Protein AF-A0A1Y4L404-F1 (afdb_monomer_lite)

pLDDT: mean 85.38, std 11.48, range [42.72, 97.31]

Sequence (517 aa):
MTIKELERRTGLPRTSIRFYEQEGLLTPERRENNYRDYSEDNVRTLEKIKLLRRLSLDLEAIRRLQAGELSLSRALAGQALALEGDRDDLERYAQVCEELSRTETSYDDLDPEPWLAALEEKSLPLSRRVDPAEQDSIAAAPYPWRRYFARALDLSLAGILWSALQYLVLHWYWPEFGLMGFADTLVSAWGAWLFLLVLEPILLCTWGYTPGKRLLRLKVRREDGSKLDLERAVIRTAWIFLRGFALGVPLLNILCLGTCYDRCIKDQVMPWDQGLRYTVRPAGKKRVAAYVAISLLFPLPSMAIVSESWRLPNPDGPLTPEQVVENYNFLERRVESLWGERPQLSLEPDGRWREAPPVYQDLQEGWMWLELEDSEWGPVEFSTDEDGYVTGFSVTWSPRGSSYGEKLDLWWPTTEFLPNLFLALSPGAEDWSFPWQKTFSDKRVDAVGLALALDQVDFSQTGSRLSSQREDLGGLTGTVEVLDSQGYQSTIETGRLLQEDPGNGVLVLRFTAALSD

Radius of gyration: 38.93 Å; chains: 1; bounding box: 80×60×106 Å

Structure (mmCIF, N/CA/C/O backbone):
data_AF-A0A1Y4L404-F1
#
_entry.id   AF-A0A1Y4L404-F1
#
loop_
_atom_site.group_PDB
_atom_site.id
_atom_site.type_symbol
_atom_site.label_atom_id
_atom_site.label_alt_id
_atom_site.label_comp_id
_atom_site.label_asym_id
_atom_site.label_entity_id
_atom_site.label_seq_id
_atom_site.pdbx_PDB_ins_code
_atom_site.Cartn_x
_atom_site.Cartn_y
_atom_site.Cartn_z
_atom_site.occupancy
_atom_site.B_iso_or_equiv
_atom_site.auth_seq_id
_atom_site.auth_comp_id
_atom_site.auth_asym_id
_atom_site.auth_atom_id
_atom_site.pdbx_PDB_model_num
ATOM 1 N N . MET A 1 1 ? -34.195 20.429 38.343 1.00 89.06 1 MET A N 1
ATOM 2 C CA . MET A 1 1 ? -32.727 20.330 38.506 1.00 89.06 1 MET A CA 1
ATOM 3 C C . MET A 1 1 ? -32.082 19.770 37.246 1.00 89.06 1 MET A C 1
ATOM 5 O O . MET A 1 1 ? -32.737 19.054 36.505 1.00 89.06 1 MET A O 1
ATOM 9 N N . THR A 1 2 ? -30.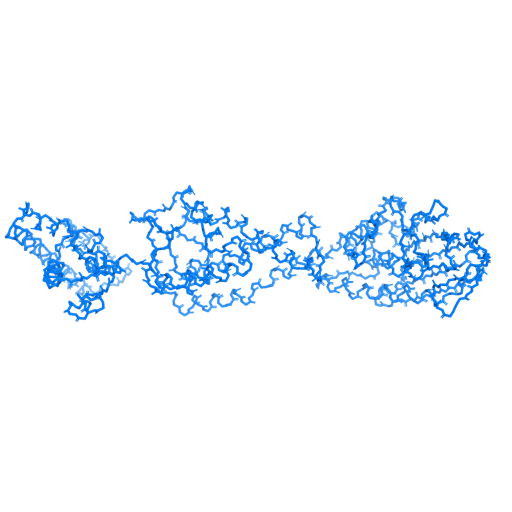802 20.070 36.994 1.00 88.81 2 THR A N 1
ATOM 10 C CA . THR A 1 2 ? -30.035 19.419 35.911 1.00 88.81 2 THR A CA 1
ATOM 11 C C . THR A 1 2 ? -29.502 18.062 36.371 1.00 88.81 2 THR A C 1
ATOM 13 O O . THR A 1 2 ? -29.380 17.815 37.569 1.00 88.81 2 THR A O 1
ATOM 16 N N . ILE A 1 3 ? -29.094 17.198 35.438 1.00 86.00 3 ILE A N 1
ATOM 17 C CA . ILE A 1 3 ? -28.498 15.898 35.789 1.00 86.00 3 ILE A CA 1
ATOM 18 C C . ILE A 1 3 ? -27.186 16.031 36.589 1.00 86.00 3 ILE A C 1
ATOM 20 O O . ILE A 1 3 ? -26.868 15.173 37.403 1.00 86.00 3 ILE A O 1
ATOM 24 N N . LYS A 1 4 ? -26.431 17.121 36.388 1.00 86.38 4 LYS A N 1
ATOM 25 C CA . LYS A 1 4 ? -25.214 17.423 37.160 1.00 86.38 4 LYS A CA 1
ATOM 26 C C . LYS A 1 4 ? -25.545 17.738 38.615 1.00 86.38 4 LYS A C 1
ATOM 28 O O . LYS A 1 4 ? -24.839 17.297 39.514 1.00 86.38 4 LYS A O 1
ATOM 33 N N . GLU A 1 5 ? -26.618 18.489 38.830 1.00 88.19 5 GLU A N 1
ATOM 34 C CA . GLU A 1 5 ? -27.099 18.774 40.178 1.00 88.19 5 GLU A CA 1
ATOM 35 C C . GLU A 1 5 ? -27.649 17.510 40.844 1.00 88.19 5 GLU A C 1
ATOM 37 O O . GLU A 1 5 ? -27.386 17.259 42.016 1.00 88.19 5 GLU A O 1
ATOM 42 N N . LEU A 1 6 ? -28.330 16.666 40.069 1.00 90.75 6 LEU A N 1
ATOM 43 C CA . LEU A 1 6 ? -28.871 15.400 40.545 1.00 90.75 6 LEU A CA 1
ATOM 44 C C . LEU A 1 6 ? -27.778 14.405 40.958 1.00 90.75 6 LEU A C 1
ATOM 46 O O . LEU A 1 6 ? -27.878 13.795 42.020 1.00 90.75 6 LEU A O 1
ATOM 50 N N . GLU A 1 7 ? -26.711 14.291 40.166 1.00 88.12 7 GLU A N 1
ATOM 51 C CA . GLU A 1 7 ? -25.498 13.535 40.508 1.00 88.12 7 GLU A CA 1
ATOM 52 C C . GLU A 1 7 ? -24.880 14.044 41.813 1.00 88.12 7 GLU A C 1
ATOM 54 O O . GLU A 1 7 ? -24.595 13.254 42.710 1.00 88.12 7 GLU A O 1
ATOM 59 N N . ARG A 1 8 ? -24.731 15.368 41.959 1.00 88.94 8 ARG A N 1
ATOM 60 C CA . ARG A 1 8 ? -24.156 15.969 43.169 1.00 88.94 8 ARG A CA 1
ATOM 61 C C . ARG A 1 8 ? -24.984 15.666 44.418 1.00 88.94 8 ARG A C 1
ATOM 63 O O . ARG A 1 8 ? -24.406 15.414 45.469 1.00 88.94 8 ARG A O 1
ATOM 70 N N . ARG A 1 9 ? -26.317 15.693 44.317 1.00 90.88 9 ARG A N 1
ATOM 71 C CA . ARG A 1 9 ? -27.208 15.458 45.465 1.00 90.88 9 ARG A CA 1
ATOM 72 C C . ARG A 1 9 ? -27.361 13.985 45.820 1.00 90.88 9 ARG A C 1
ATOM 74 O O . ARG A 1 9 ? -27.311 13.638 46.991 1.00 90.88 9 ARG A O 1
ATOM 81 N N . THR A 1 10 ? -27.518 13.116 44.825 1.00 87.75 10 THR A N 1
ATOM 82 C CA . THR A 1 10 ? -27.750 11.677 45.055 1.00 87.75 10 THR A CA 1
ATOM 83 C C . THR A 1 10 ? -26.450 10.888 45.230 1.00 87.75 10 THR A C 1
ATOM 85 O O . THR A 1 10 ? -26.452 9.774 45.769 1.00 87.75 10 THR A O 1
ATOM 88 N N . GLY A 1 11 ? -25.321 11.440 44.775 1.00 84.81 11 GLY A N 1
ATOM 89 C CA . GLY A 1 11 ? -24.037 10.747 44.687 1.00 84.81 11 GLY A CA 1
ATOM 90 C C . GLY A 1 11 ? -24.034 9.599 43.674 1.00 84.81 11 GLY A C 1
ATOM 91 O O . GLY A 1 11 ? -23.124 8.775 43.707 1.00 84.81 11 GLY A O 1
ATOM 92 N N . LEU A 1 12 ? -25.061 9.499 42.821 1.00 83.12 12 LEU A N 1
ATOM 93 C CA . LEU A 1 12 ? -25.110 8.531 41.731 1.00 83.12 12 LEU A CA 1
ATOM 94 C C . LEU A 1 12 ? -24.436 9.126 40.490 1.00 83.12 12 LEU A C 1
ATOM 96 O O . LEU A 1 12 ? -24.742 10.268 40.133 1.00 83.12 12 LEU A O 1
ATOM 100 N N . PRO A 1 13 ? -23.576 8.364 39.793 1.00 76.38 13 PRO A N 1
ATOM 101 C CA . PRO A 1 13 ? -23.035 8.789 38.512 1.00 76.38 13 PRO A CA 1
ATOM 102 C C . PRO A 1 13 ? -24.158 9.148 37.537 1.00 76.38 13 PRO A C 1
ATOM 104 O O . PRO A 1 13 ? -25.197 8.481 37.485 1.00 76.38 13 PRO A O 1
ATOM 107 N N . ARG A 1 14 ? -23.943 10.166 36.695 1.00 81.12 14 ARG A N 1
ATOM 108 C CA . ARG A 1 14 ? -24.923 10.535 35.647 1.00 81.12 14 ARG A CA 1
ATOM 109 C C . ARG A 1 14 ? -25.313 9.363 34.749 1.00 81.12 14 ARG A C 1
ATOM 111 O O . ARG A 1 14 ? -26.432 9.345 34.245 1.00 81.12 14 ARG A O 1
ATOM 118 N N . THR A 1 15 ? -24.398 8.423 34.529 1.00 59.84 15 THR A N 1
ATOM 119 C CA . THR A 1 15 ? -24.626 7.205 33.743 1.00 59.84 15 THR A CA 1
ATOM 120 C C . THR A 1 15 ? -25.708 6.330 34.368 1.00 59.84 15 THR A C 1
ATOM 122 O O . THR A 1 15 ? -26.643 5.957 33.667 1.00 59.84 15 THR A O 1
ATOM 125 N N . SER A 1 16 ? -25.654 6.101 35.683 1.00 75.62 16 SER A N 1
ATOM 126 C CA . SER A 1 16 ? -26.671 5.346 36.425 1.00 75.62 16 SER A CA 1
ATOM 127 C C . SER A 1 16 ? -28.018 6.060 36.443 1.00 75.62 16 SER A C 1
ATOM 129 O O . SER A 1 16 ? -29.052 5.441 36.233 1.00 75.62 16 SER A O 1
ATOM 131 N N . ILE A 1 17 ? -28.019 7.387 36.604 1.00 84.00 17 ILE A N 1
ATOM 132 C CA . ILE A 1 17 ? -29.253 8.188 36.559 1.00 84.00 17 ILE A CA 1
ATOM 133 C C . ILE A 1 17 ? -29.953 8.051 35.195 1.00 84.00 17 ILE A C 1
ATOM 135 O O . ILE A 1 17 ? -31.161 7.836 35.145 1.00 84.00 17 ILE A O 1
ATOM 139 N N . ARG A 1 18 ? -29.200 8.150 34.089 1.00 76.88 18 ARG A N 1
ATOM 140 C CA . ARG A 1 18 ? -29.736 7.967 32.726 1.00 76.88 18 ARG A CA 1
ATOM 141 C C . ARG A 1 18 ? -30.216 6.545 32.480 1.00 76.88 18 ARG A C 1
ATOM 143 O O . ARG A 1 18 ? -31.211 6.355 31.794 1.00 76.88 18 ARG A O 1
ATOM 150 N N . PHE A 1 19 ? -29.499 5.564 33.015 1.00 70.69 19 PHE A N 1
ATOM 151 C CA . PHE A 1 19 ? -29.890 4.169 32.920 1.00 70.69 19 PHE A CA 1
ATOM 152 C C . PHE A 1 19 ? -31.236 3.927 33.620 1.00 70.69 19 PHE A C 1
ATOM 154 O O . PHE A 1 19 ? -32.139 3.373 33.007 1.00 70.69 19 PHE A O 1
ATOM 161 N N . TYR A 1 20 ? -31.434 4.450 34.834 1.00 83.94 20 TYR A N 1
ATOM 162 C CA . TYR A 1 20 ? -32.726 4.356 35.523 1.00 83.94 20 TYR A CA 1
ATOM 163 C C . TYR A 1 20 ? -33.855 5.104 34.795 1.00 83.94 20 TYR A C 1
ATOM 165 O O . TYR A 1 20 ? -34.989 4.635 34.792 1.00 83.94 20 TYR A O 1
ATOM 173 N N . GLU A 1 21 ? -33.565 6.234 34.143 1.00 83.19 21 GLU A N 1
ATOM 174 C CA . GLU A 1 21 ? -34.528 6.906 33.255 1.00 83.19 21 GLU A CA 1
ATOM 175 C C . GLU A 1 21 ? -34.923 6.007 32.068 1.00 83.19 21 GLU A C 1
ATOM 177 O O . GLU A 1 21 ? -36.105 5.875 31.765 1.00 83.19 21 GLU A O 1
ATOM 182 N N . GLN A 1 22 ? -33.953 5.359 31.412 1.00 73.25 22 GLN A N 1
ATOM 183 C CA . GLN A 1 22 ? -34.208 4.468 30.274 1.00 73.25 22 GLN A CA 1
ATOM 184 C C . GLN A 1 22 ? -34.988 3.208 30.672 1.00 73.25 22 GLN A C 1
ATOM 186 O O . GLN A 1 22 ? -35.860 2.777 29.924 1.00 73.25 22 GLN A O 1
ATOM 191 N N . GLU A 1 23 ? -34.717 2.657 31.855 1.00 75.06 23 GLU A N 1
ATOM 192 C CA . GLU A 1 23 ? -35.449 1.513 32.414 1.00 75.06 23 GLU A CA 1
ATOM 193 C C . GLU A 1 23 ? -36.859 1.874 32.919 1.00 75.06 23 GLU A C 1
ATOM 195 O O . GLU A 1 23 ? -37.571 1.009 33.435 1.00 75.06 23 GLU A O 1
ATOM 200 N N . GLY A 1 24 ? -37.272 3.141 32.785 1.00 82.69 24 GLY A N 1
ATOM 201 C CA . GLY A 1 24 ? -38.591 3.631 33.190 1.00 82.69 24 GLY A CA 1
ATOM 202 C C . GLY A 1 24 ? -38.747 3.854 34.696 1.00 82.69 24 GLY A C 1
ATOM 203 O O . GLY A 1 24 ? -39.847 4.135 35.159 1.00 82.69 24 GLY A O 1
ATOM 204 N N . LEU A 1 25 ? -37.660 3.762 35.467 1.00 84.38 25 LEU A N 1
ATOM 205 C CA . LEU A 1 25 ? -37.653 3.950 36.923 1.00 84.38 25 LEU A CA 1
ATOM 206 C C . LEU A 1 25 ? -37.664 5.432 37.335 1.00 84.38 25 LEU A C 1
ATOM 208 O O . LEU A 1 25 ? -37.934 5.751 38.497 1.00 84.38 25 LEU A O 1
ATOM 212 N N . LEU A 1 26 ? -37.346 6.329 36.395 1.00 89.06 26 LEU A N 1
ATOM 213 C CA . LEU A 1 26 ? -37.460 7.782 36.517 1.00 89.06 26 LEU A CA 1
ATOM 214 C C . LEU A 1 26 ? -38.154 8.378 35.296 1.00 89.06 26 LEU A C 1
ATOM 216 O O . LEU A 1 26 ? -37.880 7.992 34.163 1.00 89.06 26 LEU A O 1
ATOM 220 N N . THR A 1 27 ? -38.976 9.402 35.518 1.00 86.25 27 THR A N 1
ATOM 221 C CA . THR A 1 27 ? -39.667 10.123 34.440 1.00 86.25 27 THR A CA 1
ATOM 222 C C . THR A 1 27 ? -39.574 11.632 34.685 1.00 86.25 27 THR A C 1
ATOM 224 O O . THR A 1 27 ? -40.479 12.221 35.275 1.00 86.25 27 THR A O 1
ATOM 227 N N . PRO A 1 28 ? -38.456 12.282 34.304 1.00 87.31 28 PRO A N 1
ATOM 228 C CA . PRO A 1 28 ? -38.309 13.723 34.467 1.00 87.31 28 PRO A CA 1
ATOM 229 C C . PRO A 1 28 ? -39.172 14.486 33.458 1.00 87.31 28 PRO A C 1
ATOM 231 O O . PRO A 1 28 ? -39.320 14.077 32.303 1.00 87.31 28 PRO A O 1
ATOM 234 N N . GLU A 1 29 ? -39.678 15.644 33.873 1.00 85.12 29 GLU A N 1
ATOM 235 C CA . GLU A 1 29 ? -40.360 16.570 32.972 1.00 85.12 29 GLU A CA 1
ATOM 236 C C . GLU A 1 29 ? -39.364 17.193 31.985 1.00 85.12 29 GLU A C 1
ATOM 238 O O . GLU A 1 29 ? -38.147 17.221 32.207 1.00 85.12 29 GLU A O 1
ATOM 243 N N . ARG A 1 30 ? -39.871 17.706 30.864 1.00 84.56 30 ARG A N 1
ATOM 244 C CA . ARG A 1 30 ? -39.061 18.440 29.888 1.00 84.56 30 ARG A CA 1
ATOM 245 C C . ARG A 1 30 ? -39.480 19.899 29.865 1.00 84.56 30 ARG A C 1
ATOM 247 O O . ARG A 1 30 ? -40.663 20.202 29.780 1.00 84.56 30 ARG A O 1
ATOM 254 N N . ARG A 1 31 ? -38.496 20.797 29.902 1.00 79.56 31 ARG A N 1
ATOM 255 C CA . ARG A 1 31 ? -38.711 22.237 29.704 1.00 79.56 31 ARG A CA 1
ATOM 256 C C . ARG A 1 31 ? -39.025 22.542 28.241 1.00 79.56 31 ARG A C 1
ATOM 258 O O . ARG A 1 31 ? -38.721 21.741 27.360 1.00 79.56 31 ARG A O 1
ATOM 265 N N . GLU A 1 32 ? -39.520 23.750 27.980 1.00 78.00 32 GLU A N 1
ATOM 266 C CA . GLU A 1 32 ? -39.812 24.269 26.631 1.00 78.00 32 GLU A CA 1
ATOM 267 C C . GLU A 1 32 ? -38.613 24.192 25.666 1.00 78.00 32 GLU A C 1
ATOM 269 O O . GLU A 1 32 ? -38.779 24.016 24.464 1.00 78.00 32 GLU A O 1
ATOM 274 N N . ASN A 1 33 ? -37.384 24.238 26.187 1.00 75.62 33 ASN A N 1
ATOM 275 C CA . ASN A 1 33 ? -36.146 24.074 25.419 1.00 75.62 33 ASN A CA 1
ATOM 276 C C . ASN A 1 33 ? -35.691 22.603 25.261 1.00 75.62 33 ASN A C 1
ATOM 278 O O . ASN A 1 33 ? -34.540 22.347 24.910 1.00 75.62 33 ASN A O 1
ATOM 282 N N . ASN A 1 34 ? -36.571 21.636 25.544 1.00 76.12 34 ASN A N 1
ATOM 283 C CA . ASN A 1 34 ? -36.352 20.185 25.478 1.00 76.12 34 ASN A CA 1
ATOM 284 C C . ASN A 1 34 ? -35.259 19.641 26.430 1.00 76.12 34 ASN A C 1
ATOM 286 O O . ASN A 1 34 ? -34.833 18.489 26.302 1.00 76.12 34 ASN A O 1
ATOM 290 N N . TYR A 1 35 ? -34.806 20.434 27.410 1.00 74.50 35 TYR A N 1
ATOM 291 C CA . TYR A 1 35 ? -33.923 19.951 28.476 1.00 74.50 35 TYR A CA 1
ATOM 292 C C . TYR A 1 35 ? -34.720 19.241 29.575 1.00 74.50 35 TYR A C 1
ATOM 294 O O . TYR A 1 35 ? -35.811 19.668 29.950 1.00 74.50 35 TYR A O 1
ATOM 302 N N . ARG A 1 36 ? -34.133 18.173 30.125 1.00 83.75 36 ARG A N 1
ATOM 303 C CA . ARG A 1 36 ? -34.678 17.428 31.269 1.00 83.75 36 ARG A CA 1
ATOM 304 C C . ARG A 1 36 ? -34.657 18.281 32.530 1.00 83.75 36 ARG A C 1
ATOM 306 O O . ARG A 1 36 ? -33.600 18.812 32.888 1.00 83.75 36 ARG A O 1
ATOM 313 N N . ASP A 1 37 ? -35.788 18.336 33.216 1.00 88.56 37 ASP A N 1
ATOM 314 C CA . ASP A 1 37 ? -35.936 18.958 34.520 1.00 88.56 37 ASP A CA 1
ATOM 315 C C . ASP A 1 37 ? -36.298 17.910 35.570 1.00 88.56 37 ASP A C 1
ATOM 317 O O . ASP A 1 37 ? -37.393 17.355 35.594 1.00 88.56 37 ASP A O 1
ATOM 321 N N . TYR A 1 38 ? -35.343 17.617 36.446 1.00 90.62 38 TYR A N 1
ATOM 322 C CA . TYR A 1 38 ? -35.550 16.658 37.524 1.00 90.62 38 TYR A CA 1
ATOM 323 C C . TYR A 1 38 ? -36.169 17.353 38.740 1.00 90.62 38 TYR A C 1
ATOM 325 O O . TYR A 1 38 ? -35.577 18.295 39.278 1.00 90.62 38 TYR A O 1
ATOM 333 N N . SER A 1 39 ? -37.340 16.890 39.172 1.00 92.38 39 SER A N 1
ATOM 334 C CA . SER A 1 39 ? -38.015 17.339 40.399 1.00 92.38 39 SER A CA 1
ATOM 335 C C . SER A 1 39 ? -37.365 16.764 41.667 1.00 92.38 39 SER A C 1
ATOM 337 O O . SER A 1 39 ? -36.504 15.885 41.599 1.00 92.38 39 SER A O 1
ATOM 339 N N . GLU A 1 40 ? -37.796 17.220 42.843 1.00 92.38 40 GLU A N 1
ATOM 340 C CA . GLU A 1 40 ? -37.370 16.604 44.110 1.00 92.38 40 GLU A CA 1
ATOM 341 C C . GLU A 1 40 ? -37.883 15.174 44.296 1.00 92.38 40 GLU A C 1
ATOM 343 O O . GLU A 1 40 ? -37.223 14.353 44.933 1.00 92.38 40 GLU A O 1
ATOM 348 N N . ASP A 1 41 ? -39.004 14.819 43.672 1.00 90.69 41 ASP A N 1
ATOM 349 C CA . ASP A 1 41 ? -39.489 13.439 43.694 1.00 90.69 41 ASP A CA 1
ATOM 350 C C . ASP A 1 41 ? -38.565 12.500 42.915 1.00 90.69 41 ASP A C 1
ATOM 352 O O . ASP A 1 41 ? -38.381 11.344 43.306 1.00 90.69 41 ASP A O 1
ATOM 356 N N . ASN A 1 42 ? -37.897 13.005 41.872 1.00 92.56 42 ASN A N 1
ATOM 357 C CA . ASN A 1 42 ? -36.859 12.255 41.168 1.00 92.56 42 ASN A CA 1
ATOM 358 C C . ASN A 1 42 ? -35.645 11.990 42.075 1.00 92.56 42 ASN A C 1
ATOM 360 O O . ASN A 1 42 ? -35.100 10.888 42.048 1.00 92.56 42 ASN A O 1
ATOM 364 N N . VAL A 1 43 ? -35.251 12.952 42.922 1.00 93.00 43 VAL A N 1
ATOM 365 C CA . VAL A 1 43 ? -34.183 12.754 43.923 1.00 93.00 43 VAL A CA 1
ATOM 366 C C . VAL A 1 43 ? -34.576 11.653 44.902 1.00 93.00 43 VAL A C 1
ATOM 368 O O . VAL A 1 43 ? -33.836 10.685 45.061 1.00 93.00 43 VAL A O 1
ATOM 371 N N . ARG A 1 44 ? -35.772 11.745 45.497 1.00 92.69 44 ARG A N 1
ATOM 372 C CA . ARG A 1 44 ? -36.275 10.740 46.449 1.00 92.69 44 ARG A CA 1
ATOM 373 C C . ARG A 1 44 ? -36.386 9.354 45.821 1.00 92.69 44 ARG A C 1
ATOM 375 O O . ARG A 1 44 ? -36.111 8.350 46.472 1.00 92.69 44 ARG A O 1
ATOM 382 N N . THR A 1 45 ? -36.790 9.288 44.556 1.00 93.12 45 THR A N 1
ATOM 383 C CA . THR A 1 45 ? -36.874 8.032 43.804 1.00 93.12 45 THR A CA 1
ATOM 384 C C . THR A 1 45 ? -35.489 7.427 43.597 1.00 93.12 45 THR A C 1
ATOM 386 O O . THR A 1 45 ? -35.292 6.251 43.891 1.00 93.12 45 THR A O 1
ATOM 389 N N . LEU A 1 46 ? -34.500 8.231 43.204 1.00 93.50 46 LEU A N 1
ATOM 390 C CA . LEU A 1 46 ? -33.111 7.786 43.075 1.00 93.50 46 LEU A CA 1
ATOM 391 C C . LEU A 1 46 ? -32.496 7.338 44.401 1.00 93.50 46 LEU A C 1
ATOM 393 O O . LEU A 1 46 ? -31.753 6.362 44.419 1.00 93.50 46 LEU A O 1
ATOM 397 N N . GLU A 1 47 ? -32.805 8.006 45.510 1.00 92.75 47 GLU A N 1
ATOM 398 C CA . GLU A 1 47 ? -32.352 7.590 46.842 1.00 92.75 47 GLU A CA 1
ATOM 399 C C . GLU A 1 47 ? -32.948 6.237 47.254 1.00 92.75 47 GLU A C 1
ATOM 401 O O . GLU A 1 47 ? -32.226 5.388 47.781 1.00 92.75 47 GLU A O 1
ATOM 406 N N . LYS A 1 48 ? -34.230 5.992 46.946 1.00 93.25 48 LYS A N 1
ATOM 407 C CA . LYS A 1 48 ? -34.871 4.681 47.148 1.00 93.25 48 LYS A CA 1
ATOM 408 C C . LYS A 1 48 ? -34.228 3.604 46.280 1.00 93.25 48 LYS A C 1
ATOM 410 O O . LYS A 1 48 ? -33.875 2.551 46.800 1.00 93.25 48 LYS A O 1
ATOM 415 N N . ILE A 1 49 ? -34.029 3.873 44.987 1.00 91.25 49 ILE A N 1
ATOM 416 C CA . ILE A 1 49 ? -33.356 2.943 44.068 1.00 91.25 49 ILE A CA 1
ATOM 417 C C . ILE A 1 49 ? -31.953 2.632 44.597 1.00 91.25 49 ILE A C 1
ATOM 419 O O . ILE A 1 49 ? -31.609 1.470 44.769 1.00 91.25 49 ILE A O 1
ATOM 423 N N . LYS A 1 50 ? -31.171 3.653 44.961 1.00 89.12 50 LYS A N 1
ATOM 424 C CA . LYS A 1 50 ? -29.830 3.500 45.540 1.00 89.12 50 LYS A CA 1
ATOM 425 C C . LYS A 1 50 ? -29.829 2.612 46.786 1.00 89.12 50 LYS A C 1
ATOM 427 O O . LYS A 1 50 ? -28.954 1.760 46.911 1.00 89.12 50 LYS A O 1
ATOM 432 N N . LEU A 1 51 ? -30.779 2.804 47.702 1.00 89.50 51 LEU A N 1
ATOM 433 C CA . LEU A 1 51 ? -30.915 1.971 48.897 1.00 89.50 51 LEU A CA 1
ATOM 434 C C . LEU A 1 51 ? -31.224 0.514 48.533 1.00 89.50 51 LEU A C 1
ATOM 436 O O . LEU A 1 51 ? -30.530 -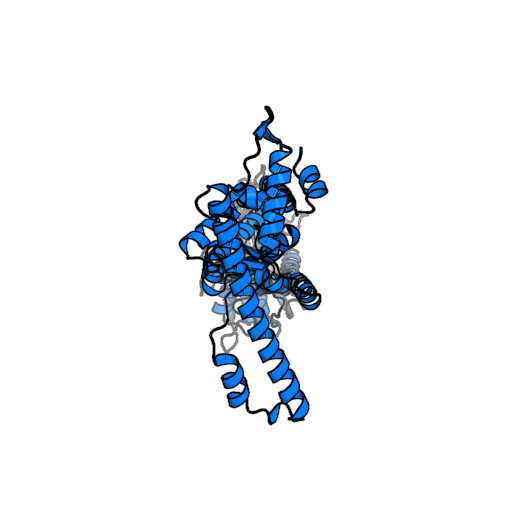0.386 48.991 1.00 89.50 51 LEU A O 1
ATOM 440 N N . LEU A 1 52 ? -32.234 0.281 47.696 1.00 90.56 52 LEU A N 1
ATOM 441 C CA . LEU A 1 52 ? -32.672 -1.069 47.335 1.00 90.56 52 LEU A CA 1
ATOM 442 C C . LEU A 1 52 ? -31.603 -1.824 46.535 1.00 90.56 52 LEU A C 1
ATOM 444 O O . LEU A 1 52 ? -31.366 -3.000 46.792 1.00 90.56 52 LEU A O 1
ATOM 448 N N . ARG A 1 53 ? -30.883 -1.134 45.643 1.00 86.31 53 ARG A N 1
ATOM 449 C CA . ARG A 1 53 ? -29.732 -1.698 44.924 1.00 86.31 53 ARG A CA 1
ATOM 450 C C . ARG A 1 53 ? -28.581 -2.052 45.863 1.00 86.31 53 ARG A C 1
ATOM 452 O O . ARG A 1 53 ? -27.970 -3.097 45.685 1.00 86.31 53 ARG A O 1
ATOM 459 N N . ARG A 1 54 ? -28.322 -1.244 46.901 1.00 83.31 54 ARG A N 1
ATOM 460 C CA . ARG A 1 54 ? -27.341 -1.578 47.956 1.00 83.31 54 ARG A CA 1
ATOM 461 C C . ARG A 1 54 ? -27.744 -2.778 48.808 1.00 83.31 54 ARG A C 1
ATOM 463 O O . ARG A 1 54 ? -26.875 -3.418 49.383 1.00 83.31 54 ARG A O 1
ATOM 470 N N . LEU A 1 55 ? -29.039 -3.065 48.892 1.00 84.88 55 LEU A N 1
ATOM 471 C CA . LEU A 1 55 ? -29.570 -4.276 49.514 1.00 84.88 55 LEU A CA 1
ATOM 472 C C . LEU A 1 55 ? -29.627 -5.455 48.528 1.00 84.88 55 LEU A C 1
ATOM 474 O O . LEU A 1 55 ? -30.232 -6.471 48.843 1.00 84.88 55 LEU A O 1
ATOM 478 N N . SER A 1 56 ? -29.008 -5.328 47.351 1.00 78.94 56 SER A N 1
ATOM 479 C CA . SER A 1 56 ? -28.945 -6.353 46.305 1.00 78.94 56 SER A CA 1
ATOM 480 C C . SER A 1 56 ? -30.293 -6.741 45.687 1.00 78.94 56 SER A C 1
ATOM 482 O O . SER A 1 56 ? -30.390 -7.790 45.056 1.00 78.94 56 SER A O 1
ATOM 484 N N . LEU A 1 57 ? -31.322 -5.889 45.783 1.00 82.88 57 LEU A N 1
ATOM 485 C CA . LEU A 1 57 ? -32.540 -6.082 44.992 1.00 82.88 57 LEU A CA 1
ATOM 486 C C . LEU A 1 57 ? -32.255 -5.770 43.520 1.00 82.88 57 LEU A C 1
ATOM 488 O O . LEU A 1 57 ? -31.605 -4.769 43.204 1.00 82.88 57 LEU A O 1
ATOM 492 N N . ASP A 1 58 ? -32.763 -6.602 42.613 1.00 81.00 58 ASP A N 1
ATOM 493 C CA . ASP A 1 58 ? -32.703 -6.351 41.175 1.00 81.00 58 ASP A CA 1
ATOM 494 C C . ASP A 1 58 ? -33.672 -5.235 40.733 1.00 81.00 58 ASP A C 1
ATOM 496 O O . ASP A 1 58 ? -34.560 -4.797 41.470 1.00 81.00 58 ASP A O 1
ATOM 500 N N . LEU A 1 59 ? -33.470 -4.717 39.519 1.00 82.06 59 LEU A N 1
ATOM 501 C CA . LEU A 1 59 ? -34.302 -3.635 38.979 1.00 82.06 59 LEU A CA 1
ATOM 502 C C . LEU A 1 59 ? -35.746 -4.080 38.752 1.00 82.06 59 LEU A C 1
ATOM 504 O O . LEU A 1 59 ? -36.653 -3.255 38.822 1.00 82.06 59 LEU A O 1
ATOM 508 N N . GLU A 1 60 ? -35.965 -5.372 38.515 1.00 82.06 60 GLU A N 1
ATOM 509 C CA . GLU A 1 60 ? -37.295 -5.932 38.307 1.00 82.06 60 GLU A CA 1
ATOM 510 C C . GLU A 1 60 ? -38.116 -5.919 39.599 1.00 82.06 60 GLU A C 1
ATOM 512 O O . GLU A 1 60 ? -39.255 -5.454 39.612 1.00 82.06 60 GLU A O 1
ATOM 517 N N . ALA A 1 61 ? -37.524 -6.321 40.725 1.00 82.12 61 ALA A N 1
ATOM 518 C CA . ALA A 1 61 ? -38.132 -6.174 42.038 1.00 82.12 61 ALA A CA 1
ATOM 519 C C . ALA A 1 61 ? -38.421 -4.701 42.352 1.00 82.12 61 ALA A C 1
ATOM 521 O O . ALA A 1 61 ? -39.490 -4.389 42.874 1.00 82.12 61 ALA A O 1
ATOM 522 N N . ILE A 1 62 ? -37.515 -3.785 41.994 1.00 90.44 62 ILE A N 1
ATOM 523 C CA . ILE A 1 62 ? -37.720 -2.341 42.182 1.00 90.44 62 ILE A CA 1
ATOM 524 C C . ILE A 1 62 ? -38.882 -1.820 41.321 1.00 90.44 62 ILE A C 1
ATOM 526 O O . ILE A 1 62 ? -39.709 -1.066 41.837 1.00 90.44 62 ILE A O 1
ATOM 530 N N . ARG A 1 63 ? -39.011 -2.253 40.059 1.00 89.06 63 ARG A N 1
ATOM 531 C CA . ARG A 1 63 ? -40.167 -1.927 39.201 1.00 89.06 63 ARG A CA 1
ATOM 532 C C . ARG A 1 63 ? -41.472 -2.414 39.815 1.00 89.06 63 ARG A C 1
ATOM 534 O O . ARG A 1 63 ? -42.409 -1.635 39.966 1.00 89.06 63 ARG A O 1
ATOM 541 N N . ARG A 1 64 ? -41.516 -3.673 40.249 1.00 87.50 64 ARG A N 1
ATOM 542 C CA . ARG A 1 64 ? -42.700 -4.269 40.888 1.00 87.50 64 ARG A CA 1
ATOM 543 C C . ARG A 1 64 ? -43.062 -3.585 42.206 1.00 87.50 64 ARG A C 1
ATOM 545 O O . ARG A 1 64 ? -44.241 -3.460 42.528 1.00 87.50 64 ARG A O 1
ATOM 552 N N . LEU A 1 65 ? -42.066 -3.100 42.953 1.00 91.69 65 LEU A N 1
ATOM 553 C CA . LEU A 1 65 ? -42.271 -2.264 44.140 1.00 91.69 65 LEU A CA 1
ATOM 554 C C . LEU A 1 65 ? -42.870 -0.896 43.774 1.00 91.69 65 LEU A C 1
ATOM 556 O O . LEU A 1 65 ? -43.788 -0.444 44.454 1.00 91.69 65 LEU A O 1
ATOM 560 N N . GLN A 1 66 ? -42.392 -0.243 42.707 1.00 91.06 66 GLN A N 1
ATOM 561 C CA . GLN A 1 66 ? -42.951 1.028 42.221 1.00 91.06 66 GLN A CA 1
ATOM 562 C C . GLN A 1 66 ? -44.379 0.871 41.675 1.00 91.06 66 GLN A C 1
ATOM 564 O O . GLN A 1 66 ? -45.211 1.747 41.901 1.00 91.06 66 GLN A O 1
ATOM 569 N N . ALA A 1 67 ? -44.671 -0.250 41.011 1.00 89.56 67 ALA A N 1
ATOM 570 C CA . ALA A 1 67 ? -45.991 -0.586 40.479 1.00 89.56 67 ALA A CA 1
ATOM 571 C C . ALA A 1 67 ? -46.986 -1.073 41.555 1.00 89.56 67 ALA A C 1
ATOM 573 O O . ALA A 1 67 ? -48.172 -1.223 41.274 1.00 89.56 67 ALA A O 1
ATOM 574 N N . GLY A 1 68 ? -46.527 -1.326 42.788 1.00 90.06 68 GLY A N 1
ATOM 575 C CA . GLY A 1 68 ? -47.358 -1.843 43.882 1.00 90.06 68 GLY A CA 1
ATOM 576 C C . GLY A 1 68 ? -47.679 -3.343 43.794 1.00 90.06 68 GLY A C 1
ATOM 577 O O . GLY A 1 68 ? -48.457 -3.855 44.594 1.00 90.06 68 GLY A O 1
ATOM 578 N N . GLU A 1 69 ? -47.064 -4.063 42.857 1.00 90.81 69 GLU A N 1
ATOM 579 C CA . GLU A 1 69 ? -47.243 -5.504 42.625 1.00 90.81 69 GLU A CA 1
ATOM 580 C C . GLU A 1 69 ? -46.463 -6.378 43.620 1.00 90.81 69 GLU A C 1
ATOM 582 O O . GLU A 1 69 ? -46.736 -7.571 43.786 1.00 90.81 69 GLU A O 1
ATOM 587 N N . LEU A 1 70 ? -45.456 -5.798 44.272 1.00 89.69 70 LEU A N 1
ATOM 588 C CA . LEU A 1 70 ? -44.655 -6.427 45.313 1.00 89.69 70 LEU A CA 1
ATOM 589 C C . LEU A 1 70 ? -44.650 -5.520 46.543 1.00 89.69 70 LEU A C 1
ATOM 591 O O . LEU A 1 70 ? -44.434 -4.318 46.429 1.00 89.69 70 LEU A O 1
ATOM 595 N N . SER A 1 71 ? -44.872 -6.082 47.733 1.00 93.19 71 SER A N 1
ATOM 596 C CA . SER A 1 71 ? -44.727 -5.315 48.969 1.00 93.19 71 SER A CA 1
ATOM 597 C C . SER A 1 71 ? -43.258 -5.227 49.381 1.00 93.19 71 SER A C 1
ATOM 599 O O . SER A 1 71 ? -42.503 -6.197 49.264 1.00 93.19 71 SER A O 1
ATOM 601 N N . LEU A 1 72 ? -42.862 -4.077 49.936 1.00 91.12 72 LEU A N 1
ATOM 602 C CA . LEU A 1 72 ? -41.507 -3.872 50.455 1.00 91.12 72 LEU A CA 1
ATOM 603 C C . LEU A 1 72 ? -41.144 -4.913 51.523 1.00 91.12 72 LEU A C 1
ATOM 605 O O . LEU A 1 72 ? -40.041 -5.446 51.510 1.00 91.12 72 LEU A O 1
ATOM 609 N N . SER A 1 73 ? -42.092 -5.257 52.400 1.00 88.88 73 SER A N 1
ATOM 610 C CA . SER A 1 73 ? -41.895 -6.276 53.435 1.00 88.88 73 SER A CA 1
ATOM 611 C C . SER A 1 73 ? -41.559 -7.647 52.852 1.00 88.88 73 SER A C 1
ATOM 613 O O . SER A 1 73 ? -40.628 -8.294 53.320 1.00 88.88 73 SER A O 1
ATOM 615 N N . ARG A 1 74 ? -42.270 -8.081 51.803 1.00 85.00 74 ARG A N 1
ATOM 616 C CA . ARG A 1 74 ? -42.036 -9.378 51.157 1.00 85.00 74 ARG A CA 1
ATOM 617 C C . ARG A 1 74 ? -40.712 -9.400 50.398 1.00 85.00 74 ARG A C 1
ATOM 619 O O . ARG A 1 74 ? -40.000 -10.395 50.476 1.00 85.00 74 ARG A O 1
ATOM 626 N N . ALA A 1 75 ? -40.382 -8.315 49.695 1.00 85.56 75 ALA A N 1
ATOM 627 C CA . ALA A 1 75 ? -39.115 -8.188 48.978 1.00 85.56 75 ALA A CA 1
ATOM 628 C C . ALA A 1 75 ? -37.916 -8.257 49.937 1.00 85.56 75 ALA A C 1
ATOM 630 O O . ALA A 1 75 ? -36.991 -9.034 49.719 1.00 85.56 75 ALA A O 1
ATOM 631 N N . LEU A 1 76 ? -37.965 -7.495 51.035 1.00 89.06 76 LEU A N 1
ATOM 632 C CA . LEU A 1 76 ? -36.894 -7.467 52.032 1.00 89.06 76 LEU A CA 1
ATOM 633 C C . LEU A 1 76 ? -36.802 -8.766 52.838 1.00 89.06 76 LEU A C 1
ATOM 635 O O . LEU A 1 76 ? -35.695 -9.195 53.131 1.00 89.06 76 LEU A O 1
ATOM 639 N N . ALA A 1 77 ? -37.925 -9.418 53.161 1.00 81.69 77 ALA A N 1
ATOM 640 C CA . ALA A 1 77 ? -37.906 -10.719 53.831 1.00 81.69 77 ALA A CA 1
ATOM 641 C C . ALA A 1 77 ? -37.262 -11.805 52.954 1.00 81.69 77 ALA A C 1
ATOM 643 O O . ALA A 1 77 ? -36.441 -12.578 53.440 1.00 81.69 77 ALA A O 1
ATOM 644 N N . GLY A 1 78 ? -37.584 -11.831 51.654 1.00 77.69 78 GLY A N 1
ATOM 645 C CA . GLY A 1 78 ? -36.936 -12.737 50.703 1.00 77.69 78 GLY A CA 1
ATOM 646 C C . GLY A 1 78 ? -35.435 -12.469 50.578 1.00 77.69 78 GLY A C 1
ATOM 647 O O . GLY A 1 78 ? -34.641 -13.404 50.603 1.00 77.69 78 GLY A O 1
ATOM 648 N N . GLN A 1 79 ? -35.042 -11.195 50.516 1.00 84.94 79 GLN A N 1
ATOM 649 C CA . GLN A 1 79 ? -33.634 -10.811 50.446 1.00 84.94 79 GLN A CA 1
ATOM 650 C C . GLN A 1 79 ? -32.867 -11.109 51.741 1.00 84.94 79 GLN A C 1
ATOM 652 O O . GLN A 1 79 ? -31.716 -11.522 51.679 1.00 84.94 79 GLN A O 1
ATOM 657 N N . ALA A 1 80 ? -33.486 -10.932 52.910 1.00 82.81 80 ALA A N 1
ATOM 658 C CA . ALA A 1 80 ? -32.879 -11.279 54.194 1.00 82.81 80 ALA A CA 1
ATOM 659 C C . ALA A 1 80 ? -32.594 -12.785 54.289 1.00 82.81 80 ALA A C 1
ATOM 661 O O . ALA A 1 80 ? -31.492 -13.166 54.666 1.00 82.81 80 ALA A O 1
ATOM 662 N N . LEU A 1 81 ? -33.539 -13.625 53.858 1.00 78.31 81 LEU A N 1
ATOM 663 C CA . LEU A 1 81 ? -33.351 -15.076 53.800 1.00 78.31 81 LEU A CA 1
ATOM 664 C C . LEU A 1 81 ? -32.253 -15.480 52.800 1.00 78.31 81 LEU A C 1
ATOM 666 O O . LEU A 1 81 ? -31.471 -16.386 53.072 1.00 78.31 81 LEU A O 1
ATOM 670 N N . ALA A 1 82 ? -32.151 -14.783 51.664 1.00 76.38 82 ALA A N 1
ATOM 671 C CA . ALA A 1 82 ? -31.048 -14.987 50.724 1.00 76.38 82 ALA A CA 1
ATOM 672 C C . ALA A 1 82 ? -29.687 -14.613 51.342 1.00 76.38 82 ALA A C 1
ATOM 674 O O . ALA A 1 82 ? -28.728 -15.365 51.209 1.00 76.38 82 ALA A O 1
ATOM 675 N N . LEU A 1 83 ? -29.613 -13.489 52.064 1.00 79.88 83 LEU A N 1
ATOM 676 C CA . LEU A 1 83 ? -28.397 -13.046 52.755 1.00 79.88 83 LEU A CA 1
ATOM 677 C C . LEU A 1 83 ? -27.992 -13.971 53.912 1.00 79.88 83 LEU A C 1
ATOM 679 O O . LEU A 1 83 ? -26.804 -14.097 54.197 1.00 79.88 83 LEU A O 1
ATOM 683 N N . GLU A 1 84 ? -28.950 -14.614 54.581 1.00 79.88 84 GLU A N 1
ATOM 684 C CA . GLU A 1 84 ? -28.659 -15.672 55.556 1.00 79.88 84 GLU A CA 1
ATOM 685 C C . GLU A 1 84 ? -27.984 -16.870 54.880 1.00 79.88 84 GLU A C 1
ATOM 687 O O . GLU A 1 84 ? -26.953 -17.326 55.366 1.00 79.88 84 GLU A O 1
ATOM 692 N N . GLY A 1 85 ? -28.477 -17.296 53.711 1.00 75.38 85 GLY A N 1
ATOM 693 C CA . GLY A 1 85 ? -27.799 -18.305 52.890 1.00 75.38 85 GLY A CA 1
ATOM 694 C C . GLY A 1 85 ? -26.381 -17.885 52.480 1.00 75.38 85 GLY A C 1
ATOM 695 O O . GLY A 1 85 ? -25.442 -18.660 52.645 1.00 75.38 85 GLY A O 1
ATOM 696 N N . ASP A 1 86 ? -26.203 -16.635 52.034 1.00 74.00 86 ASP A N 1
ATOM 697 C CA . ASP A 1 86 ? -24.884 -16.089 51.674 1.00 74.00 86 ASP A CA 1
ATOM 698 C C . ASP A 1 86 ? -23.911 -16.091 52.871 1.00 74.00 86 ASP A C 1
ATOM 700 O O . ASP A 1 86 ? -22.715 -16.347 52.704 1.00 74.00 86 ASP A O 1
ATOM 704 N N . ARG A 1 87 ? -24.400 -15.799 54.086 1.00 80.94 87 ARG A N 1
ATOM 705 C CA . ARG A 1 87 ? -23.592 -15.844 55.314 1.00 80.94 87 ARG A CA 1
ATOM 706 C C . ARG A 1 87 ? -23.134 -17.267 55.614 1.00 80.94 87 ARG A C 1
ATOM 708 O O . ARG A 1 87 ? -21.952 -17.463 55.884 1.00 80.94 87 ARG A O 1
ATOM 715 N N . ASP A 1 88 ? -24.048 -18.227 55.544 1.00 79.69 88 ASP A N 1
ATOM 716 C CA . ASP A 1 88 ? -23.753 -19.631 55.826 1.00 79.69 88 ASP A CA 1
ATOM 717 C C . ASP A 1 88 ? -22.745 -20.201 54.799 1.00 79.69 88 ASP A C 1
ATOM 719 O O . ASP A 1 88 ? -21.859 -20.984 55.148 1.00 79.69 88 ASP A O 1
ATOM 723 N N . ASP A 1 89 ? -22.809 -19.760 53.537 1.00 76.00 89 ASP A N 1
ATOM 724 C CA . ASP A 1 89 ? -21.825 -20.108 52.502 1.00 76.00 89 ASP A CA 1
ATOM 725 C C . ASP A 1 89 ? -20.454 -19.460 52.746 1.00 76.00 89 ASP A C 1
ATOM 727 O O . ASP A 1 89 ? -19.417 -20.109 52.595 1.00 76.00 89 ASP A O 1
ATOM 731 N N . LEU A 1 90 ? -20.419 -18.180 53.136 1.00 81.00 90 LEU A N 1
ATOM 732 C CA . LEU A 1 90 ? -19.170 -17.494 53.483 1.00 81.00 90 LEU A CA 1
ATOM 733 C C . LEU A 1 90 ? -18.470 -18.141 54.676 1.00 81.00 90 LEU A C 1
ATOM 735 O O . LEU A 1 90 ? -17.244 -18.252 54.666 1.00 81.00 90 LEU A O 1
ATOM 739 N N . GLU A 1 91 ? -19.234 -18.571 55.677 1.00 84.69 91 GLU A N 1
ATOM 740 C CA . GLU A 1 91 ? -18.712 -19.299 56.829 1.00 84.69 91 GLU A CA 1
ATOM 741 C C . GLU A 1 91 ? -18.099 -20.638 56.400 1.00 84.69 91 GLU A C 1
ATOM 743 O O . GLU A 1 91 ? -16.970 -20.942 56.785 1.00 84.69 91 GLU A O 1
ATOM 748 N N . ARG A 1 92 ? -18.756 -21.374 55.494 1.00 80.50 92 ARG A N 1
ATOM 749 C CA . ARG A 1 92 ? -18.206 -22.608 54.910 1.00 80.50 92 ARG A CA 1
ATOM 750 C C . ARG A 1 92 ? -16.906 -22.364 54.145 1.00 80.50 92 ARG A C 1
ATOM 752 O O . ARG A 1 92 ? -15.947 -23.116 54.277 1.00 80.50 92 ARG A O 1
ATOM 759 N N . TYR A 1 93 ? -16.839 -21.294 53.355 1.00 82.25 93 TYR A N 1
ATOM 760 C CA . TYR A 1 93 ? -15.628 -20.965 52.593 1.00 82.25 93 TYR A CA 1
ATOM 761 C C . TYR A 1 93 ? -14.478 -20.568 53.510 1.00 82.25 93 TYR A C 1
ATOM 763 O O . TYR A 1 93 ? -13.331 -20.924 53.249 1.00 82.25 93 TYR A O 1
ATOM 771 N N . ALA A 1 94 ? -14.780 -19.842 54.587 1.00 84.56 94 ALA A N 1
ATOM 772 C CA . ALA A 1 94 ? -13.800 -19.514 55.609 1.00 84.56 94 ALA A CA 1
ATOM 773 C C . ALA A 1 94 ? -13.270 -20.780 56.301 1.00 84.56 94 ALA A C 1
ATOM 775 O O . ALA A 1 94 ? -12.058 -20.891 56.466 1.00 84.56 94 ALA A O 1
ATOM 776 N N . GLN A 1 95 ? -14.141 -21.746 56.615 1.00 86.75 95 GLN A N 1
ATOM 777 C CA . GLN A 1 95 ? -13.752 -23.043 57.185 1.00 86.75 95 GLN A CA 1
ATOM 778 C C . GLN A 1 95 ? -12.824 -23.822 56.246 1.00 86.75 95 GLN A C 1
ATOM 780 O O . GLN A 1 95 ? -11.745 -24.224 56.669 1.00 86.75 95 GLN A O 1
ATOM 785 N N . VAL A 1 96 ? -13.171 -23.945 54.959 1.00 86.56 96 VAL A N 1
ATOM 786 C CA . VAL A 1 96 ? -12.306 -24.603 53.960 1.00 86.56 96 VAL A CA 1
ATOM 787 C C . VAL A 1 96 ? -10.947 -23.905 53.857 1.00 86.56 96 VAL A C 1
ATOM 789 O O . VAL A 1 96 ? -9.914 -24.568 53.852 1.00 86.56 96 VAL A O 1
ATOM 792 N N . CYS A 1 97 ? -10.915 -22.567 53.824 1.00 85.19 97 CYS A N 1
ATOM 793 C CA . CYS A 1 97 ? -9.660 -21.809 53.833 1.00 85.19 97 CYS A CA 1
ATOM 794 C C . CYS A 1 97 ? -8.826 -22.078 55.096 1.00 85.19 97 CYS A C 1
ATOM 796 O O . CYS A 1 97 ? -7.607 -22.213 55.003 1.00 85.19 97 CYS A O 1
ATOM 798 N N . GLU A 1 98 ? -9.457 -22.143 56.269 1.00 88.12 98 GLU A N 1
ATOM 799 C CA . GLU A 1 98 ? -8.784 -22.399 57.542 1.00 88.12 98 GLU A CA 1
ATOM 800 C C . GLU A 1 98 ? -8.214 -23.824 57.600 1.00 88.12 98 GLU A C 1
ATOM 802 O O . GLU A 1 98 ? -7.039 -24.004 57.922 1.00 88.12 98 GLU A O 1
ATOM 807 N N . GLU A 1 99 ? -9.002 -24.830 57.230 1.00 88.00 99 GLU A N 1
ATOM 808 C CA . GLU A 1 99 ? -8.585 -26.236 57.205 1.00 88.00 99 GLU A CA 1
ATOM 809 C C . GLU A 1 99 ? -7.468 -26.488 56.188 1.00 88.00 99 GLU A C 1
ATOM 811 O O . GLU A 1 99 ? -6.444 -27.096 56.515 1.00 88.00 99 GLU A O 1
ATOM 816 N N . LEU A 1 100 ? -7.603 -25.942 54.978 1.00 85.75 100 LEU A N 1
ATOM 817 C CA . LEU A 1 100 ? -6.583 -26.052 53.940 1.00 85.75 100 LEU A CA 1
ATOM 818 C C . LEU A 1 100 ? -5.296 -25.319 54.347 1.00 85.75 100 LEU A C 1
ATOM 820 O O . LEU A 1 100 ? -4.204 -25.840 54.130 1.00 85.75 100 LEU A O 1
ATOM 824 N N . SER A 1 101 ? -5.398 -24.173 55.036 1.00 85.56 101 SER A N 1
ATOM 825 C CA . SER A 1 101 ? -4.219 -23.472 55.567 1.00 85.56 101 SER A CA 1
ATOM 826 C C . SER A 1 101 ? -3.464 -24.263 56.641 1.00 85.56 101 SER A C 1
ATOM 828 O O . SER A 1 101 ? -2.250 -24.113 56.759 1.00 85.56 101 SER A O 1
ATOM 830 N N . ARG A 1 102 ? -4.153 -25.126 57.404 1.00 85.62 102 ARG A N 1
ATOM 831 C CA . ARG A 1 102 ? -3.547 -25.982 58.442 1.00 85.62 102 ARG A CA 1
ATOM 832 C C . ARG A 1 102 ? -2.863 -27.229 57.889 1.00 85.62 102 ARG A C 1
ATOM 834 O O . ARG A 1 102 ? -2.077 -27.840 58.605 1.00 85.62 102 ARG A O 1
ATOM 841 N N . THR A 1 103 ? -3.178 -27.621 56.659 1.00 80.12 103 THR A N 1
ATOM 842 C CA . THR A 1 103 ? -2.702 -28.884 56.074 1.00 80.12 103 THR A CA 1
ATOM 843 C C . THR A 1 103 ? -1.282 -28.757 55.486 1.00 80.12 103 THR A C 1
ATOM 845 O O . THR A 1 103 ? -0.654 -29.770 55.201 1.00 80.12 103 THR A O 1
ATOM 848 N N . GLU A 1 104 ? -0.742 -27.532 55.357 1.00 64.19 104 GLU A N 1
ATOM 849 C CA . GLU A 1 104 ? 0.607 -27.226 54.825 1.00 64.19 104 GLU A CA 1
ATOM 850 C C . GLU A 1 104 ? 0.946 -27.927 53.487 1.00 64.19 104 GLU A C 1
ATOM 852 O O . GLU A 1 104 ? 2.104 -28.214 53.184 1.00 64.19 104 GLU A O 1
ATOM 857 N N . THR A 1 105 ? -0.060 -28.195 52.650 1.00 69.12 105 THR A N 1
ATOM 858 C CA . THR A 1 105 ? 0.115 -28.872 51.359 1.00 69.12 105 THR A CA 1
ATOM 859 C C . THR A 1 105 ? 0.735 -27.937 50.319 1.00 69.12 105 THR A C 1
ATOM 861 O O . THR A 1 105 ? 0.322 -26.782 50.173 1.00 69.12 105 THR A O 1
ATOM 864 N N . SER A 1 106 ? 1.724 -28.429 49.566 1.00 75.69 106 SER A N 1
ATOM 865 C CA . SER A 1 106 ? 2.261 -27.709 48.407 1.00 75.69 106 SER A CA 1
ATOM 866 C C . SER A 1 106 ? 1.200 -27.617 47.299 1.00 75.69 106 SER A C 1
ATOM 868 O O . SER A 1 106 ? 0.257 -28.407 47.265 1.00 75.69 106 SER A O 1
ATOM 870 N N . TYR A 1 107 ? 1.340 -26.660 46.377 1.00 76.62 107 TYR A N 1
ATOM 871 C CA . TYR A 1 107 ? 0.408 -26.535 45.248 1.00 76.62 107 TYR A CA 1
ATOM 872 C C . TYR A 1 107 ? 0.366 -27.804 44.379 1.00 76.62 107 TYR A C 1
ATOM 874 O O . TYR A 1 107 ? -0.695 -28.155 43.871 1.00 76.62 107 TYR A O 1
ATOM 882 N N . ASP A 1 108 ? 1.502 -28.489 44.230 1.00 82.75 108 ASP A N 1
ATOM 883 C CA . ASP A 1 108 ? 1.631 -29.667 43.368 1.00 82.75 108 ASP A CA 1
ATOM 884 C C . ASP A 1 108 ? 1.020 -30.932 44.004 1.00 82.75 108 ASP A C 1
ATOM 886 O O . ASP A 1 108 ? 0.624 -31.845 43.282 1.00 82.75 108 ASP A O 1
ATOM 890 N N . ASP A 1 109 ? 0.882 -30.958 45.335 1.00 83.12 109 ASP A N 1
ATOM 891 C CA . ASP A 1 109 ? 0.344 -32.088 46.111 1.00 83.12 109 ASP A CA 1
ATOM 892 C C . ASP A 1 109 ? -1.118 -31.874 46.560 1.00 83.12 109 ASP A C 1
ATOM 894 O O . ASP A 1 109 ? -1.666 -32.666 47.332 1.00 83.12 109 ASP A O 1
ATOM 898 N N . LEU A 1 110 ? -1.758 -30.783 46.124 1.00 84.31 110 LEU A N 1
ATOM 899 C CA . LEU A 1 110 ? -3.131 -30.453 46.497 1.00 84.31 110 LEU A CA 1
ATOM 900 C C . LEU A 1 110 ? -4.135 -31.328 45.732 1.00 84.31 110 LEU A C 1
ATOM 902 O O . LEU A 1 110 ? -4.375 -31.108 44.546 1.00 84.31 110 LEU A O 1
ATOM 906 N N . ASP A 1 111 ? -4.787 -32.256 46.433 1.00 86.50 111 ASP A N 1
ATOM 907 C CA . ASP A 1 111 ? -5.965 -32.967 45.926 1.00 86.50 111 ASP A CA 1
ATOM 908 C C . ASP A 1 111 ? -7.227 -32.092 46.078 1.00 86.50 111 ASP A C 1
ATOM 910 O O . ASP A 1 111 ? -7.622 -31.786 47.209 1.00 86.50 111 ASP A O 1
ATOM 914 N N . PRO A 1 112 ? -7.861 -31.639 44.978 1.00 82.88 112 PRO A N 1
ATOM 915 C CA . PRO A 1 112 ? -8.988 -30.717 45.043 1.00 82.88 112 PRO A CA 1
ATOM 916 C C . PRO A 1 112 ? -10.331 -31.391 45.353 1.00 82.88 112 PRO A C 1
ATOM 918 O O . PRO A 1 112 ? -11.249 -30.687 45.774 1.00 82.88 112 PRO A O 1
ATOM 921 N N . GLU A 1 113 ? -10.490 -32.704 45.143 1.00 86.31 113 GLU A N 1
ATOM 922 C CA . GLU A 1 113 ? -11.808 -33.361 45.217 1.00 86.31 113 GLU A CA 1
ATOM 923 C C . GLU A 1 113 ? -12.517 -33.198 46.577 1.00 86.31 113 GLU A C 1
ATOM 925 O O . GLU A 1 113 ? -13.686 -32.798 46.578 1.00 86.31 113 GLU A O 1
ATOM 930 N N . PRO A 1 114 ? -11.861 -33.412 47.737 1.00 84.94 114 PRO A N 1
ATOM 931 C CA . PRO A 1 114 ? -12.518 -33.282 49.041 1.00 84.94 114 PRO A CA 1
ATOM 932 C C . PRO A 1 114 ? -12.986 -31.850 49.329 1.00 84.94 114 PRO A C 1
ATOM 934 O O . PRO A 1 114 ? -14.062 -31.633 49.887 1.00 84.94 114 PRO A O 1
ATOM 937 N N . TRP A 1 115 ? -12.192 -30.864 48.907 1.00 84.81 115 TRP A N 1
ATOM 938 C CA . TRP A 1 115 ? -12.488 -29.449 49.112 1.00 84.81 115 TRP A CA 1
ATOM 939 C C . TRP A 1 115 ? -13.600 -28.969 48.184 1.00 84.81 115 TRP A C 1
ATOM 941 O O . TRP A 1 115 ? -14.465 -28.213 48.611 1.00 84.81 115 TRP A O 1
ATOM 951 N N . LEU A 1 116 ? -13.622 -29.428 46.929 1.00 82.31 116 LEU A N 1
ATOM 952 C CA . LEU A 1 116 ? -14.712 -29.131 45.999 1.00 82.31 116 LEU A CA 1
ATOM 953 C C . LEU A 1 116 ? -16.027 -29.757 46.470 1.00 82.31 116 LEU A C 1
ATOM 955 O O . LEU A 1 116 ? -17.041 -29.065 46.496 1.00 82.31 116 LEU A O 1
ATOM 959 N N . ALA A 1 117 ? -16.004 -31.005 46.945 1.00 83.31 117 ALA A N 1
ATOM 960 C CA . ALA A 1 117 ? -17.185 -31.660 47.504 1.00 83.31 117 ALA A CA 1
ATOM 961 C C . ALA A 1 117 ? -17.754 -30.900 48.718 1.00 83.31 117 ALA A C 1
ATOM 963 O O . ALA A 1 117 ? -18.963 -30.681 48.795 1.00 83.31 117 ALA A O 1
ATOM 964 N N . ALA A 1 118 ? -16.888 -30.417 49.617 1.00 79.25 118 ALA A N 1
ATOM 965 C CA . ALA A 1 118 ? -17.287 -29.580 50.752 1.00 79.25 118 ALA A CA 1
ATOM 966 C C . ALA A 1 118 ? -17.891 -28.227 50.324 1.00 79.25 118 ALA A C 1
ATOM 968 O O . ALA A 1 118 ? -18.698 -27.644 51.046 1.00 79.25 118 ALA A O 1
ATOM 969 N N . LEU A 1 119 ? -17.529 -27.711 49.146 1.00 77.50 119 LEU A N 1
ATOM 970 C CA . LEU A 1 119 ? -18.061 -26.458 48.602 1.00 77.50 119 LEU A CA 1
ATOM 971 C C . LEU A 1 119 ? -19.356 -26.649 47.790 1.00 77.50 119 LEU A C 1
ATOM 973 O O . LEU A 1 119 ? -20.121 -25.692 47.656 1.00 77.50 119 LEU A O 1
ATOM 977 N N . GLU A 1 120 ? -19.609 -27.849 47.259 1.00 71.25 120 GLU A N 1
ATOM 978 C CA . GLU A 1 120 ? -20.708 -28.160 46.329 1.00 71.25 120 GLU A CA 1
ATOM 979 C C . GLU A 1 120 ? -21.977 -28.724 46.994 1.00 71.25 120 GLU A C 1
ATOM 981 O O . GLU A 1 120 ? -23.011 -28.845 46.335 1.00 71.25 120 GLU A O 1
ATOM 986 N N . GLU A 1 121 ? -21.950 -29.012 48.300 1.00 64.44 121 GLU A N 1
ATOM 987 C CA . GLU A 1 121 ? -23.054 -29.672 49.021 1.00 64.44 121 GLU A CA 1
ATOM 988 C C . GLU A 1 121 ? -24.392 -28.887 48.991 1.00 64.44 121 GLU A C 1
ATOM 990 O O . GLU A 1 121 ? -25.463 -29.474 49.166 1.00 64.44 121 GLU A O 1
ATOM 995 N N . LYS A 1 122 ? -24.378 -27.578 48.677 1.00 57.88 122 LYS A N 1
ATOM 996 C CA . LYS A 1 122 ? -25.566 -26.791 48.282 1.00 57.88 122 LYS A CA 1
ATOM 997 C C . LYS A 1 122 ? -25.231 -25.774 47.188 1.00 57.88 122 LYS A C 1
ATOM 999 O O . LYS A 1 122 ? -24.196 -25.118 47.222 1.00 57.88 122 LYS A O 1
ATOM 1004 N N . SER A 1 123 ? -26.139 -25.627 46.221 1.00 48.16 123 SER A N 1
ATOM 1005 C CA . SER A 1 123 ? -25.970 -24.742 45.066 1.00 48.16 123 SER A CA 1
ATOM 1006 C C . SER A 1 123 ? -25.796 -23.276 45.469 1.00 48.16 123 SER A C 1
ATOM 1008 O O . SER A 1 123 ? -26.681 -22.695 46.096 1.00 48.16 123 SER A O 1
ATOM 1010 N N . LEU A 1 124 ? -24.701 -22.682 45.003 1.00 48.94 124 LEU A N 1
ATOM 1011 C CA . LEU A 1 124 ? -24.382 -21.257 45.072 1.00 48.94 124 LEU A CA 1
ATOM 1012 C C . LEU A 1 124 ? -25.541 -20.342 44.609 1.00 48.94 124 LEU A C 1
ATOM 1014 O O . LEU A 1 124 ? -26.011 -20.497 43.475 1.00 48.94 124 LEU A O 1
ATOM 1018 N N . PRO A 1 125 ? -25.955 -19.332 45.396 1.00 50.56 125 PRO A N 1
ATOM 1019 C CA . PRO A 1 125 ? -26.862 -18.293 44.922 1.00 50.56 125 PRO A CA 1
ATOM 1020 C C . PRO A 1 125 ? -26.185 -17.316 43.940 1.00 50.56 125 PRO A C 1
ATOM 1022 O O . PRO A 1 125 ? -24.992 -17.012 43.992 1.00 50.56 125 PRO A O 1
ATOM 1025 N N . LEU A 1 126 ? -27.000 -16.794 43.018 1.00 44.44 126 LEU A N 1
ATOM 1026 C CA . LEU A 1 126 ? -26.634 -15.906 41.902 1.00 44.44 126 LEU A CA 1
ATOM 1027 C C . LEU A 1 126 ? -26.108 -14.513 42.313 1.00 44.44 126 LEU A C 1
ATOM 1029 O O . LEU A 1 126 ? -25.689 -13.749 41.443 1.00 44.44 126 LEU A O 1
ATOM 1033 N N . SER A 1 127 ? -26.112 -14.164 43.604 1.00 50.31 127 SER A N 1
ATOM 1034 C CA . SER A 1 127 ? -25.784 -12.822 44.119 1.00 50.31 127 SER A CA 1
ATOM 1035 C C . SER A 1 127 ? -24.302 -12.451 43.981 1.00 50.31 127 SER A C 1
ATOM 1037 O O . SER A 1 127 ? -23.939 -11.273 44.028 1.00 50.31 127 SER A O 1
ATOM 1039 N N . ARG A 1 128 ? -23.414 -13.425 43.757 1.00 50.25 128 ARG A N 1
ATOM 1040 C CA . ARG A 1 128 ? -21.965 -13.202 43.782 1.00 50.25 128 ARG A CA 1
ATOM 1041 C C . ARG A 1 128 ? -21.360 -13.043 42.392 1.00 50.25 128 ARG A C 1
ATOM 1043 O O . ARG A 1 128 ? -20.612 -13.906 41.942 1.00 50.25 128 ARG A O 1
ATOM 1050 N N . ARG A 1 129 ? -21.631 -11.918 41.722 1.00 45.84 129 ARG A N 1
ATOM 1051 C CA . ARG A 1 129 ? -20.800 -11.370 40.625 1.00 45.84 129 ARG A CA 1
ATOM 1052 C C . ARG A 1 129 ? -21.176 -9.900 40.367 1.00 45.84 129 ARG A C 1
ATOM 1054 O O . ARG A 1 129 ? -22.098 -9.630 39.608 1.00 45.84 129 ARG A O 1
ATOM 1061 N N . VAL A 1 130 ? -20.344 -8.983 40.878 1.00 46.41 130 VAL A N 1
ATOM 1062 C CA . VAL A 1 130 ? -20.323 -7.522 40.607 1.00 46.41 130 VAL A CA 1
ATOM 1063 C C . VAL A 1 130 ? -21.320 -6.699 41.439 1.00 46.41 130 VAL A C 1
ATOM 1065 O O . VAL A 1 130 ? -22.458 -7.111 41.624 1.00 46.41 130 VAL A O 1
ATOM 1068 N N . ASP A 1 131 ? -20.878 -5.527 41.921 1.00 47.03 131 ASP A N 1
ATOM 1069 C CA . ASP A 1 131 ? -21.750 -4.508 42.520 1.00 47.03 131 ASP A CA 1
ATOM 1070 C C . ASP A 1 131 ? -22.887 -4.204 41.526 1.00 47.03 131 ASP A C 1
ATOM 1072 O O . ASP A 1 131 ? -22.610 -3.758 40.405 1.00 47.03 131 ASP A O 1
ATOM 1076 N N . PRO A 1 132 ? -24.159 -4.468 41.871 1.00 44.66 132 PRO A N 1
ATOM 1077 C CA . PRO A 1 132 ? -25.267 -4.259 40.951 1.00 44.66 132 PRO A CA 1
ATOM 1078 C C . PRO A 1 132 ? -25.315 -2.813 40.418 1.00 44.66 132 PRO A C 1
ATOM 1080 O O . PRO A 1 132 ? -25.687 -2.590 39.267 1.00 44.66 132 PRO A O 1
ATOM 1083 N N . ALA A 1 133 ? -24.825 -1.838 41.194 1.00 44.69 133 ALA A N 1
ATOM 1084 C CA . ALA A 1 133 ? -24.723 -0.441 40.778 1.00 44.69 133 ALA A CA 1
ATOM 1085 C C . ALA A 1 133 ? -23.646 -0.175 39.699 1.00 44.69 133 ALA A C 1
ATOM 1087 O O . ALA A 1 133 ? -23.768 0.798 38.954 1.00 44.69 133 ALA A O 1
ATOM 1088 N N . GLU A 1 134 ? -22.613 -1.021 39.569 1.00 45.91 134 GLU A N 1
ATOM 1089 C CA . GLU A 1 134 ? -21.628 -0.934 38.474 1.00 45.91 134 GLU A CA 1
ATOM 1090 C C . GLU A 1 134 ? -22.192 -1.458 37.140 1.00 45.91 134 GLU A C 1
ATOM 1092 O O . GLU A 1 134 ? -21.787 -0.997 36.066 1.00 45.91 134 GLU A O 1
ATOM 1097 N N . GLN A 1 135 ? -23.138 -2.405 37.185 1.00 49.03 135 GLN A N 1
ATOM 1098 C CA . GLN A 1 135 ? -23.791 -2.963 35.992 1.00 49.03 135 GLN A CA 1
ATOM 1099 C C . GLN A 1 135 ? -24.855 -2.031 35.401 1.00 49.03 135 GLN A C 1
ATOM 1101 O O . GLN A 1 135 ? -25.081 -2.066 34.190 1.00 49.03 135 GLN A O 1
ATOM 1106 N N . ASP A 1 136 ? -25.427 -1.160 36.232 1.00 44.03 136 ASP A N 1
ATOM 1107 C CA . ASP A 1 136 ? -26.452 -0.166 35.900 1.00 44.03 136 ASP A CA 1
ATOM 1108 C C . ASP A 1 136 ? -25.859 1.048 35.153 1.00 44.03 136 ASP A C 1
ATOM 1110 O O . ASP A 1 136 ? -26.157 2.209 35.438 1.00 44.03 136 ASP A O 1
ATOM 1114 N N . SER A 1 137 ? -24.949 0.799 34.210 1.00 48.78 137 SER A N 1
ATOM 1115 C CA . SER A 1 137 ? -24.383 1.813 33.328 1.00 48.78 137 SER A CA 1
ATOM 1116 C C . SER A 1 137 ? -24.346 1.307 31.889 1.00 48.78 137 SER A C 1
ATOM 1118 O O . SER A 1 137 ? -23.724 0.294 31.554 1.00 48.78 137 SER A O 1
ATOM 1120 N N . ILE A 1 138 ? -25.001 2.046 30.994 1.00 47.09 138 ILE A N 1
ATOM 1121 C CA . ILE A 1 138 ? -24.816 1.878 29.553 1.00 47.09 138 ILE A CA 1
ATOM 1122 C C . ILE A 1 138 ? -23.445 2.461 29.259 1.00 47.09 138 ILE A C 1
ATOM 1124 O O . ILE A 1 138 ? -23.306 3.661 29.054 1.00 47.09 138 ILE A O 1
ATOM 1128 N N . ALA A 1 139 ? -22.404 1.638 29.332 1.00 48.31 139 ALA A N 1
ATOM 1129 C CA . ALA A 1 139 ? -21.057 2.096 29.048 1.00 48.31 139 ALA A CA 1
ATOM 1130 C C . ALA A 1 139 ? -20.946 2.440 27.554 1.00 48.31 139 ALA A C 1
ATOM 1132 O O . ALA A 1 139 ? -20.483 1.628 26.751 1.00 48.31 139 ALA A O 1
ATOM 1133 N N . ALA A 1 140 ? -21.297 3.668 27.170 1.00 54.09 140 ALA A N 1
ATOM 1134 C CA . ALA A 1 140 ? -20.912 4.259 25.897 1.00 54.09 140 ALA A CA 1
ATOM 1135 C C . ALA A 1 140 ? -19.432 4.675 25.942 1.00 54.09 140 ALA A C 1
ATOM 1137 O O . ALA A 1 140 ? -19.074 5.742 25.476 1.00 54.09 140 ALA A O 1
ATOM 1138 N N . ALA A 1 141 ? -18.570 3.792 26.472 1.00 58.41 141 ALA A N 1
ATOM 1139 C CA . ALA A 1 141 ? -17.114 3.794 26.371 1.00 58.41 141 ALA A CA 1
ATOM 1140 C C . ALA A 1 141 ? -16.519 5.150 25.931 1.00 58.41 141 ALA A C 1
ATOM 1142 O O . ALA A 1 141 ? -16.101 5.248 24.768 1.00 58.41 141 ALA A O 1
ATOM 1143 N N . PRO A 1 142 ? -16.479 6.173 26.814 1.00 70.94 142 PRO A N 1
ATOM 1144 C CA . PRO A 1 142 ? -16.199 7.573 26.466 1.00 70.94 142 PRO A CA 1
ATOM 1145 C C . PRO A 1 142 ? -14.700 7.806 26.202 1.00 70.94 142 PRO A C 1
ATOM 1147 O O . PRO A 1 142 ? -14.044 8.669 26.778 1.00 70.94 142 PRO A O 1
ATOM 1150 N N . TYR A 1 143 ? -14.124 6.987 25.324 1.00 84.56 143 TYR A N 1
ATOM 1151 C CA . TYR A 1 143 ? -12.712 6.926 24.975 1.00 84.56 143 TYR A CA 1
ATOM 1152 C C . TYR A 1 143 ? -12.549 7.176 23.468 1.00 84.56 143 TYR A C 1
ATOM 1154 O O . TYR A 1 143 ? -12.131 6.264 22.743 1.00 84.56 143 TYR A O 1
ATOM 1162 N N . PRO A 1 144 ? -12.883 8.384 22.966 1.00 89.12 144 PRO A N 1
ATOM 1163 C CA . PRO A 1 144 ? -12.891 8.681 21.531 1.00 89.12 144 PRO A CA 1
ATOM 1164 C C . PRO A 1 144 ? -11.552 8.355 20.867 1.00 89.12 144 PRO A C 1
ATOM 1166 O O . PRO A 1 144 ? -11.525 7.652 19.861 1.00 89.12 144 PRO A O 1
ATOM 1169 N N . TRP A 1 145 ? -10.438 8.735 21.496 1.00 90.38 145 TRP A N 1
ATOM 1170 C CA . TRP A 1 145 ? -9.097 8.461 20.981 1.00 90.38 145 TRP A CA 1
ATOM 1171 C C . TRP A 1 145 ? -8.783 6.974 20.861 1.00 90.38 145 TRP A C 1
ATOM 1173 O O . TRP A 1 145 ? -8.235 6.544 19.856 1.00 90.38 145 TRP A O 1
ATOM 1183 N N . ARG A 1 146 ? -9.184 6.142 21.830 1.00 89.50 146 ARG A N 1
ATOM 1184 C CA . ARG A 1 146 ? -8.971 4.690 21.715 1.00 89.50 146 ARG A CA 1
ATOM 1185 C C . ARG A 1 146 ? -9.761 4.094 20.557 1.00 89.50 146 ARG A C 1
ATOM 1187 O O . ARG A 1 146 ? -9.254 3.207 19.880 1.00 89.50 146 ARG A O 1
ATOM 1194 N N . ARG A 1 147 ? -10.993 4.561 20.340 1.00 90.81 147 ARG A N 1
ATOM 1195 C CA . ARG A 1 147 ? -11.839 4.108 19.225 1.00 90.81 147 ARG A CA 1
ATOM 1196 C C . ARG A 1 147 ? -11.237 4.536 17.888 1.00 90.81 147 ARG A C 1
ATOM 1198 O O . ARG A 1 147 ? -11.134 3.703 16.993 1.00 90.81 147 ARG A O 1
ATOM 1205 N N . TYR A 1 148 ? -10.790 5.789 17.804 1.00 93.38 148 TYR A N 1
ATOM 1206 C CA . TYR A 1 148 ? -10.104 6.341 16.642 1.00 93.38 148 TYR A CA 1
ATOM 1207 C C . TYR A 1 148 ? -8.831 5.557 16.318 1.00 93.38 148 TYR A C 1
ATOM 1209 O O . TYR A 1 148 ? -8.718 5.022 15.226 1.00 93.38 148 TYR A O 1
ATOM 1217 N N . PHE A 1 149 ? -7.923 5.387 17.280 1.00 94.69 149 PHE A N 1
ATOM 1218 C CA . PHE A 1 149 ? -6.663 4.670 17.076 1.00 94.69 149 PHE A CA 1
ATOM 1219 C C . PHE A 1 149 ? -6.862 3.183 16.758 1.00 94.69 149 PHE A C 1
ATOM 1221 O O . PHE A 1 149 ? -6.187 2.640 15.890 1.00 94.69 149 PHE A O 1
ATOM 1228 N N . ALA A 1 150 ? -7.840 2.515 17.380 1.00 94.50 150 ALA A N 1
ATOM 1229 C CA . ALA A 1 150 ? -8.175 1.143 17.000 1.00 94.50 150 ALA A CA 1
ATOM 1230 C C . ALA A 1 150 ? -8.620 1.059 15.532 1.00 94.50 150 ALA A C 1
ATOM 1232 O O . ALA A 1 150 ? -8.185 0.162 14.819 1.00 94.50 150 ALA A O 1
ATOM 1233 N N . ARG A 1 151 ? -9.464 2.000 15.085 1.00 94.56 151 ARG A N 1
ATOM 1234 C CA . ARG A 1 151 ? -9.915 2.082 13.692 1.00 94.56 151 ARG A CA 1
ATOM 1235 C C . ARG A 1 151 ? -8.780 2.456 12.742 1.00 94.56 151 ARG A C 1
ATOM 1237 O O . ARG A 1 151 ? -8.710 1.865 11.676 1.00 94.56 151 ARG A O 1
ATOM 1244 N N . ALA A 1 152 ? -7.925 3.402 13.122 1.00 94.75 152 ALA A N 1
ATOM 1245 C CA . ALA A 1 152 ? -6.777 3.823 12.330 1.00 94.75 152 ALA A CA 1
ATOM 1246 C C . ALA A 1 152 ? -5.860 2.629 12.052 1.00 94.75 152 ALA A C 1
ATOM 1248 O O . ALA A 1 152 ? -5.546 2.379 10.898 1.00 94.75 152 ALA A O 1
ATOM 1249 N N . LEU A 1 153 ? -5.549 1.818 13.072 1.00 95.44 153 LEU A N 1
ATOM 1250 C CA . LEU A 1 153 ? -4.762 0.602 12.869 1.00 95.44 153 LEU A CA 1
ATOM 1251 C C . LEU A 1 153 ? -5.470 -0.413 11.960 1.00 95.44 153 LEU A C 1
ATOM 1253 O O . LEU A 1 153 ? -4.832 -1.001 11.095 1.00 95.44 153 LEU A O 1
ATOM 1257 N N . ASP A 1 154 ? -6.777 -0.629 12.145 1.00 96.25 154 ASP A N 1
ATOM 1258 C CA . ASP A 1 154 ? -7.536 -1.550 11.291 1.00 96.25 154 ASP A CA 1
ATOM 1259 C C . ASP A 1 154 ? -7.544 -1.084 9.816 1.00 96.25 154 ASP A C 1
ATOM 1261 O O . ASP A 1 154 ? -7.389 -1.910 8.920 1.00 96.25 154 ASP A O 1
ATOM 1265 N N . LEU A 1 155 ? -7.696 0.225 9.566 1.00 95.38 155 LEU A N 1
ATOM 1266 C CA . LEU A 1 155 ? -7.637 0.821 8.224 1.00 95.38 155 LEU A CA 1
ATOM 1267 C C . LEU A 1 155 ? -6.237 0.738 7.625 1.00 95.38 155 LEU A C 1
ATOM 1269 O O . LEU A 1 155 ? -6.107 0.386 6.464 1.00 95.38 155 LEU A O 1
ATOM 1273 N N . SER A 1 156 ? -5.203 1.007 8.418 1.00 94.69 156 SER A N 1
ATOM 1274 C CA . SER A 1 156 ? -3.806 0.839 8.026 1.00 94.69 156 SER A CA 1
ATOM 1275 C C . SER A 1 156 ? -3.540 -0.592 7.544 1.00 94.69 156 SER A C 1
ATOM 1277 O O . SER A 1 156 ? -3.084 -0.793 6.422 1.00 94.69 156 SER A O 1
ATOM 1279 N N . LEU A 1 157 ? -3.907 -1.604 8.337 1.00 94.88 157 LEU A N 1
ATOM 1280 C CA . LEU A 1 157 ? -3.735 -3.010 7.951 1.00 94.88 157 LEU A CA 1
ATOM 1281 C C . LEU A 1 157 ? -4.507 -3.371 6.674 1.00 94.88 157 LEU A C 1
ATOM 1283 O O . LEU A 1 157 ? -3.983 -4.091 5.830 1.00 94.88 157 LEU A O 1
ATOM 1287 N N . ALA A 1 158 ? -5.731 -2.862 6.516 1.00 96.12 158 ALA A N 1
ATOM 1288 C CA . ALA A 1 158 ? -6.502 -3.045 5.289 1.00 96.12 158 ALA A CA 1
ATOM 1289 C C . ALA A 1 158 ? -5.875 -2.309 4.089 1.00 96.12 158 ALA A C 1
ATOM 1291 O O . ALA A 1 158 ? -5.913 -2.819 2.974 1.00 96.12 158 ALA A O 1
ATOM 1292 N N . GLY A 1 159 ? -5.251 -1.154 4.325 1.00 95.31 159 GLY A N 1
ATOM 1293 C CA . GLY A 1 159 ? -4.507 -0.388 3.330 1.00 95.31 159 GLY A CA 1
ATOM 1294 C C . GLY A 1 159 ? -3.314 -1.155 2.769 1.00 95.31 159 GLY A C 1
ATOM 1295 O O . GLY A 1 159 ? -3.118 -1.128 1.567 1.00 95.31 159 GLY A O 1
ATOM 1296 N N . ILE A 1 160 ? -2.587 -1.927 3.587 1.00 95.00 160 ILE A N 1
ATOM 1297 C CA . ILE A 1 160 ? -1.511 -2.810 3.090 1.00 95.00 160 ILE A CA 1
ATOM 1298 C C . ILE A 1 160 ? -2.060 -3.844 2.101 1.00 95.00 160 ILE A C 1
ATOM 1300 O O . ILE A 1 160 ? -1.457 -4.075 1.056 1.00 95.00 160 ILE A O 1
ATOM 1304 N N . LEU A 1 161 ? -3.205 -4.458 2.416 1.00 96.12 161 LEU A N 1
ATOM 1305 C CA . LEU A 1 161 ? -3.839 -5.435 1.524 1.00 96.12 161 LEU A CA 1
ATOM 1306 C C . LEU A 1 161 ? -4.289 -4.786 0.214 1.00 96.12 161 LEU A C 1
ATOM 1308 O O . LEU A 1 161 ? -4.118 -5.375 -0.851 1.00 96.12 161 LEU A O 1
ATOM 1312 N N . TRP A 1 162 ? -4.823 -3.565 0.294 1.00 95.56 162 TRP A N 1
ATOM 1313 C CA . TRP A 1 162 ? -5.165 -2.788 -0.888 1.00 95.56 162 TRP A CA 1
ATOM 1314 C C . TRP A 1 162 ? -3.933 -2.432 -1.722 1.00 95.56 162 TRP A C 1
ATOM 1316 O O . TRP A 1 162 ? -3.940 -2.702 -2.914 1.00 95.56 162 TRP A O 1
ATOM 1326 N N . SER A 1 163 ? -2.861 -1.913 -1.119 1.00 93.88 163 SER A N 1
ATOM 1327 C CA . SER A 1 163 ? -1.624 -1.588 -1.838 1.00 93.88 163 SER A CA 1
ATOM 1328 C C . SER A 1 163 ? -1.022 -2.819 -2.516 1.00 93.88 163 SER A C 1
ATOM 1330 O O . SER A 1 163 ? -0.569 -2.727 -3.652 1.00 93.88 163 SER A O 1
ATOM 1332 N N . ALA A 1 164 ? -1.051 -3.986 -1.862 1.00 95.44 164 ALA A N 1
ATOM 1333 C CA . ALA A 1 164 ? -0.603 -5.235 -2.478 1.00 95.44 164 ALA A CA 1
ATOM 1334 C C . ALA A 1 164 ? -1.460 -5.598 -3.702 1.00 95.44 164 ALA A C 1
ATOM 1336 O O . ALA A 1 164 ? -0.918 -5.917 -4.757 1.00 95.44 164 ALA A O 1
ATOM 1337 N N . LEU A 1 165 ? -2.789 -5.501 -3.589 1.00 95.19 165 LEU A N 1
ATOM 1338 C CA . LEU A 1 165 ? -3.700 -5.739 -4.709 1.00 95.19 165 LEU A CA 1
ATOM 1339 C C . LEU A 1 165 ? -3.464 -4.735 -5.851 1.00 95.19 165 LEU A C 1
ATOM 1341 O O . LEU A 1 165 ? -3.312 -5.141 -6.998 1.00 95.19 165 LEU A O 1
ATOM 1345 N N . GLN A 1 166 ? -3.402 -3.442 -5.541 1.00 91.75 166 GLN A N 1
ATOM 1346 C CA . GLN A 1 166 ? -3.229 -2.365 -6.513 1.00 91.75 166 GLN A CA 1
ATOM 1347 C C . GLN A 1 166 ? -1.904 -2.497 -7.277 1.00 91.75 166 GLN A C 1
ATOM 1349 O O . GLN A 1 166 ? -1.910 -2.516 -8.506 1.00 91.75 166 GLN A O 1
ATOM 1354 N N . TYR A 1 167 ? -0.778 -2.628 -6.570 1.00 90.38 167 TYR A N 1
ATOM 1355 C CA . TYR A 1 167 ? 0.543 -2.520 -7.196 1.00 90.38 167 TYR A CA 1
ATOM 1356 C C . TYR A 1 167 ? 1.133 -3.846 -7.683 1.00 90.38 167 TYR A C 1
ATOM 1358 O O . TYR A 1 167 ? 1.873 -3.829 -8.667 1.00 90.38 167 TYR A O 1
ATOM 1366 N N . LEU A 1 168 ? 0.838 -4.972 -7.019 1.00 91.81 168 LEU A N 1
ATOM 1367 C CA . LEU A 1 168 ? 1.430 -6.276 -7.361 1.00 91.81 168 LEU A CA 1
ATOM 1368 C C . LEU A 1 168 ? 0.517 -7.156 -8.215 1.00 91.81 168 LEU A C 1
ATOM 1370 O O . LEU A 1 168 ? 1.019 -8.036 -8.901 1.00 91.81 168 LEU A O 1
ATOM 1374 N N . VAL A 1 169 ? -0.804 -6.960 -8.150 1.00 92.56 169 VAL A N 1
ATOM 1375 C CA . VAL A 1 169 ? -1.770 -7.801 -8.882 1.00 92.56 169 VAL A CA 1
ATOM 1376 C C . VAL A 1 169 ? -2.399 -7.039 -10.039 1.00 92.56 169 VAL A C 1
ATOM 1378 O O . VAL A 1 169 ? -2.430 -7.533 -11.159 1.00 92.56 169 VAL A O 1
ATOM 1381 N N . LEU A 1 170 ? -2.922 -5.841 -9.772 1.00 89.81 170 LEU A N 1
ATOM 1382 C CA . LEU A 1 170 ? -3.587 -5.031 -10.793 1.00 89.81 170 LEU A CA 1
ATOM 1383 C C . LEU A 1 170 ? -2.602 -4.232 -11.647 1.00 89.81 170 LEU A C 1
ATOM 1385 O O . LEU A 1 170 ? -2.995 -3.750 -12.703 1.00 89.81 170 LEU A O 1
ATOM 1389 N N . HIS A 1 171 ? -1.355 -4.081 -11.188 1.00 85.00 171 HIS A N 1
ATOM 1390 C CA . HIS A 1 171 ? -0.345 -3.226 -11.814 1.00 85.00 171 HIS A CA 1
ATOM 1391 C C . HIS A 1 171 ? -0.885 -1.822 -12.125 1.00 85.00 171 HIS A C 1
ATOM 1393 O O . HIS A 1 171 ? -0.650 -1.263 -13.193 1.00 85.00 171 HIS A O 1
ATOM 1399 N N . TRP A 1 172 ? -1.662 -1.275 -11.186 1.00 84.12 172 TRP A N 1
ATOM 1400 C CA . TRP A 1 172 ? -2.337 0.002 -11.352 1.00 84.12 172 TRP A CA 1
ATOM 1401 C C . TRP A 1 172 ? -1.548 1.121 -10.671 1.00 84.12 172 TRP A C 1
ATOM 1403 O O . TRP A 1 172 ? -1.545 1.246 -9.442 1.00 84.12 172 TRP A O 1
ATOM 1413 N N . TYR A 1 173 ? -0.901 1.943 -11.492 1.00 77.75 173 TYR A N 1
ATOM 1414 C CA . TYR A 1 173 ? -0.066 3.071 -11.082 1.00 77.75 173 TYR A CA 1
ATOM 1415 C C . TYR A 1 173 ? -0.762 4.397 -11.434 1.00 77.75 173 TYR A C 1
ATOM 1417 O O . TYR A 1 173 ? -1.521 4.459 -12.403 1.00 77.75 173 TYR A O 1
ATOM 1425 N N . TRP A 1 174 ? -0.572 5.420 -10.601 1.00 70.00 174 TRP A N 1
ATOM 1426 C CA . TRP A 1 174 ? -1.137 6.758 -10.781 1.00 70.00 174 TRP A CA 1
ATOM 1427 C C . TRP A 1 174 ? -0.031 7.802 -10.658 1.00 70.00 174 TRP A C 1
ATOM 1429 O O . TRP A 1 174 ? 0.813 7.650 -9.768 1.00 70.00 174 TRP A O 1
ATOM 1439 N N . PRO A 1 175 ? -0.138 8.918 -11.402 1.00 65.12 175 PRO A N 1
ATOM 1440 C CA . PRO A 1 175 ? 0.825 9.993 -11.283 1.00 65.12 175 PRO A CA 1
ATOM 1441 C C . PRO A 1 175 ? 0.892 10.598 -9.893 1.00 65.12 175 PRO A C 1
ATOM 1443 O O . PRO A 1 175 ? -0.126 10.997 -9.324 1.00 65.12 175 PRO A O 1
ATOM 1446 N N . GLU A 1 176 ? 2.114 10.726 -9.371 1.00 63.44 176 GLU A N 1
ATOM 1447 C CA . GLU A 1 176 ? 2.362 11.201 -8.003 1.00 63.44 176 GLU A CA 1
ATOM 1448 C C . GLU A 1 176 ? 2.033 12.698 -7.807 1.00 63.44 176 GLU A C 1
ATOM 1450 O O . GLU A 1 176 ? 1.923 13.172 -6.674 1.00 63.44 176 GLU A O 1
ATOM 1455 N N . PHE A 1 177 ? 1.821 13.462 -8.887 1.00 64.25 177 PHE A N 1
ATOM 1456 C CA . PHE A 1 177 ? 1.667 14.920 -8.838 1.00 64.25 177 PHE A CA 1
ATOM 1457 C C . PHE A 1 177 ? 0.266 15.420 -9.233 1.00 64.25 177 PHE A C 1
ATOM 1459 O O . PHE A 1 177 ? -0.492 14.795 -9.977 1.00 64.25 177 PHE A O 1
ATOM 1466 N N . GLY A 1 178 ? -0.084 16.611 -8.737 1.00 72.25 178 GLY A N 1
ATOM 1467 C CA . GLY A 1 178 ? -1.304 17.326 -9.119 1.00 72.25 178 GLY A CA 1
ATOM 1468 C C . GLY A 1 178 ? -2.607 16.661 -8.652 1.00 72.25 178 GLY A C 1
ATOM 1469 O O . GLY A 1 178 ? -2.681 16.056 -7.582 1.00 72.25 178 GLY A O 1
ATOM 1470 N N . LEU A 1 179 ? -3.672 16.819 -9.448 1.00 76.62 179 LEU A N 1
ATOM 1471 C CA . LEU A 1 179 ? -5.000 16.266 -9.142 1.00 76.62 179 LEU A CA 1
ATOM 1472 C C . LEU A 1 179 ? -5.020 14.730 -9.149 1.00 76.62 179 LEU A C 1
ATOM 1474 O O . LEU A 1 179 ? -5.811 14.136 -8.416 1.00 76.62 179 LEU A O 1
ATOM 1478 N N . MET A 1 180 ? -4.144 14.098 -9.936 1.00 73.00 180 MET A N 1
ATOM 1479 C CA . MET A 1 180 ? -4.046 12.640 -10.022 1.00 73.00 180 MET A CA 1
ATOM 1480 C C . MET A 1 180 ? -3.466 12.034 -8.741 1.00 73.00 180 MET A C 1
ATOM 1482 O O . MET A 1 180 ? -4.058 11.100 -8.206 1.00 73.00 180 MET A O 1
ATOM 1486 N N . GLY A 1 181 ? -2.428 12.637 -8.152 1.00 77.12 181 GLY A N 1
ATOM 1487 C CA . GLY A 1 181 ? -1.906 12.185 -6.854 1.00 77.12 181 GLY A CA 1
ATOM 1488 C C . GLY A 1 181 ? -2.938 12.297 -5.719 1.00 77.12 181 GLY A C 1
ATOM 1489 O O . GLY A 1 181 ? -3.030 11.440 -4.834 1.00 77.12 181 GLY A O 1
ATOM 1490 N N . PHE A 1 182 ? -3.800 13.321 -5.764 1.00 80.38 182 PHE A N 1
ATOM 1491 C CA . PHE A 1 182 ? -4.928 13.420 -4.832 1.00 80.38 182 PHE A CA 1
ATOM 1492 C C . PHE A 1 182 ? -5.961 12.302 -5.048 1.00 80.38 182 PHE A C 1
ATOM 1494 O O . PHE A 1 182 ? -6.482 11.746 -4.077 1.00 80.38 182 PHE A O 1
ATOM 1501 N N . ALA A 1 183 ? -6.253 11.956 -6.302 1.00 82.31 183 ALA A N 1
ATOM 1502 C CA . ALA A 1 183 ? -7.152 10.857 -6.630 1.00 82.31 183 ALA A CA 1
ATOM 1503 C C . ALA A 1 183 ? -6.590 9.497 -6.180 1.00 82.31 183 ALA A C 1
ATOM 1505 O O . ALA A 1 183 ? -7.340 8.732 -5.575 1.00 82.31 183 ALA A O 1
ATOM 1506 N N . ASP A 1 184 ? -5.290 9.232 -6.345 1.00 82.56 184 ASP A N 1
ATOM 1507 C CA . ASP A 1 184 ? -4.647 8.010 -5.832 1.00 82.56 184 ASP A CA 1
ATOM 1508 C C . ASP A 1 184 ? -4.778 7.887 -4.306 1.00 82.56 184 ASP A C 1
ATOM 1510 O O . ASP A 1 184 ? -5.142 6.833 -3.778 1.00 82.56 184 ASP A O 1
ATOM 1514 N N . THR A 1 185 ? -4.622 8.998 -3.578 1.00 85.50 185 THR A N 1
ATOM 1515 C CA . THR A 1 185 ? -4.841 9.018 -2.122 1.00 85.50 185 THR A CA 1
ATOM 1516 C C . THR A 1 185 ? -6.279 8.620 -1.754 1.00 85.50 185 THR A C 1
ATOM 1518 O O . THR A 1 185 ? -6.502 7.886 -0.784 1.00 85.50 185 THR A O 1
ATOM 1521 N N . LEU A 1 186 ? -7.276 9.081 -2.520 1.00 88.00 186 LEU A N 1
ATOM 1522 C CA . LEU A 1 186 ? -8.679 8.709 -2.311 1.00 88.00 186 LEU A CA 1
ATOM 1523 C C . LEU A 1 186 ? -8.950 7.247 -2.673 1.00 88.00 186 LEU A C 1
ATOM 1525 O O . LEU A 1 186 ? -9.620 6.554 -1.905 1.00 88.00 186 LEU A O 1
ATOM 1529 N N . VAL A 1 187 ? -8.410 6.770 -3.797 1.00 89.38 187 VAL A N 1
ATOM 1530 C CA . VAL A 1 187 ? -8.507 5.369 -4.232 1.00 89.38 187 VAL A CA 1
ATOM 1531 C C . VAL A 1 187 ? -7.905 4.451 -3.172 1.00 89.38 187 VAL A C 1
ATOM 1533 O O . VAL A 1 187 ? -8.569 3.512 -2.739 1.00 89.38 187 VAL A O 1
ATOM 1536 N N . SER A 1 188 ? -6.722 4.784 -2.656 1.00 89.44 188 SER A N 1
ATOM 1537 C CA . SER A 1 188 ? -6.071 4.072 -1.554 1.00 89.44 188 SER A CA 1
ATOM 1538 C C . SER A 1 188 ? -6.932 4.029 -0.288 1.00 89.44 188 SER A C 1
ATOM 1540 O O . SER A 1 188 ? -7.103 2.975 0.334 1.00 89.44 188 SER A O 1
ATOM 1542 N N . ALA A 1 189 ? -7.536 5.160 0.093 1.00 90.94 189 ALA A N 1
ATOM 1543 C CA . ALA A 1 189 ? -8.420 5.223 1.253 1.00 90.94 189 ALA A CA 1
ATOM 1544 C C . ALA A 1 189 ? -9.686 4.365 1.067 1.00 90.94 189 ALA A C 1
ATOM 1546 O O . ALA A 1 189 ? -10.086 3.639 1.982 1.00 90.94 189 ALA A O 1
ATOM 1547 N N . TRP A 1 190 ? -10.324 4.426 -0.103 1.00 94.50 190 TRP A N 1
ATOM 1548 C CA . TRP A 1 190 ? -11.514 3.632 -0.424 1.00 94.50 190 TRP A CA 1
ATOM 1549 C C . TRP A 1 190 ? -11.207 2.146 -0.563 1.00 94.50 190 TRP A C 1
ATOM 1551 O O . TRP A 1 190 ? -11.979 1.317 -0.083 1.00 94.50 190 TRP A O 1
ATOM 1561 N N . GLY A 1 191 ? -10.055 1.808 -1.127 1.00 94.69 191 GLY A N 1
ATOM 1562 C CA . GLY A 1 191 ? -9.538 0.455 -1.205 1.00 94.69 191 GLY A CA 1
ATOM 1563 C C . GLY A 1 191 ? -9.359 -0.190 0.168 1.00 94.69 191 GLY A C 1
ATOM 1564 O O . GLY A 1 191 ? -9.842 -1.299 0.411 1.00 94.69 191 GLY A O 1
ATOM 1565 N N . ALA A 1 192 ? -8.777 0.538 1.125 1.00 95.44 192 ALA A N 1
ATOM 1566 C CA . ALA A 1 192 ? -8.703 0.086 2.515 1.00 95.44 192 ALA A CA 1
ATOM 1567 C C . ALA A 1 192 ? -10.102 -0.150 3.123 1.00 95.44 192 ALA A C 1
ATOM 1569 O O . ALA A 1 192 ? -10.326 -1.136 3.832 1.00 95.44 192 ALA A O 1
ATOM 1570 N N . TRP A 1 193 ? -11.071 0.725 2.829 1.00 96.19 193 TRP A N 1
ATOM 1571 C CA . TRP A 1 193 ? -12.460 0.540 3.261 1.00 96.19 193 TRP A CA 1
ATOM 1572 C C . TRP A 1 193 ? -13.131 -0.675 2.623 1.00 96.19 193 TRP A C 1
ATOM 1574 O O . TRP A 1 193 ? -13.864 -1.369 3.326 1.00 96.19 193 TRP A O 1
ATOM 1584 N N . LEU A 1 194 ? -12.863 -0.972 1.349 1.00 95.56 194 LEU A N 1
ATOM 1585 C CA . LEU A 1 194 ? -13.389 -2.149 0.655 1.00 95.56 194 LEU A CA 1
ATOM 1586 C C . LEU A 1 194 ? -12.977 -3.438 1.375 1.00 95.56 194 LEU A C 1
ATOM 1588 O O . LEU A 1 194 ? -13.832 -4.254 1.724 1.00 95.56 194 LEU A O 1
ATOM 1592 N N . PHE A 1 195 ? -11.688 -3.581 1.691 1.00 96.25 195 PHE A N 1
ATOM 1593 C CA . PHE A 1 195 ? -11.192 -4.710 2.482 1.00 96.25 195 PHE A CA 1
ATOM 1594 C C . PHE A 1 195 ? -11.832 -4.752 3.868 1.00 96.25 195 PHE A C 1
ATOM 1596 O O . PHE A 1 195 ? -12.237 -5.810 4.351 1.00 96.25 195 PHE A O 1
ATOM 1603 N N . LEU A 1 196 ? -11.957 -3.601 4.524 1.00 96.00 196 LEU A N 1
ATOM 1604 C CA . LEU A 1 196 ? -12.470 -3.533 5.882 1.00 96.00 196 LEU A CA 1
ATOM 1605 C C . LEU A 1 196 ? -13.978 -3.838 5.968 1.00 96.00 196 LEU A C 1
ATOM 1607 O O . LEU A 1 196 ? -14.408 -4.457 6.943 1.00 96.00 196 LEU A O 1
ATOM 1611 N N . LEU A 1 197 ? -14.766 -3.472 4.952 1.00 95.75 197 LEU A N 1
ATOM 1612 C CA . LEU A 1 197 ? -16.189 -3.815 4.823 1.00 95.75 197 LEU A CA 1
ATOM 1613 C C . LEU A 1 197 ? -16.420 -5.328 4.734 1.00 95.75 197 LEU A C 1
ATOM 1615 O O . LEU A 1 197 ? -17.474 -5.798 5.155 1.00 95.75 197 LEU A O 1
ATOM 1619 N N . VAL A 1 198 ? -15.433 -6.088 4.252 1.00 95.81 198 VAL A N 1
ATOM 1620 C CA . VAL A 1 198 ? -15.475 -7.556 4.197 1.00 95.81 198 VAL A CA 1
ATOM 1621 C C . VAL A 1 198 ? -14.876 -8.176 5.463 1.00 95.81 198 VAL A C 1
ATOM 1623 O O . VAL A 1 198 ? -15.496 -9.022 6.108 1.00 95.81 198 VAL A O 1
ATOM 1626 N N . LEU A 1 199 ? -13.680 -7.738 5.862 1.00 96.75 199 LEU A N 1
ATOM 1627 C CA . LEU A 1 199 ? -12.913 -8.365 6.938 1.00 96.75 199 LEU A CA 1
ATOM 1628 C C . LEU A 1 199 ? -13.460 -8.046 8.333 1.00 96.75 199 LEU A C 1
ATOM 1630 O O . LEU A 1 199 ? -13.529 -8.939 9.178 1.00 96.75 199 LEU A O 1
ATOM 1634 N N . GLU A 1 200 ? -13.851 -6.797 8.619 1.00 96.69 200 GLU A N 1
ATOM 1635 C CA . GLU A 1 200 ? -14.319 -6.438 9.965 1.00 96.69 200 GLU A CA 1
ATOM 1636 C C . GLU A 1 200 ? -15.551 -7.252 10.390 1.00 96.69 200 GLU A C 1
ATOM 1638 O O . GLU A 1 200 ? -15.520 -7.779 11.509 1.00 96.69 200 GLU A O 1
ATOM 1643 N N . PRO A 1 201 ? -16.600 -7.418 9.560 1.00 97.31 201 PRO A N 1
ATOM 1644 C CA . PRO A 1 201 ? -17.746 -8.238 9.934 1.00 97.31 201 PRO A CA 1
ATOM 1645 C C . PRO A 1 201 ? -17.363 -9.667 10.325 1.00 97.31 201 PRO A C 1
ATOM 1647 O O . PRO A 1 201 ? -17.748 -10.127 11.400 1.00 97.31 201 PRO A O 1
ATOM 1650 N N . ILE A 1 202 ? -16.510 -10.324 9.532 1.00 97.00 202 ILE A N 1
ATOM 1651 C CA . ILE A 1 202 ? -16.005 -11.678 9.810 1.00 97.00 202 ILE A CA 1
ATOM 1652 C C . ILE A 1 202 ? -15.287 -11.720 11.169 1.00 97.00 202 ILE A C 1
ATOM 1654 O O . ILE A 1 202 ? -15.550 -12.593 12.001 1.00 97.00 202 ILE A O 1
ATOM 1658 N N . LEU A 1 203 ? -14.417 -10.747 11.450 1.00 96.75 203 LEU A N 1
ATOM 1659 C CA . LEU A 1 203 ? -13.655 -10.661 12.703 1.00 96.75 203 LEU A CA 1
ATOM 1660 C C . LEU A 1 203 ? -14.550 -10.400 13.930 1.00 96.75 203 LEU A C 1
ATOM 1662 O O . LEU A 1 203 ? -14.338 -10.947 15.019 1.00 96.75 203 LEU A O 1
ATOM 1666 N N . LEU A 1 204 ? -15.594 -9.586 13.772 1.00 94.69 204 LEU A N 1
ATOM 1667 C CA . LEU A 1 204 ? -16.562 -9.316 14.836 1.00 94.69 204 LEU A CA 1
ATOM 1668 C C . LEU A 1 204 ? -17.458 -10.531 15.120 1.00 94.69 204 LEU A C 1
ATOM 1670 O O . LEU A 1 204 ? -17.718 -10.823 16.291 1.00 94.69 204 LEU A O 1
ATOM 1674 N N . CYS A 1 205 ? -17.870 -11.275 14.096 1.00 94.81 205 CYS A N 1
ATOM 1675 C CA . CYS A 1 205 ? -18.653 -12.502 14.257 1.00 94.81 205 CYS A CA 1
ATOM 1676 C C . CYS A 1 205 ? -17.836 -13.647 14.868 1.00 94.81 205 CYS A C 1
ATOM 1678 O O . CYS A 1 205 ? -18.348 -14.423 15.674 1.00 94.81 205 CYS A O 1
ATOM 1680 N N . THR A 1 206 ? -16.544 -13.736 14.546 1.00 93.25 206 THR A N 1
ATOM 1681 C CA . THR A 1 206 ? -15.655 -14.801 15.037 1.00 93.25 206 THR A CA 1
ATOM 1682 C C . THR A 1 206 ? -15.104 -14.510 16.432 1.00 93.25 206 THR A C 1
ATOM 1684 O O . THR A 1 206 ? -15.176 -15.368 17.317 1.00 93.25 206 THR A O 1
ATOM 1687 N N . TRP A 1 207 ? -14.612 -13.296 16.693 1.00 88.00 207 TRP A N 1
ATOM 1688 C CA . TRP A 1 207 ? -13.918 -12.957 17.944 1.00 88.00 207 TRP A CA 1
ATOM 1689 C C . TRP A 1 207 ? -14.586 -11.830 18.745 1.00 88.00 207 TRP A C 1
ATOM 1691 O O . TRP A 1 207 ? -14.453 -11.763 19.978 1.00 88.00 207 TRP A O 1
ATOM 1701 N N . GLY A 1 208 ? -15.388 -10.982 18.100 1.00 86.50 208 GLY A N 1
ATOM 1702 C CA . GLY A 1 208 ? -16.005 -9.797 18.714 1.00 86.50 208 GLY A CA 1
ATOM 1703 C C . GLY A 1 208 ? -15.050 -8.607 18.836 1.00 86.50 208 GLY A C 1
ATOM 1704 O O . GLY A 1 208 ? -15.281 -7.707 19.647 1.00 86.50 208 GLY A O 1
ATOM 1705 N N . TYR A 1 209 ? -13.949 -8.630 18.087 1.00 91.50 209 TYR A N 1
ATOM 1706 C CA . TYR A 1 209 ? -12.984 -7.544 17.975 1.00 91.50 209 TYR A CA 1
ATOM 1707 C C . TYR A 1 209 ? -12.210 -7.664 16.655 1.00 91.50 209 TYR A C 1
ATOM 1709 O O . TYR A 1 209 ? -12.086 -8.744 16.091 1.00 91.50 209 TYR A O 1
ATOM 1717 N N . THR A 1 210 ? -11.638 -6.552 16.215 1.00 96.00 210 THR A N 1
ATOM 1718 C CA . THR A 1 210 ? -10.622 -6.461 15.153 1.00 96.00 210 THR A CA 1
ATOM 1719 C C . THR A 1 210 ? -9.216 -6.367 15.773 1.00 96.00 210 THR A C 1
ATOM 1721 O O . THR A 1 210 ? -9.121 -6.205 16.997 1.00 96.00 210 THR A O 1
ATOM 1724 N N . PRO A 1 211 ? -8.113 -6.459 15.003 1.00 95.38 211 PRO A N 1
ATOM 1725 C CA . PRO A 1 211 ? -6.752 -6.363 15.539 1.00 95.38 211 PRO A CA 1
ATOM 1726 C C . PRO A 1 211 ? -6.503 -5.096 16.373 1.00 95.38 211 PRO A C 1
ATOM 1728 O O . PRO A 1 211 ? -6.054 -5.200 17.520 1.00 95.38 211 PRO A O 1
ATOM 1731 N N . GLY A 1 212 ? -6.887 -3.915 15.876 1.00 94.88 212 GLY A N 1
ATOM 1732 C CA . GLY A 1 212 ? -6.760 -2.652 16.608 1.00 94.88 212 GLY A CA 1
ATOM 1733 C C . GLY A 1 212 ? -7.599 -2.620 17.877 1.00 94.88 212 GLY A C 1
ATOM 1734 O O . GLY A 1 212 ? -7.117 -2.232 18.948 1.00 94.88 212 GLY A O 1
ATOM 1735 N N . LYS A 1 213 ? -8.833 -3.130 17.811 1.00 93.31 213 LYS A N 1
ATOM 1736 C CA . LYS A 1 213 ? -9.701 -3.251 18.990 1.00 93.31 213 LYS A CA 1
ATOM 1737 C C . LYS A 1 213 ? -9.110 -4.217 20.021 1.00 93.31 213 LYS A C 1
ATOM 1739 O O . LYS A 1 213 ? -9.082 -3.891 21.205 1.00 93.31 213 LYS A O 1
ATOM 1744 N N . ARG A 1 214 ? -8.558 -5.360 19.606 1.00 93.19 214 ARG A N 1
ATOM 1745 C CA . ARG A 1 214 ? -7.899 -6.334 20.497 1.00 93.19 214 ARG A CA 1
ATOM 1746 C C . ARG A 1 214 ? -6.722 -5.706 21.235 1.00 93.19 214 ARG A C 1
ATOM 1748 O O . ARG A 1 214 ? -6.580 -5.897 22.450 1.00 93.19 214 ARG A O 1
ATOM 1755 N N . LEU A 1 215 ? -5.888 -4.965 20.508 1.00 93.50 215 LEU A N 1
ATOM 1756 C CA . LEU A 1 215 ? -4.683 -4.343 21.043 1.00 93.50 215 LEU A CA 1
ATOM 1757 C C . LEU A 1 215 ? -5.033 -3.282 22.093 1.00 93.50 215 LEU A C 1
ATOM 1759 O O . LEU A 1 215 ? -4.528 -3.334 23.216 1.00 93.50 215 LEU A O 1
ATOM 1763 N N . LEU A 1 216 ? -6.005 -2.418 21.788 1.00 90.75 216 LEU A N 1
ATOM 1764 C CA . LEU A 1 216 ? -6.480 -1.360 22.689 1.00 90.75 216 LEU A CA 1
ATOM 1765 C C . LEU A 1 216 ? -7.584 -1.804 23.666 1.00 90.75 216 LEU A C 1
ATOM 1767 O O . LEU A 1 216 ? -8.155 -0.977 24.380 1.00 90.75 216 LEU A O 1
ATOM 1771 N N . ARG A 1 217 ? -7.850 -3.114 23.741 1.00 87.31 217 ARG A N 1
ATOM 1772 C CA . ARG A 1 217 ? -8.848 -3.752 24.616 1.00 87.31 217 ARG A CA 1
ATOM 1773 C C . ARG A 1 217 ? -10.254 -3.159 24.509 1.00 87.31 217 ARG A C 1
ATOM 1775 O O . ARG A 1 217 ? -10.928 -2.929 25.514 1.00 87.31 217 ARG A O 1
ATOM 1782 N N . LEU A 1 218 ? -10.693 -2.977 23.276 1.00 87.12 218 LEU A N 1
ATOM 1783 C CA . LEU A 1 218 ? -12.070 -2.703 22.901 1.00 87.12 218 LEU A CA 1
ATOM 1784 C C . LEU A 1 218 ? -12.722 -4.013 22.448 1.00 87.12 218 LEU A C 1
ATOM 1786 O O . LEU A 1 218 ? -12.092 -4.830 21.773 1.00 87.12 218 LEU A O 1
ATOM 1790 N N . LYS A 1 219 ? -13.984 -4.221 22.808 1.00 85.25 219 LYS A N 1
ATOM 1791 C CA . LYS A 1 219 ? -14.747 -5.396 22.382 1.00 85.25 219 LYS A CA 1
ATOM 1792 C C . LYS A 1 219 ? -16.195 -5.005 22.150 1.00 85.25 219 LYS A C 1
ATOM 1794 O O . LYS A 1 219 ? -16.772 -4.289 22.969 1.00 85.25 219 LYS A O 1
ATOM 1799 N N . VAL A 1 220 ? -16.765 -5.502 21.059 1.00 87.62 220 VAL A N 1
ATOM 1800 C CA . VAL A 1 220 ? -18.159 -5.258 20.682 1.00 87.62 220 VAL A CA 1
ATOM 1801 C C . VAL A 1 220 ? -18.924 -6.564 20.825 1.00 87.62 220 VAL A C 1
ATOM 1803 O O . VAL A 1 220 ? -18.480 -7.609 20.341 1.00 87.62 220 VAL A O 1
ATOM 1806 N N . ARG A 1 221 ? -20.040 -6.517 21.545 1.00 85.06 221 ARG A N 1
ATOM 1807 C CA . ARG A 1 221 ? -20.957 -7.639 21.745 1.00 85.06 221 ARG A CA 1
ATOM 1808 C C . ARG A 1 221 ? -22.391 -7.155 21.630 1.00 85.06 221 ARG A C 1
ATOM 1810 O O . ARG A 1 221 ? -22.639 -5.954 21.643 1.00 85.06 221 ARG A O 1
ATOM 1817 N N . ARG A 1 222 ? -23.320 -8.090 21.499 1.00 81.06 222 ARG A N 1
ATOM 1818 C CA . ARG A 1 222 ? -24.742 -7.808 21.697 1.00 81.06 222 ARG A CA 1
ATOM 1819 C C . ARG A 1 222 ? -25.019 -7.549 23.183 1.00 81.06 222 ARG A C 1
ATOM 1821 O O . ARG A 1 222 ? -24.154 -7.795 24.029 1.00 81.06 222 ARG A O 1
ATOM 1828 N N . GLU A 1 223 ? -26.194 -7.017 23.495 1.00 72.56 223 GLU A N 1
ATOM 1829 C CA . GLU A 1 223 ? -26.609 -6.730 24.878 1.00 72.56 223 GLU A CA 1
ATOM 1830 C C . GLU A 1 223 ? -26.631 -7.987 25.759 1.00 72.56 223 GLU A C 1
ATOM 1832 O O . GLU A 1 223 ? -26.152 -7.949 26.891 1.00 72.56 223 GLU A O 1
ATOM 1837 N N . ASP A 1 224 ? -27.031 -9.123 25.185 1.00 67.75 224 ASP A N 1
ATOM 1838 C CA . ASP A 1 224 ? -26.997 -10.457 25.804 1.00 67.75 224 ASP A CA 1
ATOM 1839 C C . ASP A 1 224 ? -25.569 -11.028 26.003 1.00 67.75 224 ASP A C 1
ATOM 1841 O O . ASP A 1 224 ? -25.390 -12.116 26.547 1.00 67.75 224 ASP A O 1
ATOM 1845 N N . GLY A 1 225 ? -24.523 -10.317 25.558 1.00 68.56 225 GLY A N 1
ATOM 1846 C CA . GLY A 1 225 ? -23.120 -10.739 25.639 1.00 68.56 225 GLY A CA 1
ATOM 1847 C C . GLY A 1 225 ? -22.648 -11.670 24.511 1.00 68.56 225 GLY A C 1
ATOM 1848 O O . GLY A 1 225 ? -21.440 -11.940 24.395 1.00 68.56 225 GLY A O 1
ATOM 1849 N N . SER A 1 226 ? -23.552 -12.112 23.636 1.00 77.75 226 SER A N 1
ATOM 1850 C CA . SER A 1 226 ? -23.236 -12.946 22.477 1.00 77.75 226 SER A CA 1
ATOM 1851 C C . SER A 1 226 ? -22.475 -12.164 21.390 1.00 77.75 226 SER A C 1
ATOM 1853 O O . SER A 1 226 ? -22.287 -10.939 21.453 1.00 77.75 226 SER A O 1
ATOM 1855 N N . LYS A 1 227 ? -21.903 -12.892 20.422 1.00 87.69 227 LYS A N 1
ATOM 1856 C CA . LYS A 1 227 ? -21.195 -12.290 19.278 1.00 87.69 227 LYS A CA 1
ATOM 1857 C C . LYS A 1 227 ? -22.203 -11.662 18.310 1.00 87.69 227 LYS A C 1
ATOM 1859 O O . LYS A 1 227 ? -23.388 -11.970 18.352 1.00 87.69 227 LYS A O 1
ATOM 1864 N N . LEU A 1 228 ? -21.721 -10.771 17.448 1.00 89.81 228 LEU A N 1
ATOM 1865 C CA . LEU A 1 228 ? -22.557 -10.221 16.385 1.00 89.81 228 LEU A CA 1
ATOM 1866 C C . LEU A 1 228 ? -22.819 -11.306 15.333 1.00 89.81 228 LEU A C 1
ATOM 1868 O O . LEU A 1 228 ? -21.951 -12.129 15.052 1.00 89.81 228 LEU A O 1
ATOM 1872 N N . ASP A 1 229 ? -24.004 -11.273 14.748 1.00 91.62 229 ASP A N 1
ATOM 1873 C CA . ASP A 1 229 ? -24.318 -11.908 13.473 1.00 91.62 229 ASP A CA 1
ATOM 1874 C C . ASP A 1 229 ? -23.732 -11.103 12.313 1.00 91.62 229 ASP A C 1
ATOM 1876 O O . ASP A 1 229 ? -23.418 -9.915 12.446 1.00 91.62 229 ASP A O 1
ATOM 1880 N N . LEU A 1 230 ? -23.599 -11.771 11.168 1.00 94.12 230 LEU A N 1
ATOM 1881 C CA . LEU A 1 230 ? -22.975 -11.191 9.987 1.00 94.12 230 LEU A CA 1
ATOM 1882 C C . LEU A 1 230 ? -23.725 -9.946 9.511 1.00 94.12 230 LEU A C 1
ATOM 1884 O O . LEU A 1 230 ? -23.098 -8.919 9.272 1.00 94.12 230 LEU A O 1
ATOM 1888 N N . GLU A 1 231 ? -25.055 -10.008 9.456 1.00 93.44 231 GLU A N 1
ATOM 1889 C CA . GLU A 1 231 ? -25.899 -8.904 8.997 1.00 93.44 231 GLU A CA 1
ATOM 1890 C C . GLU A 1 231 ? -25.671 -7.629 9.820 1.00 93.44 231 GLU A C 1
ATOM 1892 O O . GLU A 1 231 ? -25.301 -6.589 9.270 1.00 93.44 231 GLU A O 1
ATOM 1897 N N . ARG A 1 232 ? -25.794 -7.697 11.155 1.00 92.19 232 ARG A N 1
ATOM 1898 C CA . ARG A 1 232 ? -25.562 -6.514 11.999 1.00 92.19 232 ARG A CA 1
ATOM 1899 C C . ARG A 1 232 ? -24.121 -6.037 11.932 1.00 92.19 232 ARG A C 1
ATOM 1901 O O . ARG A 1 232 ? -23.890 -4.834 12.022 1.00 92.19 232 ARG A O 1
ATOM 1908 N N . ALA A 1 233 ? -23.151 -6.942 11.806 1.00 94.81 233 ALA A N 1
ATOM 1909 C CA . ALA A 1 233 ? -21.751 -6.556 11.700 1.00 94.81 233 ALA A CA 1
ATOM 1910 C C . ALA A 1 233 ? -21.467 -5.799 10.388 1.00 94.81 233 ALA A C 1
ATOM 1912 O O . ALA A 1 233 ? -20.821 -4.751 10.435 1.00 94.81 233 ALA A O 1
ATOM 1913 N N . VAL A 1 234 ? -22.019 -6.257 9.257 1.00 95.75 234 VAL A N 1
ATOM 1914 C CA . VAL A 1 234 ? -21.949 -5.573 7.951 1.00 95.75 234 VAL A CA 1
ATOM 1915 C C . VAL A 1 234 ? -22.630 -4.209 8.018 1.00 95.75 234 VAL A C 1
ATOM 1917 O O . VAL A 1 234 ? -21.998 -3.197 7.720 1.00 95.75 234 VAL A O 1
ATOM 1920 N N . ILE A 1 235 ? -23.885 -4.159 8.481 1.00 94.19 235 ILE A N 1
ATOM 1921 C CA . ILE A 1 235 ? -24.654 -2.911 8.618 1.00 94.19 235 ILE A CA 1
ATOM 1922 C C . ILE A 1 235 ? -23.891 -1.911 9.488 1.00 94.19 235 ILE A C 1
ATOM 1924 O O . ILE A 1 235 ? -23.753 -0.738 9.137 1.00 94.19 235 ILE A O 1
ATOM 1928 N N . ARG A 1 236 ? -23.344 -2.372 10.616 1.00 93.94 236 ARG A N 1
ATOM 1929 C CA . ARG A 1 236 ? -22.544 -1.545 11.516 1.00 93.94 236 ARG A CA 1
ATOM 1930 C C . ARG A 1 236 ? -21.317 -0.968 10.816 1.00 93.94 236 ARG A C 1
ATOM 1932 O O . ARG A 1 236 ? -21.090 0.237 10.914 1.00 93.94 236 ARG A O 1
ATOM 1939 N N . THR A 1 237 ? -20.513 -1.791 10.147 1.00 95.75 237 THR A N 1
ATOM 1940 C CA . THR A 1 237 ? -19.299 -1.318 9.467 1.00 95.75 237 THR A CA 1
ATOM 1941 C C . THR A 1 237 ? -19.636 -0.360 8.322 1.00 95.75 237 THR A C 1
ATOM 1943 O O . THR A 1 237 ? -19.004 0.693 8.221 1.00 95.75 237 THR A O 1
ATOM 1946 N N . ALA A 1 238 ? -20.692 -0.635 7.552 1.00 95.75 238 ALA A N 1
ATOM 1947 C CA . ALA A 1 238 ? -21.190 0.259 6.508 1.00 95.75 238 ALA A CA 1
ATOM 1948 C C . ALA A 1 238 ? -21.631 1.621 7.067 1.00 95.75 238 ALA A C 1
ATOM 1950 O O . ALA A 1 238 ? -21.241 2.664 6.545 1.00 95.75 238 ALA A O 1
ATOM 1951 N N . TRP A 1 239 ? -22.372 1.650 8.180 1.00 94.75 239 TRP A N 1
ATOM 1952 C CA . TRP A 1 239 ? -22.763 2.911 8.818 1.00 94.75 239 TRP A CA 1
ATOM 1953 C C . TRP A 1 239 ? -21.577 3.708 9.359 1.00 94.75 239 TRP A C 1
ATOM 1955 O O . TRP A 1 239 ? -21.621 4.938 9.336 1.00 94.75 239 TRP A O 1
ATOM 1965 N N . ILE A 1 240 ? -20.521 3.042 9.833 1.00 94.75 240 ILE A N 1
ATOM 1966 C CA . ILE A 1 240 ? -19.291 3.729 10.246 1.00 94.75 240 ILE A CA 1
ATOM 1967 C C . ILE A 1 240 ? -18.633 4.394 9.035 1.00 94.75 240 ILE A C 1
ATOM 1969 O O . ILE A 1 240 ? -18.235 5.551 9.138 1.00 94.75 240 ILE A O 1
ATOM 1973 N N . PHE A 1 241 ? -18.558 3.711 7.893 1.00 95.25 241 PHE A N 1
ATOM 1974 C CA . PHE A 1 241 ? -18.010 4.293 6.668 1.00 95.25 241 PHE A CA 1
ATOM 1975 C C . PHE A 1 241 ? -18.854 5.482 6.172 1.00 95.25 241 PHE A C 1
ATOM 1977 O O . PHE A 1 241 ? -18.337 6.577 5.954 1.00 95.25 241 PHE A O 1
ATOM 1984 N N . LEU A 1 242 ? -20.175 5.299 6.093 1.00 93.94 242 LEU A N 1
ATOM 1985 C CA . LEU A 1 242 ? -21.114 6.292 5.564 1.00 93.94 242 LEU A CA 1
ATOM 1986 C C . LEU A 1 242 ? -21.291 7.509 6.479 1.00 93.94 242 LEU A C 1
ATOM 1988 O O . LEU A 1 242 ? -21.200 8.642 6.023 1.00 93.94 242 LEU A O 1
ATOM 1992 N N . ARG A 1 243 ? -21.569 7.297 7.772 1.00 90.69 243 ARG A N 1
ATOM 1993 C CA . ARG A 1 243 ? -21.901 8.376 8.725 1.00 90.69 243 ARG A CA 1
ATOM 1994 C C . ARG A 1 243 ? -20.757 8.753 9.655 1.00 90.69 243 ARG A C 1
ATOM 1996 O O . ARG A 1 243 ? -20.739 9.873 10.154 1.00 90.69 243 ARG A O 1
ATOM 2003 N N . GLY A 1 244 ? -19.844 7.825 9.929 1.00 91.19 244 GLY A N 1
ATOM 2004 C CA . GLY A 1 244 ? -18.683 8.085 10.778 1.00 91.19 244 GLY A CA 1
ATOM 2005 C C . GLY A 1 244 ? -17.538 8.750 10.023 1.00 91.19 244 GLY A C 1
ATOM 2006 O O . GLY A 1 244 ? -16.898 9.633 10.579 1.00 91.19 244 GLY A O 1
ATOM 2007 N N . PHE A 1 245 ? -17.323 8.353 8.767 1.00 93.69 245 PHE A N 1
ATOM 2008 C CA . PHE A 1 245 ? -16.237 8.854 7.921 1.00 93.69 245 PHE A CA 1
ATOM 2009 C C . PHE A 1 245 ? -16.710 9.666 6.709 1.00 93.69 245 PHE A C 1
ATOM 2011 O O . PHE A 1 245 ? -15.869 10.147 5.957 1.00 93.69 245 PHE A O 1
ATOM 2018 N N . ALA A 1 246 ? -18.023 9.827 6.495 1.00 94.25 246 ALA A N 1
ATOM 2019 C CA . ALA A 1 246 ? -18.577 10.517 5.323 1.00 94.25 246 ALA A CA 1
ATOM 2020 C C . ALA A 1 246 ? -17.997 9.997 3.995 1.00 94.25 246 ALA A C 1
ATOM 2022 O O . ALA A 1 246 ? -17.557 10.785 3.161 1.00 94.25 246 ALA A O 1
ATOM 2023 N N . LEU A 1 247 ? -17.923 8.668 3.833 1.00 91.38 247 LEU A N 1
ATOM 2024 C CA . LEU A 1 247 ? -17.280 8.008 2.685 1.00 91.38 247 LEU A CA 1
ATOM 2025 C C . LEU A 1 247 ? -15.789 8.362 2.508 1.00 91.38 247 LEU A C 1
ATOM 2027 O O . LEU A 1 247 ? -15.223 8.159 1.443 1.00 91.38 247 LEU A O 1
ATOM 2031 N N . GLY A 1 248 ? -15.132 8.908 3.530 1.00 87.75 248 GLY A N 1
ATOM 2032 C CA . GLY A 1 248 ? -13.753 9.385 3.437 1.00 87.75 248 GLY A CA 1
ATOM 2033 C C . GLY A 1 248 ? -13.595 10.733 2.727 1.00 87.75 248 GLY A C 1
ATOM 2034 O O . GLY A 1 248 ? -12.463 11.153 2.514 1.00 87.75 248 GLY A O 1
ATOM 2035 N N . VAL A 1 249 ? -14.684 11.441 2.396 1.00 89.88 249 VAL A N 1
ATOM 2036 C CA . VAL A 1 249 ? -14.613 12.776 1.774 1.00 89.88 249 VAL A CA 1
ATOM 2037 C C . VAL A 1 249 ? -13.886 13.736 2.729 1.00 89.88 249 VAL A C 1
ATOM 2039 O O . VAL A 1 249 ? -14.412 13.977 3.811 1.00 89.88 249 VAL A O 1
ATOM 2042 N N . PRO A 1 250 ? -12.722 14.322 2.386 1.00 85.56 250 PRO A N 1
ATOM 2043 C CA . PRO A 1 250 ? -11.788 14.876 3.377 1.00 85.56 250 PRO A CA 1
ATOM 2044 C C . PRO A 1 250 ? -12.386 15.874 4.383 1.00 85.56 250 PRO A C 1
ATOM 2046 O O . PRO A 1 250 ? -12.335 15.641 5.592 1.00 85.56 250 PRO A O 1
ATOM 2049 N N . LEU A 1 251 ? -13.000 16.966 3.910 1.00 90.75 251 LEU A N 1
ATOM 2050 C CA . LEU A 1 251 ? -13.564 17.999 4.791 1.00 90.75 251 LEU A CA 1
ATOM 2051 C C . LEU A 1 251 ? -14.792 17.497 5.567 1.00 90.75 251 LEU A C 1
ATOM 2053 O O . LEU A 1 251 ? -14.941 17.793 6.753 1.00 90.75 251 LEU A O 1
ATOM 2057 N N . LEU A 1 252 ? -15.649 16.693 4.929 1.00 93.06 252 LEU A N 1
ATOM 2058 C CA . LEU A 1 252 ? -16.816 16.100 5.588 1.00 93.06 252 LEU A CA 1
ATOM 2059 C C . LEU A 1 252 ? -16.408 15.052 6.628 1.00 93.06 252 LEU A C 1
ATOM 2061 O O . LEU A 1 252 ? -17.013 14.983 7.693 1.00 93.06 252 LEU A O 1
ATOM 2065 N N . ASN A 1 253 ? -15.359 14.279 6.353 1.00 93.00 253 ASN A N 1
ATOM 2066 C CA . ASN A 1 253 ? -14.795 13.286 7.255 1.00 93.00 253 ASN A CA 1
ATOM 2067 C C . ASN A 1 253 ? -14.307 13.957 8.544 1.00 93.00 253 ASN A C 1
ATOM 2069 O O . ASN A 1 253 ? -14.667 13.515 9.631 1.00 93.00 253 ASN A O 1
ATOM 2073 N N . ILE A 1 254 ? -13.583 15.079 8.450 1.00 93.81 254 ILE A N 1
ATOM 2074 C CA . ILE A 1 254 ? -13.138 15.840 9.631 1.00 93.81 254 ILE A CA 1
ATOM 2075 C C . ILE A 1 254 ? -14.337 16.313 10.468 1.00 93.81 254 ILE A C 1
ATOM 2077 O O . ILE A 1 254 ? -14.342 16.141 11.690 1.00 93.81 254 ILE A O 1
ATOM 2081 N N . LEU A 1 255 ? -15.379 16.856 9.828 1.00 95.25 255 LEU A N 1
ATOM 2082 C CA . LEU A 1 255 ? -16.604 17.271 10.521 1.00 95.25 255 LEU A CA 1
ATOM 2083 C C . LEU A 1 255 ? -17.307 16.078 11.190 1.00 95.25 255 LEU A C 1
ATOM 2085 O O . LEU A 1 255 ? -17.655 16.147 12.371 1.00 95.25 255 LEU A O 1
ATOM 2089 N N . CYS A 1 256 ? -17.463 14.957 10.481 1.00 94.62 256 CYS A N 1
ATOM 2090 C CA . CYS A 1 256 ? -18.035 13.723 11.018 1.00 94.62 256 CYS A CA 1
ATOM 2091 C C . CYS A 1 256 ? -17.229 13.195 12.211 1.00 94.62 256 CYS A C 1
ATOM 2093 O O . CYS A 1 256 ? -17.820 12.897 13.250 1.00 94.62 256 CYS A O 1
ATOM 2095 N N . LEU A 1 257 ? -15.898 13.165 12.133 1.00 93.94 257 LEU A N 1
ATOM 2096 C CA . LEU A 1 257 ? -15.031 12.776 13.247 1.00 93.94 257 LEU A CA 1
ATOM 2097 C C . LEU A 1 257 ? -15.192 13.713 14.450 1.00 93.94 257 LEU A C 1
ATOM 2099 O O . LEU A 1 257 ? -15.282 13.230 15.580 1.00 93.94 257 LEU A O 1
ATOM 2103 N N . GLY A 1 258 ? -15.314 15.024 14.225 1.00 93.31 258 GLY A N 1
ATOM 2104 C CA . GLY A 1 258 ? -15.608 16.006 15.273 1.00 93.31 258 GLY A CA 1
ATOM 2105 C C . GLY A 1 258 ? -16.955 15.755 15.957 1.00 93.31 258 GLY A C 1
ATOM 2106 O O . GLY A 1 258 ? -17.036 15.724 17.187 1.00 93.31 258 GLY A O 1
ATOM 2107 N N . THR A 1 259 ? -18.010 15.479 15.184 1.00 92.75 259 THR A N 1
ATOM 2108 C CA . THR A 1 259 ? -19.325 15.127 15.755 1.00 92.75 259 THR A CA 1
ATOM 2109 C C . THR A 1 259 ? -19.289 13.793 16.504 1.00 92.75 259 THR A C 1
ATOM 2111 O O . THR A 1 259 ? -19.884 13.668 17.574 1.00 92.75 259 THR A O 1
ATOM 2114 N N . CYS A 1 260 ? -18.547 12.801 16.006 1.00 91.69 260 CYS A N 1
ATOM 2115 C CA . CYS A 1 260 ? -18.340 11.528 16.692 1.00 91.69 260 CYS A CA 1
ATOM 2116 C C . CYS A 1 260 ? -17.578 11.716 18.005 1.00 91.69 260 CYS A C 1
ATOM 2118 O O . CYS A 1 260 ? -17.927 11.098 19.010 1.00 91.69 260 CYS A O 1
ATOM 2120 N N . TYR A 1 261 ? -16.558 12.574 18.016 1.00 91.75 261 TYR A N 1
ATOM 2121 C CA . TYR A 1 261 ? -15.806 12.922 19.215 1.00 91.75 261 TYR A CA 1
ATOM 2122 C C . TYR A 1 261 ? -16.719 13.547 20.275 1.00 91.75 261 TYR A C 1
ATOM 2124 O O . TYR A 1 261 ? -16.768 13.059 21.405 1.00 91.75 261 TYR A O 1
ATOM 2132 N N . ASP A 1 262 ? -17.494 14.565 19.893 1.00 87.75 262 ASP A N 1
ATOM 2133 C CA . ASP A 1 262 ? -18.426 15.264 20.780 1.00 87.75 262 ASP A CA 1
ATOM 2134 C C . ASP A 1 262 ? -19.502 14.324 21.347 1.00 87.75 262 ASP A C 1
ATOM 2136 O O . ASP A 1 262 ? -19.753 14.296 22.552 1.00 87.75 262 ASP A O 1
ATOM 2140 N N . ARG A 1 263 ? -20.086 13.464 20.506 1.00 85.94 263 ARG A N 1
ATOM 2141 C CA . ARG A 1 263 ? -21.049 12.451 20.961 1.00 85.94 263 ARG A CA 1
ATOM 2142 C C . ARG A 1 263 ? -20.414 11.448 21.922 1.00 85.94 263 ARG A C 1
ATOM 2144 O O . ARG A 1 263 ? -21.020 11.115 22.935 1.00 85.94 263 ARG A O 1
ATOM 2151 N N . CYS A 1 264 ? -19.193 10.995 21.635 1.00 83.25 264 CYS A N 1
ATOM 2152 C CA . CYS A 1 264 ? -18.476 10.024 22.461 1.00 83.25 264 CYS A CA 1
ATOM 2153 C C . CYS A 1 264 ? -18.131 10.609 23.838 1.00 83.25 264 CYS A C 1
ATOM 2155 O O . CYS A 1 264 ? -18.356 9.957 24.852 1.00 83.25 264 CYS A O 1
ATOM 2157 N N . ILE A 1 265 ? -17.639 11.853 23.899 1.00 79.50 265 ILE A N 1
ATOM 2158 C CA . ILE A 1 265 ? -17.289 12.500 25.174 1.00 79.50 265 ILE A CA 1
ATOM 2159 C C . ILE A 1 265 ? -18.530 12.886 25.995 1.00 79.50 265 ILE A C 1
ATOM 2161 O O . ILE A 1 265 ? -18.469 12.944 27.221 1.00 79.50 265 ILE A O 1
ATOM 2165 N N . LYS A 1 266 ? -19.677 13.096 25.333 1.00 72.25 266 LYS A N 1
ATOM 2166 C CA . LYS A 1 266 ? -20.998 13.267 25.966 1.00 72.25 266 LYS A CA 1
ATOM 2167 C C . LYS A 1 266 ? -21.656 11.940 26.373 1.00 72.25 266 LYS A C 1
ATOM 2169 O O . LYS A 1 266 ? -22.790 11.966 26.875 1.00 72.25 266 LYS A O 1
ATOM 2174 N N . ASP A 1 267 ? -20.950 10.820 26.182 1.00 67.94 267 ASP A N 1
ATOM 2175 C CA . ASP A 1 267 ? -21.387 9.455 26.495 1.00 67.94 267 ASP A CA 1
ATOM 2176 C C . ASP A 1 267 ? -22.705 9.101 25.782 1.00 67.94 267 ASP A C 1
ATOM 2178 O O . ASP A 1 267 ? -23.628 8.511 26.339 1.00 67.94 267 ASP A O 1
ATOM 2182 N N . GLN A 1 268 ? -22.836 9.564 24.536 1.00 75.00 268 GLN A N 1
ATOM 2183 C CA . GLN A 1 268 ? -23.971 9.260 23.675 1.00 75.00 268 GLN A CA 1
ATOM 2184 C C . GLN A 1 268 ? -23.656 8.035 22.819 1.00 75.00 268 GLN A C 1
ATOM 2186 O O . GLN A 1 268 ? -22.600 7.951 22.184 1.00 75.00 268 GLN A O 1
ATOM 2191 N N . VAL A 1 269 ? -24.614 7.111 22.738 1.00 75.75 269 VAL A N 1
ATOM 2192 C CA . VAL A 1 269 ? -24.508 5.931 21.874 1.00 75.75 269 VAL A CA 1
ATOM 2193 C C . VAL A 1 269 ? -24.411 6.375 20.412 1.00 75.75 269 VAL A C 1
ATOM 2195 O O . VAL A 1 269 ? -25.159 7.247 19.949 1.00 75.75 269 VAL A O 1
ATOM 2198 N N . MET A 1 270 ? -23.458 5.794 19.683 1.00 84.56 270 MET A N 1
ATOM 2199 C CA . MET A 1 270 ? -23.307 6.045 18.250 1.00 84.56 270 MET A CA 1
ATOM 2200 C C . MET A 1 270 ? -24.451 5.384 17.479 1.00 84.56 270 MET A C 1
ATOM 2202 O O . MET A 1 270 ? -24.927 4.334 17.903 1.00 84.56 270 MET A O 1
ATOM 2206 N N . PRO A 1 271 ? -24.871 5.921 16.319 1.00 83.50 271 PRO A N 1
ATOM 2207 C CA . PRO A 1 271 ? -25.981 5.347 15.555 1.00 83.50 271 PRO A CA 1
ATOM 2208 C C . PRO A 1 271 ? -25.758 3.874 15.191 1.00 83.50 271 PRO A C 1
ATOM 2210 O O . PRO A 1 271 ? -26.687 3.082 15.239 1.00 83.50 271 PRO A O 1
ATOM 2213 N N . TRP A 1 272 ? -24.514 3.501 14.886 1.00 88.50 272 TRP A N 1
ATOM 2214 C CA . TRP A 1 272 ? -24.105 2.135 14.539 1.00 88.50 272 TRP A CA 1
ATOM 2215 C C . TRP A 1 272 ? -23.768 1.248 15.748 1.00 88.50 272 TRP A C 1
ATOM 2217 O O . TRP A 1 272 ? -23.365 0.103 15.567 1.00 88.50 272 TRP A O 1
ATOM 2227 N N . ASP A 1 273 ? -23.885 1.764 16.974 1.00 86.50 273 ASP A N 1
ATOM 2228 C CA . ASP A 1 273 ? -23.701 0.987 18.206 1.00 86.50 273 ASP A CA 1
ATOM 2229 C C . ASP A 1 273 ? -25.017 0.832 19.002 1.00 86.50 273 ASP A C 1
ATOM 2231 O O . ASP A 1 273 ? -24.991 0.382 20.145 1.00 86.50 273 ASP A O 1
ATOM 2235 N N . GLN A 1 274 ? -26.172 1.183 18.419 1.00 81.06 274 GLN A N 1
ATOM 2236 C CA . GLN A 1 274 ? -27.484 0.949 19.036 1.00 81.06 274 GLN A CA 1
ATOM 2237 C C . GLN A 1 274 ? -27.753 -0.557 19.194 1.00 81.06 274 GLN A C 1
ATOM 2239 O O . GLN A 1 274 ? -27.531 -1.328 18.261 1.00 81.06 274 GLN A O 1
ATOM 2244 N N . GLY A 1 275 ? -28.218 -0.983 20.373 1.00 71.81 275 GLY A N 1
ATOM 2245 C CA . GLY A 1 275 ? -28.460 -2.400 20.675 1.00 71.81 275 GLY A CA 1
ATOM 2246 C C . GLY A 1 275 ? -27.185 -3.239 20.851 1.00 71.81 275 GLY A C 1
ATOM 2247 O O . GLY A 1 275 ? -27.233 -4.470 20.756 1.00 71.81 275 GLY A O 1
ATOM 2248 N N . LEU A 1 276 ? -26.024 -2.594 21.036 1.00 79.19 276 LEU A N 1
ATOM 2249 C CA . LEU A 1 276 ? -24.729 -3.248 21.222 1.00 79.19 276 LEU A CA 1
ATOM 2250 C C . LEU A 1 276 ? -24.075 -2.832 22.541 1.00 79.19 276 LEU A C 1
ATOM 2252 O O . LEU A 1 276 ? -24.092 -1.673 22.950 1.00 79.19 276 LEU A O 1
ATOM 2256 N N . ARG A 1 277 ? -23.382 -3.787 23.163 1.00 71.56 277 ARG A N 1
ATOM 2257 C CA . ARG A 1 277 ? -22.537 -3.569 24.332 1.00 71.56 277 ARG A CA 1
ATOM 2258 C C . ARG A 1 277 ? -21.093 -3.350 23.899 1.00 71.56 277 ARG A C 1
ATOM 2260 O O . ARG A 1 277 ? -20.408 -4.271 23.441 1.00 71.56 277 ARG A O 1
ATOM 2267 N N . TYR A 1 278 ? -20.608 -2.125 24.078 1.00 75.00 278 TYR A N 1
ATOM 2268 C CA . TYR A 1 278 ? -19.227 -1.754 23.783 1.00 75.00 278 TYR A CA 1
ATOM 2269 C C . TYR A 1 278 ? -18.403 -1.727 25.074 1.00 75.00 278 TYR A C 1
ATOM 2271 O O . TYR A 1 278 ? -18.572 -0.855 25.916 1.00 75.00 278 TYR A O 1
ATOM 2279 N N . THR A 1 279 ? -17.483 -2.677 25.243 1.00 70.50 279 THR A N 1
ATOM 2280 C CA . THR A 1 279 ? -16.673 -2.775 26.471 1.00 70.50 279 THR A CA 1
ATOM 2281 C C . THR A 1 279 ? -15.242 -2.314 26.236 1.00 70.50 279 THR A C 1
ATOM 2283 O O . THR A 1 279 ? -14.643 -2.585 25.190 1.00 70.50 279 THR A O 1
ATOM 2286 N N . VAL A 1 280 ? -14.681 -1.626 27.232 1.00 73.50 280 VAL A N 1
ATOM 2287 C CA . VAL A 1 280 ? -13.298 -1.143 27.229 1.00 73.50 280 VAL A CA 1
ATOM 2288 C C . VAL A 1 280 ? -12.613 -1.606 28.499 1.00 73.50 280 VAL A C 1
ATOM 2290 O O . VAL A 1 280 ? -13.127 -1.402 29.592 1.00 73.50 280 VAL A O 1
ATOM 2293 N N . ARG A 1 281 ? -11.436 -2.221 28.364 1.00 73.44 281 ARG A N 1
ATOM 2294 C CA . ARG A 1 281 ? -10.569 -2.549 29.506 1.00 73.44 281 ARG A CA 1
ATOM 2295 C C . ARG A 1 281 ? -9.277 -1.727 29.456 1.00 73.44 281 ARG A C 1
ATOM 2297 O O . ARG A 1 281 ? -8.892 -1.239 28.387 1.00 73.44 281 ARG A O 1
ATOM 2304 N N . PRO A 1 282 ? -8.555 -1.563 30.575 1.00 72.00 282 PRO A N 1
ATOM 2305 C CA . PRO A 1 282 ? -7.215 -0.987 30.549 1.00 72.00 282 PRO A CA 1
ATOM 2306 C C . PRO A 1 282 ? -6.292 -1.797 29.622 1.00 72.00 282 PRO A C 1
ATOM 2308 O O . PRO A 1 282 ? -6.132 -3.005 29.792 1.00 72.00 282 PRO A O 1
ATOM 2311 N N . ALA A 1 283 ? -5.695 -1.150 28.615 1.00 72.88 283 ALA A N 1
ATOM 2312 C CA . ALA A 1 283 ? -4.773 -1.818 27.693 1.00 72.88 283 ALA A CA 1
ATOM 2313 C C . ALA A 1 283 ? -3.431 -2.175 28.371 1.00 72.88 283 ALA A C 1
ATOM 2315 O O . ALA A 1 283 ? -2.815 -3.180 28.020 1.00 72.88 283 ALA A O 1
ATOM 2316 N N . GLY A 1 284 ? -3.026 -1.409 29.393 1.00 79.06 284 GLY A N 1
ATOM 2317 C CA . GLY A 1 284 ? -1.732 -1.538 30.071 1.00 79.06 284 GLY A CA 1
ATOM 2318 C C . GLY A 1 284 ? -0.569 -0.994 29.229 1.00 79.06 284 GLY A C 1
ATOM 2319 O O . GLY A 1 284 ? -0.659 -0.921 28.004 1.00 79.06 284 GLY A O 1
ATOM 2320 N N . LYS A 1 285 ? 0.544 -0.620 29.879 1.00 88.50 285 LYS A N 1
ATOM 2321 C CA . LYS A 1 285 ? 1.697 0.033 29.219 1.00 88.50 285 LYS A CA 1
ATOM 2322 C C . LYS A 1 285 ? 2.281 -0.799 28.066 1.00 88.50 285 LYS A C 1
ATOM 2324 O O . LYS A 1 285 ? 2.526 -0.258 26.996 1.00 88.50 285 LYS A O 1
ATOM 2329 N N . LYS A 1 286 ? 2.408 -2.123 28.243 1.00 91.06 286 LYS A N 1
ATOM 2330 C CA . LYS A 1 286 ? 2.961 -3.041 27.224 1.00 91.06 286 LYS A CA 1
ATOM 2331 C C . LYS A 1 286 ? 2.182 -3.017 25.902 1.00 91.06 286 LYS A C 1
ATOM 2333 O O . LYS A 1 286 ? 2.786 -3.009 24.838 1.00 91.06 286 LYS A O 1
ATOM 2338 N N . ARG A 1 287 ? 0.845 -2.980 25.948 1.00 88.69 287 ARG A N 1
ATOM 2339 C CA . ARG A 1 287 ? 0.021 -2.966 24.724 1.00 88.69 287 ARG A CA 1
ATOM 2340 C C . ARG A 1 287 ? 0.022 -1.612 24.032 1.00 88.69 287 ARG A C 1
ATOM 2342 O O . ARG A 1 287 ? -0.045 -1.569 22.812 1.00 88.69 287 ARG A O 1
ATOM 2349 N N . VAL A 1 288 ? 0.104 -0.526 24.801 1.00 89.06 288 VAL A N 1
ATOM 2350 C CA . VAL A 1 288 ? 0.270 0.820 24.236 1.00 89.06 288 VAL A CA 1
ATOM 2351 C C . VAL A 1 288 ? 1.625 0.928 23.537 1.00 89.06 288 VAL A C 1
ATOM 2353 O O . VAL A 1 288 ? 1.670 1.378 22.401 1.00 89.06 288 VAL A O 1
ATOM 2356 N N . ALA A 1 289 ? 2.700 0.429 24.156 1.00 93.00 289 ALA A N 1
ATOM 2357 C CA . ALA A 1 289 ? 4.014 0.358 23.517 1.00 93.00 289 ALA A CA 1
ATOM 2358 C C . ALA A 1 289 ? 3.978 -0.476 22.224 1.00 93.00 289 ALA A C 1
ATOM 2360 O O . ALA A 1 289 ? 4.477 -0.026 21.200 1.00 93.00 289 ALA A O 1
ATOM 2361 N N . ALA A 1 290 ? 3.312 -1.637 22.238 1.00 94.31 290 ALA A N 1
ATOM 2362 C CA . ALA A 1 290 ? 3.123 -2.447 21.034 1.00 94.31 290 ALA A CA 1
ATOM 2363 C C . ALA A 1 290 ? 2.323 -1.713 19.940 1.00 94.31 290 ALA A C 1
ATOM 2365 O O . ALA A 1 290 ? 2.680 -1.802 18.773 1.00 94.31 290 ALA A O 1
ATOM 2366 N N . TYR A 1 291 ? 1.277 -0.956 20.296 1.00 94.19 291 TYR A N 1
ATOM 2367 C CA . TYR A 1 291 ? 0.531 -0.131 19.337 1.00 94.19 291 TYR A CA 1
ATOM 2368 C C . TYR A 1 291 ? 1.429 0.919 18.678 1.00 94.19 291 TYR A C 1
ATOM 2370 O O . TYR A 1 291 ? 1.403 1.064 17.458 1.00 94.19 291 TYR A O 1
ATOM 2378 N N . VAL A 1 292 ? 2.231 1.630 19.475 1.00 93.25 292 VAL A N 1
ATOM 2379 C CA . VAL A 1 292 ? 3.166 2.641 18.962 1.00 93.25 292 VAL A CA 1
ATOM 2380 C C . VAL A 1 292 ? 4.204 1.989 18.052 1.00 93.25 292 VAL A C 1
ATOM 2382 O O . VAL A 1 292 ? 4.401 2.467 16.943 1.00 93.25 292 VAL A O 1
ATOM 2385 N N . ALA A 1 293 ? 4.796 0.864 18.464 1.00 94.94 293 ALA A N 1
ATOM 2386 C CA . ALA A 1 293 ? 5.764 0.133 17.649 1.00 94.94 293 ALA A CA 1
ATOM 2387 C C . ALA A 1 293 ? 5.169 -0.314 16.302 1.00 94.94 293 ALA A C 1
ATOM 2389 O O . ALA A 1 293 ? 5.760 -0.052 15.262 1.00 94.94 293 ALA A O 1
ATOM 2390 N N . ILE A 1 294 ? 3.972 -0.912 16.302 1.00 94.38 294 ILE A N 1
ATOM 2391 C CA . ILE A 1 294 ? 3.288 -1.313 15.062 1.00 94.38 294 ILE A CA 1
ATOM 2392 C C . ILE A 1 294 ? 2.985 -0.090 14.188 1.00 94.38 294 ILE A C 1
ATOM 2394 O O . ILE A 1 294 ? 3.172 -0.153 12.982 1.00 94.38 294 ILE A O 1
ATOM 2398 N N . SER A 1 295 ? 2.558 1.027 14.781 1.00 90.44 295 SER A N 1
ATOM 2399 C CA . SER A 1 295 ? 2.253 2.254 14.030 1.00 90.44 295 SER A CA 1
ATOM 2400 C C . SER A 1 295 ? 3.502 2.886 13.406 1.00 90.44 295 SER A C 1
ATOM 2402 O O . SER A 1 295 ? 3.410 3.456 12.327 1.00 90.44 295 SER A O 1
ATOM 2404 N N . LEU A 1 296 ? 4.664 2.777 14.060 1.00 92.38 296 LEU A N 1
ATOM 2405 C CA . LEU A 1 296 ? 5.943 3.259 13.528 1.00 92.38 296 LEU A CA 1
ATOM 2406 C C . LEU A 1 296 ? 6.497 2.353 12.423 1.00 92.38 296 LEU A C 1
ATOM 2408 O O . LEU A 1 296 ? 7.112 2.847 11.487 1.00 92.38 296 LEU A O 1
ATOM 2412 N N . LEU A 1 297 ? 6.277 1.040 12.524 1.00 93.69 297 LEU A N 1
ATOM 2413 C CA . LEU A 1 297 ? 6.722 0.062 11.525 1.00 93.69 297 LEU A CA 1
ATOM 2414 C C . LEU A 1 297 ? 5.730 -0.103 10.364 1.00 93.69 297 LEU A C 1
ATOM 2416 O O . LEU A 1 297 ? 6.072 -0.702 9.349 1.00 93.69 297 LEU A O 1
ATOM 2420 N N . PHE A 1 298 ? 4.513 0.426 10.502 1.00 89.31 298 PHE A N 1
ATOM 2421 C CA . PHE A 1 298 ? 3.438 0.324 9.517 1.00 89.31 298 PHE A CA 1
ATOM 2422 C C . PHE A 1 298 ? 3.809 0.782 8.093 1.00 89.31 298 PHE A C 1
ATOM 2424 O O . PHE A 1 298 ? 3.351 0.133 7.156 1.00 89.31 298 PHE A O 1
ATOM 2431 N N . PRO A 1 299 ? 4.623 1.836 7.879 1.00 89.81 299 PRO A N 1
ATOM 2432 C CA . PRO A 1 299 ? 5.009 2.231 6.526 1.00 89.81 299 PRO A CA 1
ATOM 2433 C C . PRO A 1 299 ? 5.892 1.199 5.810 1.00 89.81 299 PRO A C 1
ATOM 2435 O O . PRO A 1 299 ? 5.902 1.171 4.583 1.00 89.81 299 PRO A O 1
ATOM 2438 N N . LEU A 1 300 ? 6.617 0.340 6.543 1.00 93.12 300 LEU A N 1
ATOM 2439 C CA . LEU A 1 300 ? 7.622 -0.555 5.956 1.00 93.12 300 LEU A CA 1
ATOM 2440 C C . LEU A 1 300 ? 7.021 -1.587 4.985 1.00 93.12 300 LEU A C 1
ATOM 2442 O O . LEU A 1 300 ? 7.544 -1.691 3.879 1.00 93.12 300 LEU A O 1
ATOM 2446 N N . PRO A 1 301 ? 5.928 -2.315 5.307 1.00 94.06 301 PRO A N 1
ATOM 2447 C CA . PRO A 1 301 ? 5.280 -3.196 4.336 1.00 94.06 301 PRO A CA 1
ATOM 2448 C C . PRO A 1 301 ? 4.792 -2.468 3.083 1.00 94.06 301 PRO A C 1
ATOM 2450 O O . PRO A 1 301 ? 4.973 -2.981 1.988 1.00 94.06 301 PRO A O 1
ATOM 2453 N N . SER A 1 302 ? 4.204 -1.274 3.222 1.00 90.19 302 SER A N 1
ATOM 2454 C CA . SER A 1 302 ? 3.754 -0.487 2.067 1.00 90.19 302 SER A CA 1
ATOM 2455 C C . SER A 1 302 ? 4.930 -0.061 1.186 1.00 90.19 302 SER A C 1
ATOM 2457 O O . SER A 1 302 ? 4.863 -0.234 -0.025 1.00 90.19 302 SER A O 1
ATOM 2459 N N . MET A 1 303 ? 6.032 0.408 1.779 1.00 90.44 303 MET A N 1
ATOM 2460 C CA . MET A 1 303 ? 7.265 0.726 1.046 1.00 90.44 303 MET A CA 1
ATOM 2461 C C . MET A 1 303 ? 7.862 -0.508 0.362 1.00 90.44 303 MET A C 1
ATOM 2463 O O . MET A 1 303 ? 8.296 -0.421 -0.782 1.00 90.44 303 MET A O 1
ATOM 2467 N N . ALA A 1 304 ? 7.854 -1.664 1.030 1.00 92.75 304 ALA A N 1
ATOM 2468 C CA . ALA A 1 304 ? 8.323 -2.919 0.451 1.00 92.75 304 ALA A CA 1
ATOM 2469 C C . ALA A 1 304 ? 7.444 -3.379 -0.721 1.00 92.75 304 ALA A C 1
ATOM 2471 O O . ALA A 1 304 ? 7.982 -3.822 -1.723 1.00 92.75 304 ALA A O 1
ATOM 2472 N N . ILE A 1 305 ? 6.117 -3.229 -0.632 1.00 93.69 305 ILE A N 1
ATOM 2473 C CA . ILE A 1 305 ? 5.181 -3.531 -1.727 1.00 93.69 305 ILE A CA 1
ATOM 2474 C C . ILE A 1 305 ? 5.435 -2.622 -2.927 1.00 93.69 305 ILE A C 1
ATOM 2476 O O . ILE A 1 305 ? 5.519 -3.106 -4.052 1.00 93.69 305 ILE A O 1
ATOM 2480 N N . VAL A 1 306 ? 5.561 -1.311 -2.694 1.00 89.00 306 VAL A N 1
ATOM 2481 C CA . VAL A 1 306 ? 5.861 -0.357 -3.767 1.00 89.00 306 VAL A CA 1
ATOM 2482 C C . VAL A 1 306 ? 7.189 -0.732 -4.407 1.00 89.00 306 VAL A C 1
ATOM 2484 O O . VAL A 1 306 ? 7.228 -0.914 -5.618 1.00 89.00 306 VAL A O 1
ATOM 2487 N N . SER A 1 307 ? 8.236 -0.940 -3.605 1.00 91.12 307 SER A N 1
ATOM 2488 C CA . SER A 1 307 ? 9.548 -1.368 -4.086 1.00 91.12 307 SER A CA 1
ATOM 2489 C C . SER A 1 307 ? 9.464 -2.662 -4.894 1.00 91.12 307 SER A C 1
ATOM 2491 O O . SER A 1 307 ? 9.897 -2.664 -6.034 1.00 91.12 307 SER A O 1
ATOM 2493 N N . GLU A 1 308 ? 8.847 -3.725 -4.376 1.00 92.75 308 GLU A N 1
ATOM 2494 C CA . GLU A 1 308 ? 8.715 -5.006 -5.086 1.00 92.75 308 GLU A CA 1
ATOM 2495 C C . GLU A 1 308 ? 7.930 -4.870 -6.386 1.00 92.75 308 GLU A C 1
ATOM 2497 O O . GLU A 1 308 ? 8.219 -5.574 -7.346 1.00 92.75 308 GLU A O 1
ATOM 2502 N N . SER A 1 309 ? 6.994 -3.921 -6.470 1.00 91.25 309 SER A N 1
ATOM 2503 C CA . SER A 1 309 ? 6.327 -3.661 -7.739 1.00 91.25 309 SER A CA 1
ATOM 2504 C C . SER A 1 309 ? 7.337 -3.269 -8.827 1.00 91.25 309 SER A C 1
ATOM 2506 O O . SER A 1 309 ? 7.178 -3.719 -9.952 1.00 91.25 309 SER A O 1
ATOM 2508 N N . TRP A 1 310 ? 8.388 -2.497 -8.507 1.00 90.75 310 TRP A N 1
ATOM 2509 C CA . TRP A 1 310 ? 9.436 -2.046 -9.443 1.00 90.75 310 TRP A CA 1
ATOM 2510 C C . TRP A 1 310 ? 10.432 -3.133 -9.855 1.00 90.75 310 TRP A C 1
ATOM 2512 O O . TRP A 1 310 ? 11.346 -2.850 -10.628 1.00 90.75 310 TRP A O 1
ATOM 2522 N N . ARG A 1 311 ? 10.284 -4.363 -9.361 1.00 92.56 311 ARG A N 1
ATOM 2523 C CA . ARG A 1 311 ? 11.155 -5.468 -9.742 1.00 92.56 311 ARG A CA 1
ATOM 2524 C C . ARG A 1 311 ? 10.930 -5.849 -11.206 1.00 92.56 311 ARG A C 1
ATOM 2526 O O . ARG A 1 311 ? 9.809 -6.178 -11.592 1.00 92.56 311 ARG A O 1
ATOM 2533 N N . LEU A 1 312 ? 12.004 -5.835 -11.996 1.00 92.38 312 LEU A N 1
ATOM 2534 C CA . LEU A 1 312 ? 11.989 -6.346 -13.366 1.00 92.38 312 LEU A CA 1
ATOM 2535 C C . LEU A 1 312 ? 11.571 -7.827 -13.390 1.00 92.38 312 LEU A C 1
ATOM 2537 O O . LEU A 1 312 ? 11.942 -8.565 -12.474 1.00 92.38 312 LEU A O 1
ATOM 2541 N N . PRO A 1 313 ? 10.853 -8.286 -14.432 1.00 94.00 313 PRO A N 1
ATOM 2542 C CA . PRO A 1 313 ? 10.571 -9.706 -14.630 1.00 94.00 313 PRO A CA 1
ATOM 2543 C C . PRO A 1 313 ? 11.841 -10.566 -14.633 1.00 94.00 313 PRO A C 1
ATOM 2545 O O . PRO A 1 313 ? 11.873 -11.605 -13.976 1.00 94.00 313 PRO A O 1
ATOM 2548 N N . ASN A 1 314 ? 12.896 -10.087 -15.303 1.00 95.62 314 ASN A N 1
ATOM 2549 C CA . ASN A 1 314 ? 14.195 -10.747 -15.407 1.00 95.62 314 ASN A CA 1
ATOM 2550 C C . ASN A 1 314 ? 15.300 -9.789 -14.902 1.00 95.62 314 ASN A C 1
ATOM 2552 O O . ASN A 1 314 ? 15.896 -9.070 -15.705 1.00 95.62 314 ASN A O 1
ATOM 2556 N N . PRO A 1 315 ? 15.524 -9.698 -13.575 1.00 93.62 315 PRO A N 1
ATOM 2557 C CA . PRO A 1 315 ? 16.434 -8.721 -12.964 1.00 93.62 315 PRO A CA 1
ATOM 2558 C C . PRO A 1 315 ? 17.904 -9.163 -12.911 1.00 93.62 315 PRO A C 1
ATOM 2560 O O . PRO A 1 315 ? 18.746 -8.358 -12.521 1.00 93.62 315 PRO A O 1
ATOM 2563 N N . ASP A 1 316 ? 18.191 -10.409 -13.287 1.00 91.56 316 ASP A N 1
ATOM 2564 C CA . ASP A 1 316 ? 19.510 -11.037 -13.195 1.00 91.56 316 ASP A CA 1
ATOM 2565 C C . ASP A 1 316 ? 19.922 -11.540 -14.587 1.00 91.56 316 ASP A C 1
ATOM 2567 O O . ASP A 1 316 ? 19.086 -12.077 -15.324 1.00 91.56 316 ASP A O 1
ATOM 2571 N N . GLY A 1 317 ? 21.190 -11.352 -14.950 1.00 86.69 317 GLY A N 1
ATOM 2572 C CA . GLY A 1 317 ? 21.759 -11.818 -16.216 1.00 86.69 317 GLY A CA 1
ATOM 2573 C C . GLY A 1 317 ? 22.369 -13.226 -16.132 1.00 86.69 317 GLY A C 1
ATOM 2574 O O . GLY A 1 317 ? 22.484 -13.797 -15.045 1.00 86.69 317 GLY A O 1
ATOM 2575 N N . PRO A 1 318 ? 22.807 -13.804 -17.265 1.00 92.88 318 PRO A N 1
ATOM 2576 C CA . PRO A 1 318 ? 22.649 -13.315 -18.638 1.00 92.88 318 PRO A CA 1
ATOM 2577 C C . PRO A 1 318 ? 21.211 -13.509 -19.169 1.00 92.88 318 PRO A C 1
ATOM 2579 O O . PRO A 1 318 ? 20.484 -14.393 -18.719 1.00 92.88 318 PRO A O 1
ATOM 2582 N N . LEU A 1 319 ? 20.779 -12.668 -20.118 1.00 94.94 319 LEU A N 1
ATOM 2583 C CA . LEU A 1 319 ? 19.386 -12.607 -20.596 1.00 94.94 319 LEU A CA 1
ATOM 2584 C C . LEU A 1 319 ? 19.230 -13.166 -22.013 1.00 94.94 319 LEU A C 1
ATOM 2586 O O . LEU A 1 319 ? 20.087 -12.954 -22.861 1.00 94.94 319 LEU A O 1
ATOM 2590 N N . THR A 1 320 ? 18.103 -13.808 -22.307 1.00 96.25 320 THR A N 1
ATOM 2591 C CA . THR A 1 320 ? 17.688 -14.137 -23.686 1.00 96.25 320 THR A CA 1
ATOM 2592 C C . THR A 1 320 ? 16.983 -12.947 -24.362 1.00 96.25 320 THR A C 1
ATOM 2594 O O . THR A 1 320 ? 16.490 -12.057 -23.660 1.00 96.25 320 THR A O 1
ATOM 2597 N N . PRO A 1 321 ? 16.866 -12.914 -25.708 1.00 96.38 321 PRO A N 1
ATOM 2598 C CA . PRO A 1 321 ? 16.132 -11.857 -26.415 1.00 96.38 321 PRO A CA 1
ATOM 2599 C C . PRO A 1 321 ? 14.704 -11.646 -25.894 1.00 96.38 321 PRO A C 1
ATOM 2601 O O . PRO A 1 321 ? 14.284 -10.515 -25.654 1.00 96.38 321 PRO A O 1
ATOM 2604 N N . GLU A 1 322 ? 13.980 -12.739 -25.633 1.00 95.81 322 GLU A N 1
ATOM 2605 C CA . GLU A 1 322 ? 12.616 -12.694 -25.096 1.00 95.81 322 GLU A CA 1
ATOM 2606 C C . GLU A 1 322 ? 12.574 -12.032 -23.709 1.00 95.81 322 GLU A C 1
ATOM 2608 O O . GLU A 1 322 ? 11.710 -11.197 -23.445 1.00 95.81 322 GLU A O 1
ATOM 2613 N N . GLN A 1 323 ? 13.547 -12.327 -22.841 1.00 96.25 323 GLN A N 1
ATOM 2614 C CA . GLN A 1 323 ? 13.631 -11.730 -21.504 1.00 96.25 323 GLN A CA 1
ATOM 2615 C C . GLN A 1 323 ? 13.956 -10.232 -21.540 1.00 96.25 323 GLN A C 1
ATOM 2617 O O . GLN A 1 323 ? 13.429 -9.473 -20.721 1.00 96.25 323 GLN A O 1
ATOM 2622 N N . VAL A 1 324 ? 14.778 -9.783 -22.498 1.00 96.25 324 VAL A N 1
ATOM 2623 C CA . VAL A 1 324 ? 15.032 -8.349 -22.720 1.00 96.25 324 VAL A CA 1
ATOM 2624 C C . VAL A 1 324 ? 13.752 -7.649 -23.188 1.00 96.25 324 VAL A C 1
ATOM 2626 O O . VAL A 1 324 ? 13.407 -6.588 -22.667 1.00 96.25 324 VAL A O 1
ATOM 2629 N N . VAL A 1 325 ? 12.994 -8.258 -24.105 1.00 96.50 325 VAL A N 1
ATOM 2630 C CA . VAL A 1 325 ? 11.688 -7.740 -24.552 1.00 96.50 325 VAL A CA 1
ATOM 2631 C C . VAL A 1 325 ? 10.682 -7.658 -23.396 1.00 96.50 325 VAL A C 1
ATOM 2633 O O . VAL A 1 325 ? 9.987 -6.650 -23.250 1.00 96.50 325 VAL A O 1
ATOM 2636 N N . GLU A 1 326 ? 10.611 -8.676 -22.533 1.00 95.88 326 GLU A N 1
ATOM 2637 C CA . GLU A 1 326 ? 9.755 -8.658 -21.339 1.00 95.88 326 GLU A CA 1
ATOM 2638 C C . GLU A 1 326 ? 10.117 -7.518 -20.381 1.00 95.88 326 GLU A C 1
ATOM 2640 O O . GLU A 1 326 ? 9.227 -6.802 -19.907 1.00 95.88 326 GLU A O 1
ATOM 2645 N N . ASN A 1 327 ? 11.414 -7.322 -20.125 1.00 95.38 327 ASN A N 1
ATOM 2646 C CA . ASN A 1 327 ? 11.909 -6.216 -19.312 1.00 95.38 327 ASN A CA 1
ATOM 2647 C C . ASN A 1 327 ? 11.544 -4.862 -19.938 1.00 95.38 327 ASN A C 1
ATOM 2649 O O . ASN A 1 327 ? 11.019 -3.995 -19.238 1.00 95.38 327 ASN A O 1
ATOM 2653 N N . TYR A 1 328 ? 11.742 -4.687 -21.248 1.00 94.25 328 TYR A N 1
ATOM 2654 C CA . TYR A 1 328 ? 11.384 -3.458 -21.962 1.00 94.25 328 TYR A CA 1
ATOM 2655 C C . TYR A 1 328 ? 9.888 -3.137 -21.835 1.00 94.25 328 TYR A C 1
ATOM 2657 O O . TYR A 1 328 ? 9.513 -2.058 -21.375 1.00 94.25 328 TYR A O 1
ATOM 2665 N N . ASN A 1 329 ? 9.023 -4.106 -22.145 1.00 93.38 329 ASN A N 1
ATOM 2666 C CA . ASN A 1 329 ? 7.568 -3.950 -22.060 1.00 93.38 329 ASN A CA 1
ATOM 2667 C C . ASN A 1 329 ? 7.081 -3.706 -20.619 1.00 93.38 329 ASN A C 1
ATOM 2669 O O . ASN A 1 329 ? 6.032 -3.097 -20.387 1.00 93.38 329 ASN A O 1
ATOM 2673 N N . PHE A 1 330 ? 7.802 -4.206 -19.615 1.00 91.81 330 PHE A N 1
ATOM 2674 C CA . PHE A 1 330 ? 7.539 -3.867 -18.220 1.00 91.81 330 PHE A CA 1
ATOM 2675 C C . PHE A 1 330 ? 7.899 -2.409 -17.906 1.00 91.81 330 PHE A C 1
ATOM 2677 O O . PHE A 1 330 ? 7.101 -1.719 -17.271 1.00 91.81 330 PHE A O 1
ATOM 2684 N N . LEU A 1 331 ? 9.062 -1.937 -18.361 1.00 89.88 331 LEU A N 1
ATOM 2685 C CA . LEU A 1 331 ? 9.534 -0.569 -18.133 1.00 89.88 331 LEU A CA 1
ATOM 2686 C C . LEU A 1 331 ? 8.638 0.462 -18.834 1.00 89.88 331 LEU A C 1
ATOM 2688 O O . LEU A 1 331 ? 8.266 1.454 -18.213 1.00 89.88 331 LEU A O 1
ATOM 2692 N N . GLU A 1 332 ? 8.208 0.206 -20.072 1.00 87.12 332 GLU A N 1
ATOM 2693 C CA . GLU A 1 332 ? 7.304 1.111 -20.800 1.00 87.12 332 GLU A CA 1
ATOM 2694 C C . GLU A 1 332 ? 5.936 1.255 -20.126 1.00 87.12 332 GLU A C 1
ATOM 2696 O O . GLU A 1 332 ? 5.395 2.357 -20.055 1.00 87.12 332 GLU A O 1
ATOM 2701 N N . ARG A 1 333 ? 5.400 0.185 -19.521 1.00 83.06 333 ARG A N 1
ATOM 2702 C CA . ARG A 1 333 ? 4.160 0.269 -18.724 1.00 83.06 333 ARG A CA 1
ATOM 2703 C C . ARG A 1 333 ? 4.287 1.145 -17.475 1.00 83.06 333 ARG A C 1
ATOM 2705 O O . ARG A 1 333 ? 3.265 1.489 -16.886 1.00 83.06 333 ARG A O 1
ATOM 2712 N N . ARG A 1 334 ? 5.511 1.470 -17.053 1.00 78.44 334 ARG A N 1
ATOM 2713 C CA . ARG A 1 334 ? 5.801 2.255 -15.845 1.00 78.44 334 ARG A CA 1
ATOM 2714 C C . ARG A 1 334 ? 6.168 3.705 -16.109 1.00 78.44 334 ARG A C 1
ATOM 2716 O O . ARG A 1 334 ? 6.177 4.484 -15.160 1.00 78.44 334 ARG A O 1
ATOM 2723 N N . VAL A 1 335 ? 6.487 4.072 -17.347 1.00 70.25 335 VAL A N 1
ATOM 2724 C CA . VAL A 1 335 ? 6.784 5.466 -17.677 1.00 70.25 335 VAL A CA 1
ATOM 2725 C C . VAL A 1 335 ? 5.474 6.229 -17.800 1.00 70.25 335 VAL A C 1
ATOM 2727 O O . VAL A 1 335 ? 4.679 6.008 -18.711 1.00 70.25 335 VAL A O 1
ATOM 2730 N N . GLU A 1 336 ? 5.250 7.140 -16.862 1.00 59.09 336 GLU A N 1
ATOM 2731 C CA . GLU A 1 336 ? 4.121 8.056 -16.911 1.00 59.09 336 GLU A CA 1
ATOM 2732 C C . GLU A 1 336 ? 4.414 9.229 -17.841 1.00 59.09 336 GLU A C 1
ATOM 2734 O O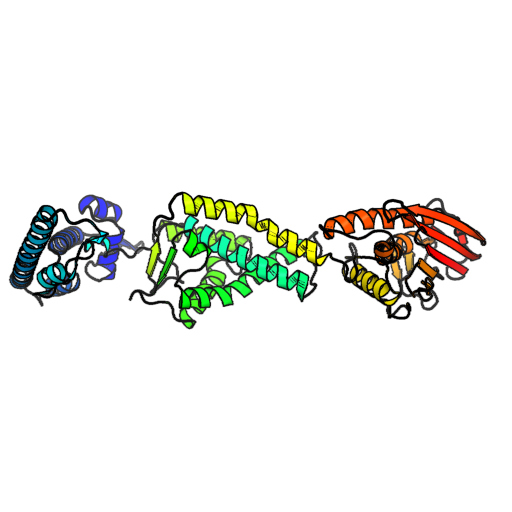 . GLU A 1 336 ? 5.494 9.819 -17.820 1.00 59.09 336 GLU A O 1
ATOM 2739 N N . SER A 1 337 ? 3.410 9.617 -18.621 1.00 50.22 337 SER A N 1
ATOM 2740 C CA . SER A 1 337 ? 3.440 10.898 -19.312 1.00 50.22 337 SER A CA 1
ATOM 2741 C C . SER A 1 337 ? 3.256 12.032 -18.305 1.00 50.22 337 SER A C 1
ATOM 2743 O O . SER A 1 337 ? 2.202 12.157 -17.681 1.00 50.22 337 SER A O 1
ATOM 2745 N N . LEU A 1 338 ? 4.265 12.893 -18.170 1.00 42.72 338 LEU A N 1
ATOM 2746 C CA . LEU A 1 338 ? 4.142 14.138 -17.406 1.00 42.72 338 LEU A CA 1
ATOM 2747 C C . LEU A 1 338 ? 3.224 15.160 -18.111 1.00 42.72 338 LEU A C 1
ATOM 2749 O O . LEU A 1 338 ? 2.668 16.030 -17.440 1.00 42.72 338 LEU A O 1
ATOM 2753 N N . TRP A 1 339 ? 3.038 15.050 -19.436 1.00 43.47 339 TRP A N 1
ATOM 2754 C CA . TRP A 1 339 ? 2.283 15.998 -20.265 1.00 43.47 339 TRP A CA 1
ATOM 2755 C C . TRP A 1 339 ? 1.662 15.302 -21.499 1.00 43.47 339 TRP A C 1
ATOM 2757 O O . TRP A 1 339 ? 2.350 15.052 -22.483 1.00 43.47 339 TRP A O 1
ATOM 2767 N N . GLY A 1 340 ? 0.351 15.022 -21.479 1.00 49.12 340 GLY A N 1
ATOM 2768 C CA . GLY A 1 340 ? -0.406 14.512 -22.643 1.00 49.12 340 GLY A CA 1
ATOM 2769 C C . GLY A 1 340 ? -0.473 12.982 -22.785 1.00 49.12 340 GLY A C 1
ATOM 2770 O O . GLY A 1 340 ? -0.015 12.248 -21.914 1.00 49.12 340 GLY A O 1
ATOM 2771 N N . GLU A 1 341 ? -1.074 12.486 -23.868 1.00 57.19 341 GLU A N 1
ATOM 2772 C CA . GLU A 1 341 ? -1.119 11.054 -24.209 1.00 57.19 341 GLU A CA 1
ATOM 2773 C C . GLU A 1 341 ? 0.238 10.633 -24.810 1.00 57.19 341 GLU A C 1
ATOM 2775 O O . GLU A 1 341 ? 0.496 10.857 -25.990 1.00 57.19 341 GLU A O 1
ATOM 2780 N N . ARG A 1 342 ? 1.145 10.067 -23.997 1.00 64.94 342 ARG A N 1
ATOM 2781 C CA . ARG A 1 342 ? 2.323 9.341 -24.512 1.00 64.94 342 ARG A CA 1
ATOM 2782 C C . ARG A 1 342 ? 1.829 7.974 -25.002 1.00 64.94 342 ARG A C 1
ATOM 2784 O O . ARG A 1 342 ? 1.200 7.278 -24.200 1.00 64.94 342 ARG A O 1
ATOM 2791 N N . PRO A 1 343 ? 2.080 7.577 -26.259 1.00 68.06 343 PRO A N 1
ATOM 2792 C CA . PRO A 1 343 ? 1.686 6.257 -26.737 1.00 68.06 343 PRO A CA 1
ATOM 2793 C C . PRO A 1 343 ? 2.418 5.158 -25.965 1.00 68.06 343 PRO A C 1
ATOM 2795 O O . PRO A 1 343 ? 3.559 5.334 -25.524 1.00 68.06 343 PRO A O 1
ATOM 2798 N N . GLN A 1 344 ? 1.735 4.033 -25.762 1.00 75.75 344 GLN A N 1
ATOM 2799 C CA . GLN A 1 344 ? 2.209 2.965 -24.893 1.00 75.75 344 GLN A CA 1
ATOM 2800 C C . GLN A 1 344 ? 2.972 1.915 -25.699 1.00 75.75 344 GLN A C 1
ATOM 2802 O O . GLN A 1 344 ? 2.445 0.882 -26.095 1.00 75.75 344 GLN A O 1
ATOM 2807 N N . LEU A 1 345 ? 4.256 2.185 -25.905 1.00 86.00 345 LEU A N 1
ATOM 2808 C CA . LEU A 1 345 ? 5.102 1.365 -26.763 1.00 86.00 345 LEU A CA 1
ATOM 2809 C C . LEU A 1 345 ? 5.203 -0.082 -26.288 1.00 86.00 345 LEU A C 1
ATOM 2811 O O . LEU A 1 345 ? 5.228 -0.373 -25.088 1.00 86.00 345 LEU A O 1
ATOM 2815 N N . SER A 1 346 ? 5.316 -0.994 -27.249 1.00 90.94 346 SER A N 1
ATOM 2816 C CA . SER A 1 346 ? 5.582 -2.394 -26.949 1.00 90.94 346 SER A CA 1
ATOM 2817 C C . SER A 1 346 ? 6.285 -3.119 -28.088 1.00 90.94 346 SER A C 1
ATOM 2819 O O . SER A 1 346 ? 6.080 -2.834 -29.272 1.00 90.94 346 SER A O 1
ATOM 2821 N N . LEU A 1 347 ? 7.104 -4.090 -27.696 1.00 94.06 347 LEU A N 1
ATOM 2822 C CA . LEU A 1 347 ? 7.815 -5.006 -28.574 1.00 94.06 347 LEU A CA 1
ATOM 2823 C C . LEU A 1 347 ? 7.149 -6.383 -28.577 1.00 94.06 347 LEU A C 1
ATOM 2825 O O . LEU A 1 347 ? 6.671 -6.877 -27.549 1.00 94.06 347 LEU A O 1
ATOM 2829 N N . GLU A 1 348 ? 7.154 -7.017 -29.741 1.00 94.50 348 GLU A N 1
ATOM 2830 C CA . GLU A 1 348 ? 6.884 -8.439 -29.905 1.00 94.50 348 GLU A CA 1
ATOM 2831 C C . GLU A 1 348 ? 8.124 -9.273 -29.532 1.00 94.50 348 GLU A C 1
ATOM 2833 O O . GLU A 1 348 ? 9.239 -8.743 -29.528 1.00 94.50 348 GLU A O 1
ATOM 2838 N N . PRO A 1 349 ? 7.970 -10.577 -29.223 1.00 91.56 349 PRO A N 1
ATOM 2839 C CA . PRO A 1 349 ? 9.095 -11.431 -28.823 1.00 91.56 349 PRO A CA 1
ATOM 2840 C C . PRO A 1 349 ? 10.238 -11.508 -29.847 1.00 91.56 349 PRO A C 1
ATOM 2842 O O . PRO A 1 349 ? 11.370 -11.791 -29.472 1.00 91.56 349 PRO A O 1
ATOM 2845 N N . ASP A 1 350 ? 9.958 -11.246 -31.128 1.00 90.50 350 ASP A N 1
ATOM 2846 C CA . ASP A 1 350 ? 10.951 -11.226 -32.209 1.00 90.50 350 ASP A CA 1
ATOM 2847 C C . ASP A 1 350 ? 11.677 -9.873 -32.359 1.00 90.50 350 ASP A C 1
ATOM 2849 O O . ASP A 1 350 ? 12.457 -9.698 -33.294 1.00 90.50 350 ASP A O 1
ATOM 2853 N N . GLY A 1 351 ? 11.425 -8.916 -31.457 1.00 91.31 351 GLY A N 1
ATOM 2854 C CA . GLY A 1 351 ? 12.027 -7.583 -31.470 1.00 91.31 351 GLY A CA 1
ATOM 2855 C C . GLY A 1 351 ? 11.323 -6.582 -32.389 1.00 91.31 351 GLY A C 1
ATOM 2856 O O . GLY A 1 351 ? 11.764 -5.436 -32.487 1.00 91.31 351 GLY A O 1
ATOM 2857 N N . ARG A 1 352 ? 10.225 -6.953 -33.061 1.00 93.75 352 ARG A N 1
ATOM 2858 C CA . ARG A 1 352 ? 9.426 -5.993 -33.836 1.00 93.75 352 ARG A CA 1
ATOM 2859 C C . ARG A 1 352 ? 8.587 -5.102 -32.934 1.00 93.75 352 ARG A C 1
ATOM 2861 O O . ARG A 1 352 ? 8.069 -5.533 -31.909 1.00 93.75 352 ARG A O 1
ATOM 2868 N N . TRP A 1 353 ? 8.390 -3.863 -33.362 1.00 91.31 353 TRP A N 1
ATOM 2869 C CA . TRP A 1 353 ? 7.463 -2.949 -32.710 1.00 91.31 353 TRP A CA 1
ATOM 2870 C C . TRP A 1 353 ? 6.024 -3.360 -32.999 1.00 91.31 353 TRP A C 1
ATOM 2872 O O . TRP A 1 353 ? 5.618 -3.444 -34.157 1.00 91.31 353 TRP A O 1
ATOM 2882 N N . ARG A 1 354 ? 5.242 -3.580 -31.942 1.00 89.81 354 ARG A N 1
ATOM 2883 C CA . ARG A 1 354 ? 3.780 -3.599 -32.046 1.00 89.81 354 ARG A CA 1
ATOM 2884 C C . ARG A 1 354 ? 3.240 -2.174 -32.086 1.00 89.81 354 ARG A C 1
ATOM 2886 O O . ARG A 1 354 ? 2.376 -1.865 -32.896 1.00 89.81 354 ARG A O 1
ATOM 2893 N N . GLU A 1 355 ? 3.776 -1.329 -31.213 1.00 86.62 355 GLU A N 1
ATOM 2894 C CA . GLU A 1 355 ? 3.528 0.111 -31.167 1.00 86.62 355 GLU A CA 1
ATOM 2895 C C . GLU A 1 355 ? 4.893 0.798 -31.156 1.00 86.62 355 GLU A C 1
ATOM 2897 O O . GLU A 1 355 ? 5.648 0.667 -30.189 1.00 86.62 355 GLU A O 1
ATOM 2902 N N . ALA A 1 356 ? 5.240 1.443 -32.272 1.00 83.81 356 ALA A N 1
ATOM 2903 C CA . ALA A 1 356 ? 6.540 2.071 -32.475 1.00 83.81 356 ALA A CA 1
ATOM 2904 C C . ALA A 1 356 ? 6.586 3.485 -31.868 1.00 83.81 356 ALA A C 1
ATOM 2906 O O . ALA A 1 356 ? 5.554 4.158 -31.799 1.00 83.81 356 ALA A O 1
ATOM 2907 N N . PRO A 1 357 ? 7.772 3.964 -31.449 1.00 83.06 357 PRO A N 1
ATOM 2908 C CA . PRO A 1 357 ? 7.905 5.318 -30.941 1.00 83.06 357 PRO A CA 1
ATOM 2909 C C . PRO A 1 357 ? 7.518 6.379 -31.992 1.00 83.06 357 PRO A C 1
ATOM 2911 O O . PRO A 1 357 ? 8.069 6.358 -33.096 1.00 83.06 357 PRO A O 1
ATOM 2914 N N . PRO A 1 358 ? 6.618 7.327 -31.666 1.00 80.12 358 PRO A N 1
ATOM 2915 C CA . PRO A 1 358 ? 6.247 8.425 -32.562 1.00 80.12 358 PRO A CA 1
ATOM 2916 C C . PRO A 1 358 ? 7.387 9.439 -32.733 1.00 80.12 358 PRO A C 1
ATOM 2918 O O . PRO A 1 358 ? 8.359 9.464 -31.971 1.00 80.12 358 PRO A O 1
ATOM 2921 N N . VAL A 1 359 ? 7.223 10.352 -33.691 1.00 77.62 359 VAL A N 1
ATOM 2922 C CA . VAL A 1 359 ? 8.112 11.514 -33.844 1.00 77.62 359 VAL A CA 1
ATOM 2923 C C . VAL A 1 359 ? 7.574 12.682 -33.024 1.00 77.62 359 VAL A C 1
ATOM 2925 O O . VAL A 1 359 ? 6.363 12.894 -32.963 1.00 77.62 359 VAL A O 1
ATOM 2928 N N . TYR A 1 360 ? 8.464 13.464 -32.415 1.00 74.94 360 TYR A N 1
ATOM 2929 C CA . TYR A 1 360 ? 8.100 14.699 -31.723 1.00 74.94 360 TYR A CA 1
ATOM 2930 C C . TYR A 1 360 ? 8.416 15.917 -32.585 1.00 74.94 360 TYR A C 1
ATOM 2932 O O . TYR A 1 360 ? 9.530 16.045 -33.093 1.00 74.94 360 TYR A O 1
ATOM 2940 N N . GLN A 1 361 ? 7.435 16.797 -32.788 1.00 73.88 361 GLN A N 1
ATOM 2941 C CA . GLN A 1 361 ? 7.529 17.868 -33.784 1.00 73.88 361 GLN A CA 1
ATOM 2942 C C . GLN A 1 361 ? 7.053 19.217 -33.263 1.00 73.88 361 GLN A C 1
ATOM 2944 O O . GLN A 1 361 ? 6.088 19.285 -32.502 1.00 73.88 361 GLN A O 1
ATOM 2949 N N . ASP A 1 362 ? 7.712 20.283 -33.722 1.00 74.88 362 ASP A N 1
ATOM 2950 C CA . ASP A 1 362 ? 7.316 21.672 -33.483 1.00 74.88 362 ASP A CA 1
ATOM 2951 C C . ASP A 1 362 ? 6.332 22.120 -34.566 1.00 74.88 362 ASP A C 1
ATOM 2953 O O . ASP A 1 362 ? 6.704 22.257 -35.734 1.00 74.88 362 ASP A O 1
ATOM 2957 N N . LEU A 1 363 ? 5.072 22.337 -34.191 1.00 69.62 363 LEU A N 1
ATOM 2958 C CA . LEU A 1 363 ? 4.008 22.720 -35.116 1.00 69.62 363 LEU A CA 1
ATOM 2959 C C . LEU A 1 363 ? 3.552 24.175 -34.950 1.00 69.62 363 LEU A C 1
ATOM 2961 O O . LEU A 1 363 ? 2.355 24.411 -35.005 1.00 69.62 363 LEU A O 1
ATOM 2965 N N . GLN A 1 364 ? 4.444 25.154 -34.753 1.00 67.44 364 GLN A N 1
ATOM 2966 C CA . GLN A 1 364 ? 4.147 26.604 -34.606 1.00 67.44 364 GLN A CA 1
ATOM 2967 C C . GLN A 1 364 ? 3.227 27.004 -33.418 1.00 67.44 364 GLN A C 1
ATOM 2969 O O . GLN A 1 364 ? 3.466 28.023 -32.775 1.00 67.44 364 GLN A O 1
ATOM 2974 N N . GLU A 1 365 ? 2.194 26.221 -33.103 1.00 63.91 365 GLU A N 1
ATOM 2975 C CA . GLU A 1 365 ? 1.256 26.324 -31.982 1.00 63.91 365 GLU A CA 1
ATOM 2976 C C . GLU A 1 365 ? 1.732 25.545 -30.743 1.00 63.91 365 GLU A C 1
ATOM 2978 O O . GLU A 1 365 ? 1.173 25.701 -29.655 1.00 63.91 365 GLU A O 1
ATOM 2983 N N . GLY A 1 366 ? 2.774 24.723 -30.885 1.00 68.75 366 GLY A N 1
ATOM 2984 C CA . GLY A 1 366 ? 3.348 23.929 -29.807 1.00 68.75 366 GLY A CA 1
ATOM 2985 C C . GLY A 1 366 ? 3.973 22.629 -30.299 1.00 68.75 366 GLY A C 1
ATOM 2986 O O . GLY A 1 366 ? 3.928 22.294 -31.481 1.00 68.75 366 GLY A O 1
ATOM 2987 N N . TRP A 1 367 ? 4.554 21.896 -29.356 1.00 71.06 367 TRP A N 1
ATOM 2988 C CA . TRP A 1 367 ? 5.172 20.606 -29.618 1.00 71.06 367 TRP A CA 1
ATOM 2989 C C . TRP A 1 367 ? 4.181 19.463 -29.414 1.00 71.06 367 TRP A C 1
ATOM 2991 O O . TRP A 1 367 ? 3.428 19.473 -28.436 1.00 71.06 367 TRP A O 1
ATOM 3001 N N . MET A 1 368 ? 4.199 18.467 -30.299 1.00 72.75 368 MET A N 1
ATOM 3002 C CA . MET A 1 368 ? 3.335 17.295 -30.165 1.00 72.75 368 MET A CA 1
ATOM 3003 C C . MET A 1 368 ? 3.925 16.022 -30.772 1.00 72.75 368 MET A C 1
ATOM 3005 O O . MET A 1 368 ? 4.758 16.067 -31.678 1.00 72.75 368 MET A O 1
ATOM 3009 N N . TRP A 1 369 ? 3.453 14.882 -30.265 1.00 75.00 369 TRP A N 1
ATOM 3010 C CA . TRP A 1 369 ? 3.709 13.564 -30.837 1.00 75.00 369 TRP A CA 1
ATOM 3011 C C . TRP A 1 369 ? 2.868 13.368 -32.100 1.00 75.00 369 TRP A C 1
ATOM 3013 O O . TRP A 1 369 ? 1.662 13.620 -32.086 1.00 75.00 369 TRP A O 1
ATOM 3023 N N . LEU A 1 370 ? 3.504 12.918 -33.180 1.00 72.44 370 LEU A N 1
ATOM 3024 C CA . LEU A 1 370 ? 2.860 12.606 -34.451 1.00 72.44 370 LEU A CA 1
ATOM 3025 C C . LEU A 1 370 ? 3.232 11.193 -34.895 1.00 72.44 370 LEU A C 1
ATOM 3027 O O . LEU A 1 370 ? 4.408 10.820 -34.918 1.00 72.44 370 LEU A O 1
ATOM 3031 N N . GLU A 1 371 ? 2.219 10.438 -35.306 1.00 71.12 371 GLU A N 1
ATOM 3032 C CA . GLU A 1 371 ? 2.401 9.249 -36.130 1.00 71.12 371 GLU A CA 1
ATOM 3033 C C . GLU A 1 371 ? 2.506 9.704 -37.586 1.00 71.12 371 GLU A C 1
ATOM 3035 O O . GLU A 1 371 ? 1.571 10.282 -38.144 1.00 71.12 371 GLU A O 1
ATOM 3040 N N . LEU A 1 372 ? 3.671 9.495 -38.190 1.00 69.00 372 LEU A N 1
ATOM 3041 C CA . LEU A 1 372 ? 3.912 9.776 -39.600 1.00 69.00 372 LEU A CA 1
ATOM 3042 C C . LEU A 1 372 ? 4.159 8.445 -40.297 1.00 69.00 372 LEU A C 1
ATOM 3044 O O . LEU A 1 372 ? 5.060 7.721 -39.887 1.00 69.00 372 LEU A O 1
ATOM 3048 N N . GLU A 1 373 ? 3.381 8.145 -41.343 1.00 61.53 373 GLU A N 1
ATOM 3049 C CA . GLU A 1 373 ? 3.425 6.857 -42.063 1.00 61.53 373 GLU A CA 1
ATOM 3050 C C . GLU A 1 373 ? 4.836 6.482 -42.550 1.00 61.53 373 GLU A C 1
ATOM 3052 O O . GLU A 1 373 ? 5.163 5.306 -42.606 1.00 61.53 373 GLU A O 1
ATOM 3057 N N . ASP A 1 374 ? 5.684 7.474 -42.832 1.00 66.00 374 ASP A N 1
ATOM 3058 C CA . ASP A 1 374 ? 7.044 7.288 -43.350 1.00 66.00 374 ASP A CA 1
ATOM 3059 C C . ASP A 1 374 ? 8.149 7.399 -42.275 1.00 66.00 374 ASP A C 1
ATOM 3061 O O . ASP A 1 374 ? 9.337 7.394 -42.617 1.00 66.00 374 ASP A O 1
ATOM 3065 N N . SER A 1 375 ? 7.799 7.582 -40.993 1.00 75.00 375 SER A N 1
ATOM 3066 C CA . SER A 1 375 ? 8.784 7.583 -39.909 1.00 75.00 375 SER A CA 1
ATOM 3067 C C . SER A 1 375 ? 8.815 6.237 -39.203 1.00 75.00 375 SER A C 1
ATOM 3069 O O . SER A 1 375 ? 7.960 5.933 -38.376 1.00 75.00 375 SER A O 1
ATOM 3071 N N . GLU A 1 376 ? 9.831 5.439 -39.512 1.00 84.19 376 GLU A N 1
ATOM 3072 C CA . GLU A 1 376 ? 9.840 4.031 -39.134 1.00 84.19 376 GLU A CA 1
ATOM 3073 C C . GLU A 1 376 ? 10.990 3.700 -38.186 1.00 84.19 376 GLU A C 1
ATOM 3075 O O . GLU A 1 376 ? 12.152 4.064 -38.400 1.00 84.19 376 GLU A O 1
ATOM 3080 N N . TRP A 1 377 ? 10.654 2.960 -37.133 1.00 89.69 377 TRP A N 1
ATOM 3081 C CA . TRP A 1 377 ? 11.621 2.208 -36.351 1.00 89.69 377 TRP A CA 1
ATOM 3082 C C . TRP A 1 377 ? 11.719 0.795 -36.918 1.00 89.69 377 TRP A C 1
ATOM 3084 O O . TRP A 1 377 ? 10.721 0.082 -37.025 1.00 89.69 377 TRP A O 1
ATOM 3094 N N . GLY A 1 378 ? 12.936 0.376 -37.255 1.00 91.31 378 GLY A N 1
ATOM 3095 C CA . GLY A 1 378 ? 13.231 -1.016 -37.570 1.00 91.31 378 GLY A CA 1
ATOM 3096 C C . GLY A 1 378 ? 13.073 -1.921 -36.341 1.00 91.31 378 GLY A C 1
ATOM 3097 O O . GLY A 1 378 ? 12.968 -1.426 -35.213 1.00 91.31 378 GLY A O 1
ATOM 3098 N N . PRO A 1 379 ? 13.070 -3.253 -36.531 1.00 94.06 379 PRO A N 1
ATOM 3099 C CA . PRO A 1 379 ? 13.084 -4.185 -35.411 1.00 94.06 379 PRO A CA 1
ATOM 3100 C C . PRO A 1 379 ? 14.337 -3.986 -34.553 1.00 94.06 379 PRO A C 1
ATOM 3102 O O . PRO A 1 379 ? 15.398 -3.597 -35.047 1.00 94.06 379 PRO A O 1
ATOM 3105 N N . VAL A 1 380 ? 14.206 -4.274 -33.262 1.00 96.12 380 VAL A N 1
ATOM 3106 C CA . VAL A 1 380 ? 15.338 -4.391 -32.347 1.00 96.12 380 VAL A CA 1
ATOM 3107 C C . VAL A 1 380 ? 15.999 -5.744 -32.600 1.00 96.12 380 VAL A C 1
ATOM 3109 O O . VAL A 1 380 ? 15.468 -6.792 -32.242 1.00 96.12 380 VAL A O 1
ATOM 3112 N N . GLU A 1 381 ? 17.154 -5.719 -33.252 1.00 96.88 381 GLU A N 1
ATOM 3113 C CA . GLU A 1 381 ? 17.950 -6.900 -33.567 1.00 96.88 381 GLU A CA 1
ATOM 3114 C C . GLU A 1 381 ? 18.916 -7.183 -32.418 1.00 96.88 381 GLU A C 1
ATOM 3116 O O . GLU A 1 381 ? 19.789 -6.369 -32.118 1.00 96.88 381 GLU A O 1
ATOM 3121 N N . PHE A 1 382 ? 18.771 -8.332 -31.763 1.00 96.25 382 PHE A N 1
ATOM 3122 C CA . PHE A 1 382 ? 19.638 -8.722 -30.653 1.00 96.25 382 PHE A CA 1
ATOM 3123 C C . PHE A 1 382 ? 20.869 -9.486 -31.149 1.00 96.25 382 PHE A C 1
ATOM 3125 O O . PHE A 1 382 ? 20.756 -10.441 -31.917 1.00 96.25 382 PHE A O 1
ATOM 3132 N N . SER A 1 383 ? 22.042 -9.086 -30.665 1.00 95.50 383 SER A N 1
ATOM 3133 C CA . SER A 1 383 ? 23.285 -9.846 -30.803 1.00 95.50 383 SER A CA 1
ATOM 3134 C C . SER A 1 383 ? 23.371 -10.848 -29.661 1.00 95.50 383 SER A C 1
ATOM 3136 O O . SER A 1 383 ? 23.156 -10.456 -28.514 1.00 95.50 383 SER A O 1
ATOM 3138 N N . THR A 1 384 ? 23.698 -12.109 -29.949 1.00 95.38 384 THR A N 1
ATOM 3139 C CA . THR A 1 384 ? 23.832 -13.154 -28.924 1.00 95.38 384 THR A CA 1
ATOM 3140 C C . THR A 1 384 ? 25.195 -13.836 -28.946 1.00 95.38 384 THR A C 1
ATOM 3142 O O . THR A 1 384 ? 25.860 -13.872 -29.983 1.00 95.38 384 THR A O 1
ATOM 3145 N N . ASP A 1 385 ? 25.597 -14.395 -27.807 1.00 93.94 385 ASP A N 1
ATOM 3146 C CA . ASP A 1 385 ? 26.731 -15.313 -27.696 1.00 93.94 385 ASP A CA 1
ATOM 3147 C C . ASP A 1 385 ? 26.390 -16.732 -28.211 1.00 93.94 385 ASP A C 1
ATOM 3149 O O . ASP A 1 385 ? 25.314 -16.975 -28.770 1.00 93.94 385 ASP A O 1
ATOM 3153 N N . GLU A 1 386 ? 27.331 -17.673 -28.060 1.00 92.50 386 GLU A N 1
ATOM 3154 C CA . GLU A 1 386 ? 27.174 -19.071 -28.495 1.00 92.50 386 GLU A CA 1
ATOM 3155 C C . GLU A 1 386 ? 26.075 -19.827 -27.729 1.00 92.50 386 GLU A C 1
ATOM 3157 O O . GLU A 1 386 ? 25.492 -20.770 -28.269 1.00 92.50 386 GLU A O 1
ATOM 3162 N N . ASP A 1 387 ? 25.773 -19.399 -26.502 1.00 91.62 387 ASP A N 1
ATOM 3163 C CA . ASP A 1 387 ? 24.764 -20.001 -25.631 1.00 91.62 387 ASP A CA 1
ATOM 3164 C C . ASP A 1 387 ? 23.368 -19.372 -25.829 1.00 91.62 387 ASP A C 1
ATOM 3166 O O . ASP A 1 387 ? 22.377 -19.855 -25.274 1.00 91.62 387 ASP A O 1
ATOM 3170 N N . GLY A 1 388 ? 23.263 -18.341 -26.678 1.00 92.38 388 GLY A N 1
ATOM 3171 C CA . GLY A 1 388 ? 22.014 -17.665 -27.028 1.00 92.38 388 GLY A CA 1
ATOM 3172 C C . GLY A 1 388 ? 21.644 -16.503 -26.104 1.00 92.38 388 GLY A C 1
ATOM 3173 O O . GLY A 1 388 ? 20.505 -16.029 -26.157 1.00 92.38 388 GLY A O 1
ATOM 3174 N N . TYR A 1 389 ? 22.576 -16.026 -25.277 1.00 94.75 389 TYR A N 1
ATOM 3175 C CA . TYR A 1 389 ? 22.368 -14.866 -24.416 1.00 94.75 389 TYR A CA 1
ATOM 3176 C C . TYR A 1 389 ? 22.735 -13.566 -25.116 1.00 94.75 389 TYR A C 1
ATOM 3178 O O . TYR A 1 389 ? 23.689 -13.499 -25.884 1.00 94.75 389 TYR A O 1
ATOM 3186 N N . VAL A 1 390 ? 21.969 -12.515 -24.843 1.00 95.19 390 VAL A N 1
ATOM 3187 C CA . VAL A 1 390 ? 22.107 -11.204 -25.470 1.00 95.19 390 VAL A CA 1
ATOM 3188 C C . VAL A 1 390 ? 23.378 -10.513 -24.989 1.00 95.19 390 VAL A C 1
ATOM 3190 O O . VAL A 1 390 ? 23.536 -10.239 -23.804 1.00 95.19 390 VAL A O 1
ATOM 3193 N N . THR A 1 391 ? 24.239 -10.154 -25.935 1.00 94.81 391 THR A N 1
ATOM 3194 C CA . THR A 1 391 ? 25.442 -9.333 -25.731 1.00 94.81 391 THR A CA 1
ATOM 3195 C C . THR A 1 391 ? 25.235 -7.888 -26.177 1.00 94.81 391 THR A C 1
ATOM 3197 O O . THR A 1 391 ? 26.030 -7.008 -25.855 1.00 94.81 391 THR A O 1
ATOM 3200 N N . GLY A 1 392 ? 24.155 -7.605 -26.905 1.00 95.38 392 GLY A N 1
ATOM 3201 C CA . GLY A 1 392 ? 23.832 -6.264 -27.369 1.00 95.38 392 GLY A CA 1
ATOM 3202 C C . GLY A 1 392 ? 22.578 -6.207 -28.229 1.00 95.38 392 GLY A C 1
ATOM 3203 O O . GLY A 1 392 ? 21.938 -7.223 -28.493 1.00 95.38 392 GLY A O 1
ATOM 3204 N N . PHE A 1 393 ? 22.238 -5.014 -28.705 1.00 96.62 393 PHE A N 1
ATOM 3205 C CA . PHE A 1 393 ? 21.191 -4.827 -29.706 1.00 96.62 393 PHE A CA 1
ATOM 3206 C C . PHE A 1 393 ? 21.589 -3.796 -30.760 1.00 96.62 393 PHE A C 1
ATOM 3208 O O . PHE A 1 393 ? 22.434 -2.931 -30.515 1.00 96.62 393 PHE A O 1
ATOM 3215 N N . SER A 1 394 ? 20.927 -3.849 -31.911 1.00 96.81 394 SER A N 1
ATOM 3216 C CA . SER A 1 394 ? 20.903 -2.797 -32.918 1.00 96.81 394 SER A CA 1
ATOM 3217 C C . SER A 1 394 ? 19.466 -2.453 -33.286 1.00 96.81 394 SER A C 1
ATOM 3219 O O . SER A 1 394 ? 18.618 -3.328 -33.402 1.00 96.81 394 SER A O 1
ATOM 3221 N N . VAL A 1 395 ? 19.184 -1.170 -33.476 1.00 95.81 395 VAL A N 1
ATOM 3222 C CA . VAL A 1 395 ? 17.907 -0.705 -34.012 1.00 95.81 395 VAL A CA 1
ATOM 3223 C C . VAL A 1 395 ? 18.162 0.451 -34.968 1.00 95.81 395 VAL A C 1
ATOM 3225 O O . VAL A 1 395 ? 18.996 1.322 -34.710 1.00 95.81 395 VAL A O 1
ATOM 3228 N N . THR A 1 396 ? 17.464 0.439 -36.099 1.00 95.19 396 THR A N 1
ATOM 3229 C CA . THR A 1 396 ? 17.521 1.526 -37.082 1.00 95.19 396 THR A CA 1
ATOM 3230 C C . THR A 1 396 ? 16.301 2.419 -36.904 1.00 95.19 396 THR A C 1
ATOM 3232 O O . THR A 1 396 ? 15.203 1.917 -36.683 1.00 95.19 396 THR A O 1
ATOM 3235 N N . TRP A 1 397 ? 16.482 3.730 -37.003 1.00 93.25 397 TRP A N 1
ATOM 3236 C CA . TRP A 1 397 ? 15.403 4.707 -36.959 1.00 93.25 397 TRP A CA 1
ATOM 3237 C C . TRP A 1 397 ? 15.513 5.655 -38.146 1.00 93.25 397 TRP A C 1
ATOM 3239 O O . TRP A 1 397 ? 16.556 6.275 -38.359 1.00 93.25 397 TRP A O 1
ATOM 3249 N N . SER A 1 398 ? 14.426 5.779 -38.900 1.00 92.12 398 SER A N 1
ATOM 3250 C CA . SER A 1 398 ? 14.280 6.746 -39.982 1.00 92.12 398 SER A CA 1
ATOM 3251 C C . SER A 1 398 ? 13.267 7.819 -39.577 1.00 92.12 398 SER A C 1
ATOM 3253 O O . SER A 1 398 ? 12.074 7.682 -39.859 1.00 92.12 398 SER A O 1
ATOM 3255 N N . PRO A 1 399 ? 13.694 8.875 -38.861 1.00 89.06 399 PRO A N 1
ATOM 3256 C CA . PRO A 1 399 ? 12.811 9.980 -38.521 1.00 89.06 399 PRO A CA 1
ATOM 3257 C C . PRO A 1 399 ? 12.418 10.787 -39.762 1.00 89.06 399 PRO A C 1
ATOM 3259 O O . PRO A 1 399 ? 13.262 11.105 -40.599 1.00 89.06 399 PRO A O 1
ATOM 3262 N N . ARG A 1 400 ? 11.145 11.188 -39.844 1.00 83.56 400 ARG A N 1
ATOM 3263 C CA . ARG A 1 400 ? 10.661 12.170 -40.828 1.00 83.56 400 ARG A CA 1
ATOM 3264 C C . ARG A 1 400 ? 10.251 13.456 -40.132 1.00 83.56 400 ARG A C 1
ATOM 3266 O O . ARG A 1 400 ? 9.521 13.431 -39.144 1.00 83.56 400 ARG A O 1
ATOM 3273 N N . GLY A 1 401 ? 10.677 14.586 -40.687 1.00 82.00 401 GLY A N 1
ATOM 3274 C CA . GLY A 1 401 ? 10.141 15.893 -40.314 1.00 82.00 401 GLY A CA 1
ATOM 3275 C C . GLY A 1 401 ? 8.761 16.136 -40.932 1.00 82.00 401 GLY A C 1
ATOM 3276 O O . GLY A 1 401 ? 8.377 15.498 -41.907 1.00 82.00 401 GLY A O 1
ATOM 3277 N N . SER A 1 402 ? 7.977 17.021 -40.327 1.00 82.69 402 SER A N 1
ATOM 3278 C CA . SER A 1 402 ? 6.664 17.442 -40.816 1.00 82.69 402 SER A CA 1
ATOM 3279 C C . SER A 1 402 ? 6.856 18.534 -41.851 1.00 82.69 402 SER A C 1
ATOM 3281 O O . SER A 1 402 ? 7.753 19.367 -41.723 1.00 82.69 402 SER A O 1
ATOM 3283 N N . SER A 1 403 ? 5.957 18.592 -42.830 1.00 83.31 403 SER A N 1
ATOM 3284 C CA . SER A 1 403 ? 5.873 19.709 -43.773 1.00 83.31 403 SER A CA 1
ATOM 3285 C C . SER A 1 403 ? 5.435 21.027 -43.122 1.00 83.31 403 SER A C 1
ATOM 3287 O O . SER A 1 403 ? 5.530 22.080 -43.743 1.00 83.31 403 SER A O 1
ATOM 3289 N N . TYR A 1 404 ? 4.910 20.980 -41.894 1.00 80.00 404 TYR A N 1
ATOM 3290 C CA . TYR A 1 404 ? 4.371 22.142 -41.177 1.00 80.00 404 TYR A CA 1
ATOM 3291 C C . TYR A 1 404 ? 5.336 22.732 -40.136 1.00 80.00 404 TYR A C 1
ATOM 3293 O O . TYR A 1 404 ? 5.078 23.820 -39.623 1.00 80.00 404 TYR A O 1
ATOM 3301 N N . GLY A 1 405 ? 6.426 22.027 -39.820 1.00 79.44 405 GLY A N 1
ATOM 3302 C CA . GLY A 1 405 ? 7.416 22.428 -38.820 1.00 79.44 405 GLY A CA 1
ATOM 3303 C C . GLY A 1 405 ? 8.779 22.708 -39.445 1.00 79.44 405 GLY A C 1
ATOM 3304 O O . GLY A 1 405 ? 9.189 22.037 -40.385 1.00 79.44 405 GLY A O 1
ATOM 3305 N N . GLU A 1 406 ? 9.517 23.682 -38.917 1.00 85.31 406 GLU A N 1
ATOM 3306 C CA . GLU A 1 406 ? 10.861 24.015 -39.424 1.00 85.31 406 GLU A CA 1
ATOM 3307 C C . GLU A 1 406 ? 11.952 23.104 -38.845 1.00 85.31 406 GLU A C 1
ATOM 3309 O O . GLU A 1 406 ? 13.023 22.959 -39.435 1.00 85.31 406 GLU A O 1
ATOM 3314 N N . LYS A 1 407 ? 11.688 22.475 -37.695 1.00 87.25 407 LYS A N 1
ATOM 3315 C CA . LYS A 1 407 ? 12.657 21.663 -36.957 1.00 87.25 407 LYS A CA 1
ATOM 3316 C C . LYS A 1 407 ? 12.190 20.219 -36.803 1.00 87.25 407 LYS A C 1
ATOM 3318 O O . LYS A 1 407 ? 11.022 19.967 -36.520 1.00 87.25 407 LYS A O 1
ATOM 3323 N N . LEU A 1 408 ? 13.137 19.294 -36.912 1.00 87.38 408 LEU A N 1
ATOM 3324 C CA . LEU A 1 408 ? 12.999 17.901 -36.500 1.00 87.38 408 LEU A CA 1
ATOM 3325 C C . LEU A 1 408 ? 13.657 17.723 -35.125 1.00 87.38 408 LEU A C 1
ATOM 3327 O O . LEU A 1 408 ? 14.828 18.073 -34.961 1.00 87.38 408 LEU A O 1
ATOM 3331 N N . ASP A 1 409 ? 12.917 17.189 -34.150 1.00 86.69 409 ASP A N 1
ATOM 3332 C CA . ASP A 1 409 ? 13.419 16.913 -32.799 1.00 86.69 409 ASP A CA 1
ATOM 3333 C C . ASP A 1 409 ? 13.707 15.419 -32.627 1.00 86.69 409 ASP A C 1
ATOM 3335 O O . ASP A 1 409 ? 12.825 14.560 -32.683 1.00 86.69 409 ASP A O 1
ATOM 3339 N N . LEU A 1 410 ? 14.993 15.132 -32.454 1.00 87.31 410 LEU A N 1
ATOM 3340 C CA . LEU A 1 410 ? 15.555 13.821 -32.162 1.00 87.31 410 LEU A CA 1
ATOM 3341 C C . LEU A 1 410 ? 15.829 13.658 -30.663 1.00 87.31 410 LEU A C 1
ATOM 3343 O O . LEU A 1 410 ? 15.906 12.532 -30.175 1.00 87.31 410 LEU A O 1
ATOM 3347 N N . TRP A 1 411 ? 15.932 14.764 -29.925 1.00 84.88 411 TRP A N 1
ATOM 3348 C CA . TRP A 1 411 ? 16.236 14.789 -28.501 1.00 84.88 411 TRP A CA 1
ATOM 3349 C C . TRP A 1 411 ? 15.145 14.101 -27.678 1.00 84.88 411 TRP A C 1
ATOM 3351 O O . TRP A 1 411 ? 15.440 13.219 -26.873 1.00 84.88 411 TRP A O 1
ATOM 3361 N N . TRP A 1 412 ? 13.871 14.445 -27.891 1.00 80.56 412 TRP A N 1
ATOM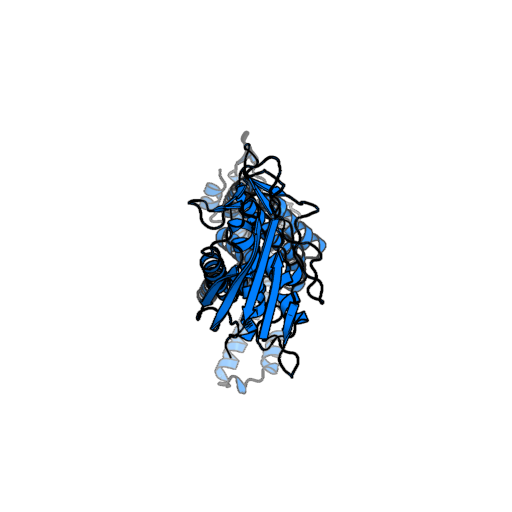 3362 C CA . TRP A 1 412 ? 12.768 13.836 -27.135 1.00 80.56 412 TRP A CA 1
ATOM 3363 C C . TRP A 1 412 ? 12.668 12.320 -27.371 1.00 80.56 412 TRP A C 1
ATOM 3365 O O . TRP A 1 412 ? 12.702 11.571 -26.394 1.00 80.56 412 TRP A O 1
ATOM 3375 N N . PRO A 1 413 ? 12.621 11.817 -28.622 1.00 78.50 413 PRO A N 1
ATOM 3376 C CA . PRO A 1 413 ? 12.598 10.377 -28.865 1.00 78.50 413 PRO A CA 1
ATOM 3377 C C . PRO A 1 413 ? 13.817 9.634 -28.297 1.00 78.50 413 PRO A C 1
ATOM 3379 O O . PRO A 1 413 ? 13.674 8.562 -27.702 1.00 78.50 413 PRO A O 1
ATOM 3382 N N . THR A 1 414 ? 15.019 10.203 -28.432 1.00 82.75 414 THR A N 1
ATOM 3383 C CA . THR A 1 414 ? 16.247 9.556 -27.944 1.00 82.75 414 THR A CA 1
ATOM 3384 C C . THR A 1 414 ? 16.337 9.545 -26.421 1.00 82.75 414 THR A C 1
ATOM 3386 O O . THR A 1 414 ? 16.842 8.576 -25.864 1.00 82.75 414 THR A O 1
ATOM 3389 N N . THR A 1 415 ? 15.822 10.558 -25.724 1.00 83.75 415 THR A N 1
ATOM 3390 C CA . THR A 1 415 ? 15.869 10.637 -24.251 1.00 83.75 415 THR A CA 1
ATOM 3391 C C . THR A 1 415 ? 14.691 9.958 -23.554 1.00 83.75 415 THR A C 1
ATOM 3393 O O . THR A 1 415 ? 14.807 9.578 -22.388 1.00 83.75 415 THR A O 1
ATOM 3396 N N . GLU A 1 416 ? 13.580 9.727 -24.252 1.00 80.56 416 GLU A N 1
ATOM 3397 C CA . GLU A 1 416 ? 12.412 9.049 -23.687 1.00 80.56 416 GLU A CA 1
ATOM 3398 C C . GLU A 1 416 ? 12.452 7.533 -23.898 1.00 80.56 416 GLU A C 1
ATOM 3400 O O . GLU A 1 416 ? 12.242 6.776 -22.942 1.00 80.56 416 GLU A O 1
ATOM 3405 N N . PHE A 1 417 ? 12.753 7.080 -25.120 1.00 84.94 417 PHE A N 1
ATOM 3406 C CA . PHE A 1 417 ? 12.545 5.685 -25.526 1.00 84.94 417 PHE A CA 1
ATOM 3407 C C . PHE A 1 417 ? 13.808 4.824 -25.419 1.00 84.94 417 PHE A C 1
ATOM 3409 O O . PHE A 1 417 ? 13.772 3.749 -24.814 1.00 84.94 417 PHE A O 1
ATOM 3416 N N . LEU A 1 418 ? 14.950 5.306 -25.927 1.00 89.25 418 LEU A N 1
ATOM 3417 C CA . LEU A 1 418 ? 16.210 4.547 -25.888 1.00 89.25 418 LEU A CA 1
ATOM 3418 C C . LEU A 1 418 ? 16.652 4.153 -24.472 1.00 89.25 418 LEU A C 1
ATOM 3420 O O . LEU A 1 418 ? 17.123 3.024 -24.311 1.00 89.25 418 LEU A O 1
ATOM 3424 N N . PRO A 1 419 ? 16.481 4.980 -23.418 1.00 92.69 419 PRO A N 1
ATOM 3425 C CA . PRO A 1 419 ? 16.965 4.584 -22.107 1.00 92.69 419 PRO A CA 1
ATOM 3426 C C . PRO A 1 419 ? 16.225 3.372 -21.540 1.00 92.69 419 PRO A C 1
ATOM 3428 O O . PRO A 1 419 ? 16.821 2.624 -20.775 1.00 92.69 419 PRO A O 1
ATOM 3431 N N . ASN A 1 420 ? 14.976 3.103 -21.944 1.00 92.00 420 ASN A N 1
ATOM 3432 C CA . ASN A 1 420 ? 14.289 1.874 -21.535 1.00 92.00 420 ASN A CA 1
ATOM 3433 C C . ASN A 1 420 ? 14.855 0.632 -22.232 1.00 92.00 420 ASN A C 1
ATOM 3435 O O . ASN A 1 420 ? 14.918 -0.420 -21.602 1.00 92.00 420 ASN A O 1
ATOM 3439 N N . LEU A 1 421 ? 15.319 0.745 -23.483 1.00 93.12 421 LEU A N 1
ATOM 3440 C CA . LEU A 1 421 ? 16.043 -0.341 -24.154 1.00 93.12 421 LEU A CA 1
ATOM 3441 C C . LEU A 1 421 ? 17.395 -0.607 -23.479 1.00 93.12 421 LEU A C 1
ATOM 3443 O O . LEU A 1 421 ? 17.742 -1.762 -23.240 1.00 93.12 421 LEU A O 1
ATOM 3447 N N . PHE A 1 422 ? 18.132 0.445 -23.100 1.00 94.31 422 PHE A N 1
ATOM 3448 C CA . PHE A 1 422 ? 19.375 0.292 -22.332 1.00 94.31 422 PHE A CA 1
ATOM 3449 C C . PHE A 1 422 ? 19.121 -0.367 -20.970 1.00 94.31 422 PHE A C 1
ATOM 3451 O O . PHE A 1 422 ? 19.823 -1.305 -20.596 1.00 94.31 422 PHE A O 1
ATOM 3458 N N . LEU A 1 423 ? 18.089 0.075 -20.246 1.00 93.69 423 LEU A N 1
ATOM 3459 C CA . LEU A 1 423 ? 17.711 -0.508 -18.959 1.00 93.69 423 LEU A CA 1
ATOM 3460 C C . LEU A 1 423 ? 17.282 -1.968 -19.079 1.00 93.69 423 LEU A C 1
ATOM 3462 O O . LEU A 1 423 ? 17.668 -2.764 -18.230 1.00 93.69 423 LEU A O 1
ATOM 3466 N N . ALA A 1 424 ? 16.523 -2.326 -20.115 1.00 94.69 424 ALA A N 1
ATOM 3467 C CA . ALA A 1 424 ? 16.062 -3.694 -20.330 1.00 94.69 424 ALA A CA 1
ATOM 3468 C C . ALA A 1 424 ? 17.214 -4.686 -20.558 1.00 94.69 424 ALA A C 1
ATOM 3470 O O . ALA A 1 424 ? 17.099 -5.843 -20.152 1.00 94.69 424 ALA A O 1
ATOM 3471 N N . LEU A 1 425 ? 18.308 -4.220 -21.174 1.00 93.44 425 LEU A N 1
ATOM 3472 C CA . LEU A 1 425 ? 19.537 -4.985 -21.398 1.00 93.44 425 LEU A CA 1
ATOM 3473 C C . LEU A 1 425 ? 20.465 -4.998 -20.167 1.00 93.44 425 LEU A C 1
ATOM 3475 O O . LEU A 1 425 ? 21.191 -5.967 -19.963 1.00 93.44 425 LEU A O 1
ATOM 3479 N N . SER A 1 426 ? 20.434 -3.948 -19.337 1.00 91.94 426 SER A N 1
ATOM 3480 C CA . SER A 1 426 ? 21.397 -3.748 -18.242 1.00 91.94 426 SER A CA 1
ATOM 3481 C C . SER A 1 426 ? 21.556 -4.902 -17.233 1.00 91.94 426 SER A C 1
ATOM 3483 O O . SER A 1 426 ? 22.684 -5.074 -16.775 1.00 91.94 426 SER A O 1
ATOM 3485 N N . PRO A 1 427 ? 20.539 -5.738 -16.908 1.00 88.44 427 PRO A N 1
ATOM 3486 C CA . PRO A 1 427 ? 20.750 -6.899 -16.040 1.00 88.44 427 PRO A CA 1
ATOM 3487 C C . PRO A 1 427 ? 21.749 -7.922 -16.590 1.00 88.44 427 PRO A C 1
ATOM 3489 O O . PRO A 1 427 ? 22.353 -8.656 -15.822 1.00 88.44 427 PRO A O 1
ATOM 3492 N N . GLY A 1 428 ? 21.959 -7.959 -17.912 1.00 79.25 428 GLY A N 1
ATOM 3493 C CA . GLY A 1 428 ? 23.019 -8.763 -18.527 1.00 79.25 428 GLY A CA 1
ATOM 3494 C C . GLY A 1 428 ? 24.435 -8.283 -18.184 1.00 79.25 428 GLY A C 1
ATOM 3495 O O . GLY A 1 428 ? 25.383 -9.041 -18.345 1.00 79.25 428 GLY A O 1
ATOM 3496 N N . ALA A 1 429 ? 24.569 -7.040 -17.716 1.00 79.94 429 ALA A N 1
ATOM 3497 C CA . ALA A 1 429 ? 25.828 -6.393 -17.366 1.00 79.94 429 ALA A CA 1
ATOM 3498 C C . ALA A 1 429 ? 26.083 -6.394 -15.847 1.00 79.94 429 ALA A C 1
ATOM 3500 O O . ALA A 1 429 ? 27.209 -6.580 -15.390 1.00 79.94 429 ALA A O 1
ATOM 3501 N N . GLU A 1 430 ? 25.032 -6.164 -15.057 1.00 86.06 430 GLU A N 1
ATOM 3502 C CA . GLU A 1 430 ? 25.082 -6.143 -13.595 1.00 86.06 430 GLU A CA 1
ATOM 3503 C C . GLU A 1 430 ? 23.716 -6.525 -13.011 1.00 86.06 430 GLU A C 1
ATOM 3505 O O . GLU A 1 430 ? 22.691 -5.969 -13.413 1.00 86.06 430 GLU A O 1
ATOM 3510 N N . ASP A 1 431 ? 23.703 -7.414 -12.016 1.00 83.56 431 ASP A N 1
ATOM 3511 C CA . ASP A 1 431 ? 22.475 -7.844 -11.342 1.00 83.56 431 ASP A CA 1
ATOM 3512 C C . ASP A 1 431 ? 21.763 -6.681 -10.638 1.00 83.56 431 ASP A C 1
ATOM 3514 O O . ASP A 1 431 ? 22.356 -5.887 -9.894 1.00 83.56 431 ASP A O 1
ATOM 3518 N N . TRP A 1 432 ? 20.444 -6.609 -10.806 1.00 90.25 432 TRP A N 1
ATOM 3519 C CA . TRP A 1 432 ? 19.629 -5.639 -10.088 1.00 90.25 432 TRP A CA 1
ATOM 3520 C C . TRP A 1 432 ? 19.283 -6.163 -8.696 1.00 90.25 432 TRP A C 1
ATOM 3522 O O . TRP A 1 432 ? 18.939 -7.325 -8.501 1.00 90.25 432 TRP A O 1
ATOM 3532 N N . SER A 1 433 ? 19.293 -5.279 -7.699 1.00 88.75 433 SER A N 1
ATOM 3533 C CA . SER A 1 433 ? 18.986 -5.662 -6.318 1.00 88.75 433 SER A CA 1
ATOM 3534 C C . SER A 1 433 ? 17.989 -4.729 -5.636 1.00 88.75 433 SER A C 1
ATOM 3536 O O . SER A 1 433 ? 17.748 -3.592 -6.052 1.00 88.75 433 SER A O 1
ATOM 3538 N N . PHE A 1 434 ? 17.378 -5.234 -4.561 1.00 89.50 434 PHE A N 1
ATOM 3539 C CA . PHE A 1 434 ? 16.497 -4.464 -3.688 1.00 89.50 434 PHE A CA 1
ATOM 3540 C C . PHE A 1 434 ? 17.266 -3.318 -2.996 1.00 89.50 434 PHE A C 1
ATOM 3542 O O . PHE A 1 434 ? 18.359 -3.561 -2.476 1.00 89.50 434 PHE A O 1
ATOM 3549 N N . PRO A 1 435 ? 16.683 -2.106 -2.850 1.00 91.88 435 PRO A N 1
ATOM 3550 C CA . PRO A 1 435 ? 15.301 -1.726 -3.170 1.00 91.88 435 PRO A CA 1
ATOM 3551 C C . PRO A 1 435 ? 15.081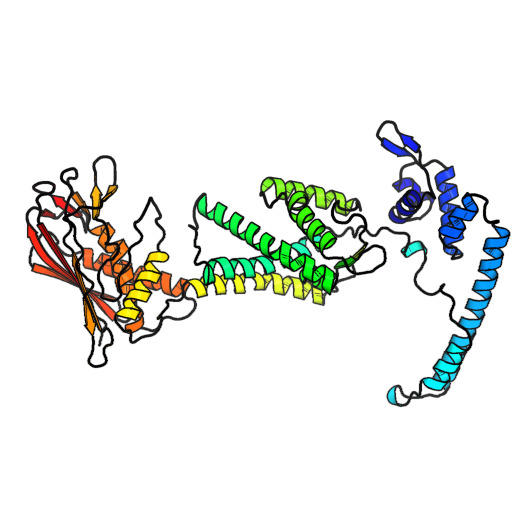 -1.317 -4.634 1.00 91.88 435 PRO A C 1
ATOM 3553 O O . PRO A 1 435 ? 15.581 -0.290 -5.084 1.00 91.88 435 PRO A O 1
ATOM 3556 N N . TRP A 1 436 ? 14.216 -2.056 -5.338 1.00 91.88 436 TRP A N 1
ATOM 3557 C CA . TRP A 1 436 ? 14.063 -1.991 -6.798 1.00 91.88 436 TRP A CA 1
ATOM 3558 C C . TRP A 1 436 ? 13.665 -0.622 -7.345 1.00 91.88 436 TRP A C 1
ATOM 3560 O O . TRP A 1 436 ? 14.200 -0.201 -8.359 1.00 91.88 436 TRP A O 1
ATOM 3570 N N . GLN A 1 437 ? 12.768 0.105 -6.668 1.00 88.69 437 GLN A N 1
ATOM 3571 C CA . GLN A 1 437 ? 12.386 1.462 -7.084 1.00 88.69 437 GLN A CA 1
ATOM 3572 C C . GLN A 1 437 ? 13.592 2.403 -7.139 1.00 88.69 437 GLN A C 1
ATOM 3574 O O . GLN A 1 437 ? 13.710 3.216 -8.052 1.00 88.69 437 GLN A O 1
ATOM 3579 N N . LYS A 1 438 ? 14.481 2.294 -6.147 1.00 88.94 438 LYS A N 1
ATOM 3580 C CA . LYS A 1 438 ? 15.679 3.121 -6.085 1.00 88.94 438 LYS A CA 1
ATOM 3581 C C . LYS A 1 438 ? 16.661 2.697 -7.171 1.00 88.94 438 LYS A C 1
ATOM 3583 O O . LYS A 1 438 ? 17.113 3.552 -7.916 1.00 88.94 438 LYS A O 1
ATOM 3588 N N . THR A 1 439 ? 16.913 1.394 -7.298 1.00 90.88 439 THR A N 1
ATOM 3589 C CA . THR A 1 439 ? 17.766 0.832 -8.354 1.00 90.88 439 THR A CA 1
ATOM 3590 C C . THR A 1 439 ? 17.295 1.277 -9.739 1.00 90.88 439 THR A C 1
ATOM 3592 O O . THR A 1 439 ? 18.093 1.790 -10.512 1.00 90.88 439 THR A O 1
ATOM 3595 N N . PHE A 1 440 ? 15.991 1.192 -10.019 1.00 90.75 440 PHE A N 1
ATOM 3596 C CA . PHE A 1 440 ? 15.400 1.712 -11.251 1.00 90.75 440 PHE A CA 1
ATOM 3597 C C . PHE A 1 440 ? 15.662 3.211 -11.428 1.00 90.75 440 PHE A C 1
ATOM 3599 O O . PHE A 1 440 ? 16.100 3.621 -12.497 1.00 90.75 440 PHE A O 1
ATOM 3606 N N . SER A 1 441 ? 15.401 4.030 -10.403 1.00 88.62 441 SER A N 1
ATOM 3607 C CA . SER A 1 441 ? 15.592 5.483 -10.485 1.00 88.62 441 SER A CA 1
ATOM 3608 C C . SER A 1 441 ? 17.047 5.854 -10.769 1.00 88.62 441 SER A C 1
ATOM 3610 O O . SER A 1 441 ? 17.292 6.694 -11.630 1.00 88.62 441 SER A O 1
ATOM 3612 N N . ASP A 1 442 ? 17.991 5.237 -10.058 1.00 90.06 442 ASP A N 1
ATOM 3613 C CA . ASP A 1 442 ? 19.424 5.493 -10.208 1.00 90.06 442 ASP A CA 1
ATOM 3614 C C . ASP A 1 442 ? 19.870 5.080 -11.626 1.00 90.06 442 ASP A C 1
ATOM 3616 O O . ASP A 1 442 ? 20.323 5.917 -12.405 1.00 90.06 442 ASP A O 1
ATOM 3620 N N . LYS A 1 443 ? 19.578 3.836 -12.036 1.00 91.25 443 LYS A N 1
ATOM 3621 C CA . LYS A 1 443 ? 19.934 3.326 -13.371 1.00 91.25 443 LYS A CA 1
ATOM 3622 C C . LYS A 1 443 ? 19.246 4.104 -14.501 1.00 91.25 443 LYS A C 1
ATOM 3624 O O . LYS A 1 443 ? 19.833 4.295 -15.564 1.00 91.25 443 LYS A O 1
ATOM 3629 N N . ARG A 1 444 ? 18.004 4.578 -14.322 1.00 91.06 444 ARG A N 1
ATOM 3630 C CA . ARG A 1 444 ? 17.294 5.382 -15.339 1.00 91.06 444 ARG A CA 1
ATOM 3631 C C . ARG A 1 444 ? 17.986 6.719 -15.567 1.00 91.06 444 ARG A C 1
ATOM 3633 O O . ARG A 1 444 ? 18.061 7.146 -16.717 1.00 91.06 444 ARG A O 1
ATOM 3640 N N . VAL A 1 445 ? 18.508 7.356 -14.517 1.00 91.12 445 VAL A N 1
ATOM 3641 C CA . VAL A 1 445 ? 19.322 8.574 -14.659 1.00 91.12 445 VAL A CA 1
ATOM 3642 C C . VAL A 1 445 ? 20.560 8.286 -15.506 1.00 91.12 445 VAL A C 1
ATOM 3644 O O . VAL A 1 445 ? 20.846 9.048 -16.430 1.00 91.12 445 VAL A O 1
ATOM 3647 N N . ASP A 1 446 ? 21.235 7.162 -15.272 1.00 92.62 446 ASP A N 1
ATOM 3648 C CA . ASP A 1 446 ? 22.427 6.783 -16.038 1.00 92.62 446 ASP A CA 1
ATOM 3649 C C . ASP A 1 446 ? 22.105 6.453 -17.500 1.00 92.62 446 ASP A C 1
ATOM 3651 O O . ASP A 1 446 ? 22.831 6.866 -18.408 1.00 92.62 446 ASP A O 1
ATOM 3655 N N . ALA A 1 447 ? 20.982 5.774 -17.751 1.00 93.38 447 ALA A N 1
ATOM 3656 C CA . ALA A 1 447 ? 20.515 5.436 -19.095 1.00 93.38 447 ALA A CA 1
ATOM 3657 C C . ALA A 1 447 ? 20.121 6.684 -19.897 1.00 93.38 447 ALA A C 1
ATOM 3659 O O . ALA A 1 447 ? 20.477 6.803 -21.072 1.00 93.38 447 ALA A O 1
ATOM 3660 N N . VAL A 1 448 ? 19.445 7.649 -19.265 1.00 92.44 448 VAL A N 1
ATOM 3661 C CA . VAL A 1 448 ? 19.179 8.965 -19.869 1.00 92.44 448 VAL A CA 1
ATOM 3662 C C . VAL A 1 448 ? 20.496 9.701 -20.107 1.00 92.44 448 VAL A C 1
ATOM 3664 O O . VAL A 1 448 ? 20.706 10.267 -21.176 1.00 92.44 448 VAL A O 1
ATOM 3667 N N . GLY A 1 449 ? 21.423 9.642 -19.151 1.00 92.62 449 GLY A N 1
ATOM 3668 C CA . GLY A 1 449 ? 22.760 10.203 -19.295 1.00 92.62 449 GLY A CA 1
ATOM 3669 C C . GLY A 1 449 ? 23.534 9.607 -20.472 1.00 92.62 449 GLY A C 1
ATOM 3670 O O . GLY A 1 449 ? 24.290 10.333 -21.118 1.00 92.62 449 GLY A O 1
ATOM 3671 N N . LEU A 1 450 ? 23.380 8.311 -20.762 1.00 93.75 450 LEU A N 1
ATOM 3672 C CA . LEU A 1 450 ? 23.961 7.667 -21.942 1.00 93.75 450 LEU A CA 1
ATOM 3673 C C . LEU A 1 450 ? 23.321 8.191 -23.231 1.00 93.75 450 LEU A C 1
ATOM 3675 O O . LEU A 1 450 ? 24.044 8.602 -24.134 1.00 93.75 450 LEU A O 1
ATOM 3679 N N . ALA A 1 451 ? 21.989 8.243 -23.299 1.00 92.88 451 ALA A N 1
ATOM 3680 C CA . ALA A 1 451 ? 21.277 8.783 -24.458 1.00 92.88 451 ALA A CA 1
ATOM 3681 C C . ALA A 1 451 ? 21.674 10.241 -24.756 1.00 92.88 451 ALA A C 1
ATOM 3683 O O . ALA A 1 451 ? 22.006 10.566 -25.892 1.00 92.88 451 ALA A O 1
ATOM 3684 N N . LEU A 1 452 ? 21.754 11.092 -23.727 1.00 92.06 452 LEU A N 1
ATOM 3685 C CA . LEU A 1 452 ? 22.200 12.487 -23.849 1.00 92.06 452 LEU A CA 1
ATOM 3686 C C . LEU A 1 452 ? 23.643 12.618 -24.353 1.00 92.06 452 LEU A C 1
ATOM 3688 O O . LEU A 1 452 ? 23.976 13.595 -25.022 1.00 92.06 452 LEU A O 1
ATOM 3692 N N . ALA A 1 453 ? 24.511 11.660 -24.018 1.00 92.06 453 ALA A N 1
ATOM 3693 C CA . ALA A 1 453 ? 25.869 11.635 -24.546 1.00 92.06 453 ALA A CA 1
ATOM 3694 C C . ALA A 1 453 ? 25.882 11.275 -26.036 1.00 92.06 453 ALA A C 1
ATOM 3696 O O . ALA A 1 453 ? 26.644 11.878 -26.784 1.00 92.06 453 ALA A O 1
ATOM 3697 N N . LEU A 1 454 ? 25.034 10.336 -26.473 1.00 91.38 454 LEU A N 1
ATOM 3698 C CA . LEU A 1 454 ? 24.905 9.963 -27.886 1.00 91.38 454 LEU A CA 1
ATOM 3699 C C . LEU A 1 454 ? 24.291 11.087 -28.732 1.00 91.38 454 LEU A C 1
ATOM 3701 O O . LEU A 1 454 ? 24.688 11.265 -29.878 1.00 91.38 454 LEU A O 1
ATOM 3705 N N . ASP A 1 455 ? 23.406 11.895 -28.153 1.00 88.88 455 ASP A N 1
ATOM 3706 C CA . ASP A 1 455 ? 22.771 13.044 -28.815 1.00 88.88 455 ASP A CA 1
ATOM 3707 C C . ASP A 1 455 ? 23.755 14.168 -29.223 1.00 88.88 455 ASP A C 1
ATOM 3709 O O . ASP A 1 455 ? 23.403 15.089 -29.954 1.00 88.88 455 ASP A O 1
ATOM 3713 N N . GLN A 1 456 ? 25.022 14.086 -28.795 1.00 89.75 456 GLN A N 1
ATOM 3714 C CA . GLN A 1 456 ? 26.093 15.000 -29.219 1.00 89.75 456 GLN A CA 1
ATOM 3715 C C . GLN A 1 456 ? 26.674 14.674 -30.609 1.00 89.75 456 GLN A C 1
ATOM 3717 O O . GLN A 1 456 ? 27.591 15.362 -31.061 1.00 89.75 456 GLN A O 1
ATOM 3722 N N . VAL A 1 457 ? 26.210 13.611 -31.277 1.00 92.06 457 VAL A N 1
ATOM 3723 C CA . VAL A 1 457 ? 26.633 13.287 -32.646 1.00 92.06 457 VAL A CA 1
ATOM 3724 C C . VAL A 1 457 ? 26.160 14.364 -33.628 1.00 92.06 457 VAL A C 1
ATOM 3726 O O . VAL A 1 457 ? 25.077 14.928 -33.483 1.00 92.06 457 VAL A O 1
ATOM 3729 N N . ASP A 1 458 ? 26.950 14.636 -34.668 1.00 92.25 458 ASP A N 1
ATOM 3730 C CA . ASP A 1 458 ? 26.488 15.495 -35.759 1.00 92.25 458 ASP A CA 1
ATOM 3731 C C . ASP A 1 458 ? 25.525 14.724 -36.669 1.00 92.25 458 ASP A C 1
ATOM 3733 O O . ASP A 1 458 ? 25.940 14.067 -37.628 1.00 92.25 458 ASP A O 1
ATOM 3737 N N . PHE A 1 459 ? 24.232 14.815 -36.352 1.00 92.06 459 PHE A N 1
ATOM 3738 C CA . PHE A 1 459 ? 23.157 14.182 -37.115 1.00 92.06 459 PHE A CA 1
ATOM 3739 C C . PHE A 1 459 ? 23.008 14.719 -38.543 1.00 92.06 459 PHE A C 1
ATOM 3741 O O . PHE A 1 459 ? 22.387 14.052 -39.363 1.00 92.06 459 PHE A O 1
ATOM 3748 N N . SER A 1 460 ? 23.562 15.898 -38.860 1.00 91.38 460 SER A N 1
ATOM 3749 C CA . SER A 1 460 ? 23.462 16.478 -40.205 1.00 91.38 460 SER A CA 1
ATOM 3750 C C . SER A 1 460 ? 24.449 15.859 -41.198 1.00 91.38 460 SER A C 1
ATOM 3752 O O . SER A 1 460 ? 24.265 15.982 -42.410 1.00 91.38 460 SER A O 1
ATOM 3754 N N . GLN A 1 461 ? 25.466 15.143 -40.706 1.00 93.44 461 GLN A N 1
ATOM 3755 C CA . GLN A 1 461 ? 26.548 14.602 -41.518 1.00 93.44 461 GLN A CA 1
ATOM 3756 C C . GLN A 1 461 ? 26.486 13.070 -41.623 1.00 93.44 461 GLN A C 1
ATOM 3758 O O . GLN A 1 461 ? 26.685 12.346 -40.649 1.00 93.44 461 GLN A O 1
ATOM 3763 N N . THR A 1 462 ? 26.304 12.563 -42.846 1.00 95.75 462 THR A N 1
ATOM 3764 C CA . THR A 1 462 ? 26.399 11.126 -43.149 1.00 95.75 462 THR A CA 1
ATOM 3765 C C . THR A 1 462 ? 27.767 10.557 -42.765 1.00 95.75 462 THR A C 1
ATOM 3767 O O . THR A 1 462 ? 28.811 11.123 -43.100 1.00 95.75 462 THR A O 1
ATOM 3770 N N . GLY A 1 463 ? 27.765 9.406 -42.093 1.00 94.00 463 GLY A N 1
ATOM 3771 C CA . GLY A 1 463 ? 28.959 8.721 -41.596 1.00 94.00 463 GLY A CA 1
ATOM 3772 C C . GLY A 1 463 ? 29.437 9.199 -40.222 1.00 94.00 463 GLY A C 1
ATOM 3773 O O . GLY A 1 463 ? 30.384 8.623 -39.683 1.00 94.00 463 GLY A O 1
ATOM 3774 N N . SER A 1 464 ? 28.801 10.218 -39.635 1.00 95.00 464 SER A N 1
ATOM 3775 C CA . SER A 1 464 ? 29.053 10.605 -38.248 1.00 95.00 464 SER A CA 1
ATOM 3776 C C . SER A 1 464 ? 28.722 9.459 -37.300 1.00 95.00 464 SER A C 1
ATOM 3778 O O . SER A 1 464 ? 27.689 8.802 -37.422 1.00 95.00 464 SER A O 1
ATOM 3780 N N . ARG A 1 465 ? 29.602 9.228 -36.327 1.00 96.69 465 ARG A N 1
ATOM 3781 C CA . ARG A 1 465 ? 29.456 8.162 -35.338 1.00 96.69 465 ARG A CA 1
ATOM 3782 C C . ARG A 1 465 ? 29.965 8.623 -33.985 1.00 96.69 465 ARG A C 1
ATOM 3784 O O . ARG A 1 465 ? 31.037 9.220 -33.899 1.00 96.69 465 ARG A O 1
ATOM 3791 N N . LEU A 1 466 ? 29.226 8.290 -32.935 1.00 96.31 466 LEU A N 1
ATOM 3792 C CA . LEU A 1 466 ? 29.606 8.573 -31.559 1.00 96.31 466 LEU A CA 1
ATOM 3793 C C . LEU A 1 466 ? 29.315 7.363 -30.675 1.00 96.31 466 LEU A C 1
ATOM 3795 O O . LEU A 1 466 ? 28.227 6.797 -30.737 1.00 96.31 466 LEU A O 1
ATOM 3799 N N . SER A 1 467 ? 30.283 6.994 -29.841 1.00 96.62 467 SER A N 1
ATOM 3800 C CA . SER A 1 467 ? 30.159 5.921 -28.853 1.00 96.62 467 SER A CA 1
ATOM 3801 C C . SER A 1 467 ? 30.405 6.479 -27.457 1.00 96.62 467 SER A C 1
ATOM 3803 O O . SER A 1 467 ? 31.286 7.319 -27.265 1.00 96.62 467 SER A O 1
ATOM 3805 N N . SER A 1 468 ? 29.641 6.008 -26.477 1.00 96.00 468 SER A N 1
ATOM 3806 C CA . SER A 1 468 ? 29.796 6.383 -25.074 1.00 96.00 468 SER A CA 1
ATOM 3807 C C . SER A 1 468 ? 29.517 5.180 -24.180 1.00 96.00 468 SER A C 1
ATOM 3809 O O . SER A 1 468 ? 28.660 4.357 -24.493 1.00 96.00 468 SER A O 1
ATOM 3811 N N . GLN A 1 469 ? 30.245 5.083 -23.073 1.00 94.50 469 GLN A N 1
ATOM 3812 C CA . GLN A 1 469 ? 30.125 4.001 -22.104 1.00 94.50 469 GLN A CA 1
ATOM 3813 C C . GLN A 1 469 ? 29.663 4.554 -20.754 1.00 94.50 469 GLN A C 1
ATOM 3815 O O . GLN A 1 469 ? 30.030 5.671 -20.365 1.00 94.50 469 GLN A O 1
ATOM 3820 N N . ARG A 1 470 ? 28.857 3.770 -20.034 1.00 93.00 470 ARG A N 1
ATOM 3821 C CA . ARG A 1 470 ? 28.454 4.052 -18.651 1.00 93.00 470 ARG A CA 1
ATOM 3822 C C . ARG A 1 470 ? 28.811 2.878 -17.750 1.00 93.00 470 ARG A C 1
ATOM 3824 O O . ARG A 1 470 ? 28.145 1.851 -17.778 1.00 93.00 470 ARG A O 1
ATOM 3831 N N . GLU A 1 471 ? 29.828 3.069 -16.914 1.00 88.56 471 GLU A N 1
ATOM 3832 C CA . GLU A 1 471 ? 30.220 2.106 -15.873 1.00 88.56 471 GLU A CA 1
ATOM 3833 C C . GLU A 1 471 ? 29.063 1.817 -14.911 1.00 88.56 471 GLU A C 1
ATOM 3835 O O . GLU A 1 471 ? 28.793 0.663 -14.599 1.00 88.56 471 GLU A O 1
ATOM 3840 N N . ASP A 1 472 ? 28.296 2.847 -14.542 1.00 85.75 472 ASP A N 1
ATOM 3841 C CA . ASP A 1 472 ? 27.137 2.720 -13.652 1.00 85.75 472 ASP A CA 1
ATOM 3842 C C . ASP A 1 472 ? 25.965 1.929 -14.275 1.00 85.75 472 ASP A C 1
ATOM 3844 O O . ASP A 1 472 ? 25.010 1.601 -13.580 1.00 85.75 472 ASP A O 1
ATOM 3848 N N . LEU A 1 473 ? 26.039 1.555 -15.561 1.00 87.06 473 LEU A N 1
ATOM 3849 C CA . LEU A 1 473 ? 25.141 0.599 -16.230 1.00 87.06 473 LEU A CA 1
ATOM 3850 C C . LEU A 1 473 ? 25.842 -0.736 -16.528 1.00 87.06 473 LEU A C 1
ATOM 3852 O O . LEU A 1 473 ? 25.566 -1.364 -17.549 1.00 87.06 473 LEU A O 1
ATOM 3856 N N . GLY A 1 474 ? 26.783 -1.141 -15.675 1.00 83.25 474 GLY A N 1
ATOM 3857 C CA . GLY A 1 474 ? 27.570 -2.362 -15.855 1.00 83.25 474 GLY A CA 1
ATOM 3858 C C . GLY A 1 474 ? 28.488 -2.302 -17.077 1.00 83.25 474 GLY A C 1
ATOM 3859 O O . GLY A 1 474 ? 28.663 -3.296 -17.767 1.00 83.25 474 GLY A O 1
ATOM 3860 N N . GLY A 1 475 ? 29.019 -1.120 -17.402 1.00 88.12 475 GLY A N 1
ATOM 3861 C CA . GLY A 1 475 ? 29.926 -0.946 -18.541 1.00 88.12 475 GLY A CA 1
ATOM 3862 C C . GLY A 1 475 ? 29.239 -0.953 -19.913 1.00 88.12 475 GLY A C 1
ATOM 3863 O O . GLY A 1 475 ? 29.925 -1.026 -20.936 1.00 88.12 475 GLY A O 1
ATOM 3864 N N . LEU A 1 476 ? 27.907 -0.830 -19.963 1.00 93.62 476 LEU A N 1
ATOM 3865 C CA . LEU A 1 476 ? 27.141 -0.791 -21.209 1.00 93.62 476 LEU A CA 1
ATOM 3866 C C . LEU A 1 476 ? 27.619 0.351 -22.119 1.00 93.62 476 LEU A C 1
ATOM 3868 O O . LEU A 1 476 ? 27.708 1.518 -21.716 1.00 93.62 476 LEU A O 1
ATOM 3872 N N . THR A 1 477 ? 27.917 -0.000 -23.368 1.00 96.06 477 THR A N 1
ATOM 3873 C CA . THR A 1 477 ? 28.394 0.925 -24.396 1.00 96.06 477 THR A CA 1
ATOM 3874 C C . THR A 1 477 ? 27.298 1.172 -25.417 1.00 96.06 477 THR A C 1
ATOM 3876 O O . THR A 1 477 ? 26.904 0.272 -26.154 1.00 96.06 477 THR A O 1
ATOM 3879 N N . GLY A 1 478 ? 26.822 2.412 -25.487 1.00 96.06 478 GLY A N 1
ATOM 3880 C CA . GLY A 1 478 ? 25.917 2.880 -26.528 1.00 96.06 478 GLY A CA 1
ATOM 3881 C C . GLY A 1 478 ? 26.694 3.472 -27.701 1.00 96.06 478 GLY A C 1
ATOM 3882 O O . GLY A 1 478 ? 27.758 4.065 -27.525 1.00 96.06 478 GLY A O 1
ATOM 3883 N N . THR A 1 479 ? 26.177 3.329 -28.914 1.00 96.88 479 THR A N 1
ATOM 3884 C CA . THR A 1 479 ? 26.698 3.991 -30.114 1.00 96.88 479 THR A CA 1
ATOM 3885 C C . THR A 1 479 ? 25.548 4.460 -30.987 1.00 96.88 479 THR A C 1
ATOM 3887 O O . THR A 1 479 ? 24.558 3.749 -31.144 1.00 96.88 479 THR A O 1
ATOM 3890 N N . VAL A 1 480 ? 25.705 5.641 -31.575 1.00 96.62 480 VAL A N 1
ATOM 3891 C CA . VAL A 1 480 ? 24.849 6.157 -32.642 1.00 96.62 480 VAL A CA 1
ATOM 3892 C C . VAL A 1 480 ? 25.685 6.370 -33.901 1.00 96.62 480 VAL A C 1
ATOM 3894 O O . VAL A 1 480 ? 26.819 6.849 -33.833 1.00 96.62 480 VAL A O 1
ATOM 3897 N N . GLU A 1 481 ? 25.134 5.988 -35.045 1.00 97.12 481 GLU A N 1
ATOM 3898 C CA . GLU A 1 481 ? 25.734 6.139 -36.368 1.00 97.12 481 GLU A CA 1
ATOM 3899 C C . GLU A 1 481 ? 24.707 6.752 -37.327 1.00 97.12 481 GLU A C 1
ATOM 3901 O O . GLU A 1 481 ? 23.571 6.283 -37.417 1.00 97.12 481 GLU A O 1
ATOM 3906 N N . VAL A 1 482 ? 25.105 7.801 -38.045 1.00 96.75 482 VAL A N 1
ATOM 3907 C CA . VAL A 1 482 ? 24.292 8.461 -39.072 1.00 96.75 482 VAL A CA 1
ATOM 3908 C C . VAL A 1 482 ? 24.549 7.758 -40.401 1.00 96.75 482 VAL A C 1
ATOM 3910 O O . VAL A 1 482 ? 25.599 7.942 -41.019 1.00 96.75 482 VAL A O 1
ATOM 3913 N N . LEU A 1 483 ? 23.606 6.923 -40.830 1.00 96.75 483 LEU A N 1
ATOM 3914 C CA . LEU A 1 483 ? 23.724 6.129 -42.055 1.00 96.75 483 LEU A CA 1
ATOM 3915 C C . LEU A 1 483 ? 23.445 6.956 -43.313 1.00 96.75 483 LEU A C 1
ATOM 3917 O O . LEU A 1 483 ? 24.086 6.733 -44.338 1.00 96.75 483 LEU A O 1
ATOM 3921 N N . ASP A 1 484 ? 22.515 7.906 -43.231 1.00 95.44 484 ASP A N 1
ATOM 3922 C CA . ASP A 1 484 ? 22.209 8.869 -44.291 1.00 95.44 484 ASP A CA 1
ATOM 3923 C C . ASP A 1 484 ? 21.602 10.133 -43.675 1.00 95.44 484 ASP A C 1
ATOM 3925 O O . ASP A 1 484 ? 20.832 10.032 -42.722 1.00 95.44 484 ASP A O 1
ATOM 3929 N N . SER A 1 485 ? 21.953 11.304 -44.201 1.00 94.06 485 SER A N 1
ATOM 3930 C CA . SER A 1 485 ? 21.418 12.609 -43.805 1.00 94.06 485 SER A CA 1
ATOM 3931 C C . SER A 1 485 ? 21.428 13.548 -45.011 1.00 94.06 485 SER A C 1
ATOM 3933 O O . SER A 1 485 ? 22.488 13.903 -45.533 1.00 94.06 485 SER A O 1
ATOM 3935 N N . GLN A 1 486 ? 20.242 13.948 -45.469 1.00 93.44 486 GLN A N 1
ATOM 3936 C CA . GLN A 1 486 ? 20.038 14.833 -46.616 1.00 93.44 486 GLN A CA 1
ATOM 3937 C C . GLN A 1 486 ? 18.912 15.825 -46.316 1.00 93.44 486 GLN A C 1
ATOM 3939 O O . GLN A 1 486 ? 17.860 15.437 -45.811 1.00 93.44 486 GLN A O 1
ATOM 3944 N N . GLY A 1 487 ? 19.112 17.101 -46.657 1.00 90.19 487 GLY A N 1
ATOM 3945 C CA . GLY A 1 487 ? 18.104 18.149 -46.449 1.00 90.19 487 GLY A CA 1
ATOM 3946 C C . GLY A 1 487 ? 17.958 18.614 -44.995 1.00 90.19 487 GLY A C 1
ATOM 3947 O O . GLY A 1 487 ? 16.930 19.198 -44.647 1.00 90.19 487 GLY A O 1
ATOM 3948 N N . TYR A 1 488 ? 18.967 18.366 -44.152 1.00 91.81 488 TYR A N 1
ATOM 3949 C CA . TYR A 1 488 ? 18.999 18.779 -42.749 1.00 91.81 488 TYR A CA 1
ATOM 3950 C C . TYR A 1 488 ? 20.266 19.568 -42.412 1.00 91.81 488 TYR A C 1
ATOM 3952 O O . TYR A 1 488 ? 21.364 19.200 -42.826 1.00 91.81 488 TYR A O 1
ATOM 3960 N N . GLN A 1 489 ? 20.121 20.614 -41.597 1.00 89.62 489 GLN A N 1
ATOM 3961 C CA . GLN A 1 489 ? 21.234 21.393 -41.048 1.00 89.62 489 GLN A CA 1
ATOM 3962 C C . GLN A 1 489 ? 21.260 21.306 -39.523 1.00 89.62 489 GLN A C 1
ATOM 3964 O O . GLN A 1 489 ? 20.214 21.292 -38.868 1.00 89.62 489 GLN A O 1
ATOM 3969 N N . SER A 1 490 ? 22.460 21.270 -38.947 1.00 86.62 490 SER A N 1
ATOM 3970 C CA . SER A 1 490 ? 22.632 21.296 -37.497 1.00 86.62 490 SER A CA 1
ATOM 3971 C C . SER A 1 490 ? 22.155 22.622 -36.901 1.00 86.62 490 SER A C 1
ATOM 3973 O O . SER A 1 490 ? 22.247 23.688 -37.515 1.00 86.62 490 SER A O 1
ATOM 3975 N N . THR A 1 491 ? 21.625 22.561 -35.680 1.00 85.38 491 THR A N 1
ATOM 3976 C CA . THR A 1 491 ? 21.235 23.752 -34.919 1.00 85.38 491 THR A CA 1
ATOM 3977 C C . THR A 1 491 ? 22.134 23.927 -33.693 1.00 85.38 491 THR A C 1
ATOM 3979 O O . THR A 1 491 ? 22.964 23.077 -33.383 1.00 85.38 491 THR A O 1
ATOM 3982 N N . ILE A 1 492 ? 21.991 25.055 -32.989 1.00 80.31 492 ILE A N 1
ATOM 3983 C CA . ILE A 1 492 ? 22.682 25.290 -31.706 1.00 80.31 492 ILE A CA 1
ATOM 3984 C C . ILE A 1 492 ? 22.103 24.383 -30.600 1.00 80.31 492 ILE A C 1
ATOM 3986 O O . ILE A 1 492 ? 22.755 24.137 -29.588 1.00 80.31 492 ILE A O 1
ATOM 3990 N N . GLU A 1 493 ? 20.875 23.893 -30.783 1.00 79.00 493 GLU A N 1
ATOM 3991 C CA . GLU A 1 493 ? 20.206 22.967 -29.874 1.00 79.00 493 GLU A CA 1
ATOM 3992 C C . GLU A 1 493 ? 20.598 21.529 -30.256 1.00 79.00 493 GLU A C 1
ATOM 3994 O O . GLU A 1 493 ? 20.335 21.081 -31.372 1.00 79.00 493 GLU A O 1
ATOM 3999 N N . THR A 1 494 ? 21.242 20.799 -29.343 1.00 78.69 494 THR A N 1
ATOM 4000 C CA . THR A 1 494 ? 21.611 19.390 -29.569 1.00 78.69 494 THR A CA 1
ATOM 4001 C C . THR A 1 494 ? 20.362 18.539 -29.795 1.00 78.69 494 THR A C 1
ATOM 4003 O O . THR A 1 494 ? 19.302 18.836 -29.237 1.00 78.69 494 THR A O 1
ATOM 4006 N N . GLY A 1 495 ? 20.467 17.533 -30.665 1.00 80.44 495 GLY A N 1
ATOM 4007 C CA . GLY A 1 495 ? 19.335 16.668 -31.000 1.00 80.44 495 GLY A CA 1
ATOM 4008 C C . GLY A 1 495 ? 18.225 17.349 -31.800 1.00 80.44 495 GLY A C 1
ATOM 4009 O O . GLY A 1 495 ? 17.131 16.802 -31.911 1.00 80.44 495 GLY A O 1
ATOM 4010 N N . ARG A 1 496 ? 18.459 18.540 -32.369 1.00 88.69 496 ARG A N 1
ATOM 4011 C CA . ARG A 1 496 ? 17.490 19.232 -33.231 1.00 88.69 496 ARG A CA 1
ATOM 4012 C C . ARG A 1 496 ? 18.112 19.664 -34.544 1.00 88.69 496 ARG A C 1
ATOM 4014 O O . ARG A 1 496 ? 19.160 20.313 -34.569 1.00 88.69 496 ARG A O 1
ATOM 4021 N N . LEU A 1 497 ? 17.420 19.341 -35.630 1.00 90.12 497 LEU A N 1
ATOM 4022 C CA . LEU A 1 497 ? 17.836 19.640 -36.995 1.00 90.12 497 LEU A CA 1
ATOM 4023 C C . LEU A 1 497 ? 16.870 20.620 -37.652 1.00 90.12 497 LEU A C 1
ATOM 4025 O O . LEU A 1 497 ? 15.656 20.493 -37.505 1.00 90.12 497 LEU A O 1
ATOM 4029 N N . LEU A 1 498 ? 17.410 21.580 -38.397 1.00 90.19 498 LEU A N 1
ATOM 4030 C CA . LEU A 1 498 ? 16.633 22.456 -39.268 1.00 90.19 498 LEU A CA 1
ATOM 4031 C C . LEU A 1 498 ? 16.362 21.731 -40.588 1.00 90.19 498 LEU A C 1
ATOM 4033 O O . LEU A 1 498 ? 17.284 21.172 -41.180 1.00 90.19 498 LEU A O 1
ATOM 4037 N N . GLN A 1 499 ? 15.115 21.761 -41.051 1.00 90.69 499 GLN A N 1
ATOM 4038 C CA . GLN A 1 499 ? 14.730 21.214 -42.350 1.00 90.69 499 GLN A CA 1
ATOM 4039 C C . GLN A 1 499 ? 15.014 22.239 -43.454 1.00 90.69 499 GLN A C 1
ATOM 4041 O O . GLN A 1 499 ? 14.489 23.350 -43.408 1.00 90.69 499 GLN A O 1
ATOM 4046 N N . GLU A 1 500 ? 15.821 21.881 -44.457 1.00 90.50 500 GLU A N 1
ATOM 4047 C CA . GLU A 1 500 ? 16.063 22.750 -45.622 1.00 90.50 500 GLU A CA 1
ATOM 4048 C C . GLU A 1 500 ? 14.819 22.855 -46.517 1.00 90.50 500 GLU A C 1
ATOM 4050 O O . GLU A 1 500 ? 14.505 23.930 -47.029 1.00 90.50 500 GLU A O 1
ATOM 4055 N N . ASP A 1 501 ? 14.103 21.736 -46.665 1.00 89.00 501 ASP A N 1
ATOM 4056 C CA . ASP A 1 501 ? 12.803 21.628 -47.325 1.00 89.00 501 ASP A CA 1
ATOM 4057 C C . ASP A 1 501 ? 11.859 20.792 -46.431 1.00 89.00 501 ASP A C 1
ATOM 4059 O O . ASP A 1 501 ? 12.016 19.566 -46.351 1.00 89.00 501 ASP A O 1
ATOM 4063 N N . PRO A 1 502 ? 10.938 21.435 -45.681 1.00 87.25 502 PRO A N 1
ATOM 4064 C CA . PRO A 1 502 ? 10.115 20.774 -44.668 1.00 87.25 502 PRO A CA 1
ATOM 4065 C C . PRO A 1 502 ? 9.378 19.530 -45.180 1.00 87.25 502 PRO A C 1
ATOM 4067 O O . PRO A 1 502 ? 8.578 19.593 -46.111 1.00 87.25 502 PRO A O 1
ATOM 4070 N N . GLY A 1 503 ? 9.617 18.390 -44.527 1.00 83.44 503 GLY A N 1
ATOM 4071 C CA . GLY A 1 503 ? 9.001 17.099 -44.850 1.00 83.44 503 GLY A CA 1
ATOM 4072 C C . GLY A 1 503 ? 9.719 16.264 -45.915 1.00 83.44 503 GLY A C 1
ATOM 4073 O O . GLY A 1 503 ? 9.403 15.081 -46.055 1.00 83.44 503 GLY A O 1
ATOM 4074 N N . ASN A 1 504 ? 10.701 16.836 -46.620 1.00 87.25 504 ASN A N 1
ATOM 4075 C CA . ASN A 1 504 ? 11.385 16.182 -47.744 1.00 87.25 504 ASN A CA 1
ATOM 4076 C C . ASN A 1 504 ? 12.811 15.704 -47.423 1.00 87.25 504 ASN A C 1
ATOM 4078 O O . ASN A 1 504 ? 13.456 15.092 -48.275 1.00 87.25 504 ASN A O 1
ATOM 4082 N N . GLY A 1 505 ? 13.310 15.971 -46.214 1.00 88.31 505 GLY A N 1
ATOM 4083 C CA . GLY A 1 505 ? 14.603 15.465 -45.759 1.00 88.31 505 GLY A CA 1
A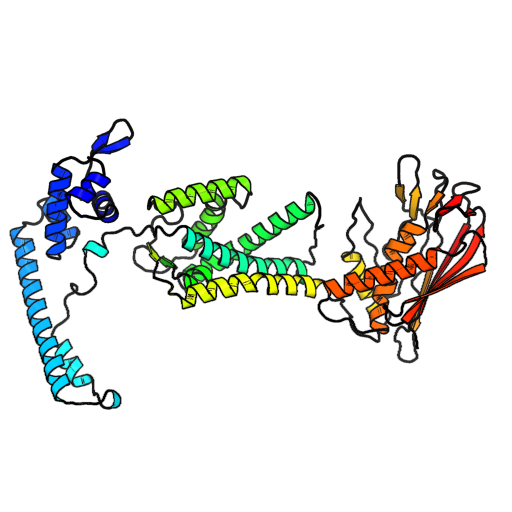TOM 4084 C C . GLY A 1 505 ? 14.623 13.942 -45.583 1.00 88.31 505 GLY A C 1
ATOM 4085 O O . GLY A 1 505 ? 13.594 13.308 -45.338 1.00 88.31 505 GLY A O 1
ATOM 4086 N N . VAL A 1 506 ? 15.817 13.355 -45.687 1.00 91.12 506 VAL A N 1
ATOM 4087 C CA . VAL A 1 506 ? 16.074 11.930 -45.430 1.00 91.12 506 VAL A CA 1
ATOM 4088 C C . VAL A 1 506 ? 17.083 11.819 -44.298 1.00 91.12 506 VAL A C 1
ATOM 4090 O O . VAL A 1 506 ? 18.172 12.378 -44.390 1.00 91.12 506 VAL A O 1
ATOM 4093 N N . LEU A 1 507 ? 16.723 11.107 -43.234 1.00 92.94 507 LEU A N 1
ATOM 4094 C CA . LEU A 1 507 ? 17.616 10.806 -42.121 1.00 92.94 507 LEU A CA 1
ATOM 4095 C C . LEU A 1 507 ? 17.464 9.334 -41.746 1.00 92.94 507 LEU A C 1
ATOM 4097 O O . LEU A 1 507 ? 16.350 8.839 -41.574 1.00 92.94 507 LEU A O 1
ATOM 4101 N N . VAL A 1 508 ? 18.585 8.629 -41.625 1.00 94.88 508 VAL A N 1
ATOM 4102 C CA . VAL A 1 508 ? 18.627 7.231 -41.191 1.00 94.88 508 VAL A CA 1
ATOM 4103 C C . VAL A 1 508 ? 19.700 7.087 -40.126 1.00 94.88 508 VAL A C 1
ATOM 4105 O O . VAL A 1 508 ? 20.877 7.353 -40.368 1.00 94.88 508 VAL A O 1
ATOM 4108 N N . LEU A 1 509 ? 19.290 6.650 -38.943 1.00 95.31 509 LEU A N 1
ATOM 4109 C CA . LEU A 1 509 ? 20.134 6.495 -37.768 1.00 95.31 509 LEU A CA 1
ATOM 4110 C C . LEU A 1 509 ? 20.200 5.026 -37.378 1.00 95.31 509 LEU A C 1
ATOM 4112 O O . LEU A 1 509 ? 19.195 4.321 -37.429 1.00 95.31 509 LEU A O 1
ATOM 4116 N N . ARG A 1 510 ? 21.362 4.570 -36.924 1.00 96.56 510 ARG A N 1
ATOM 4117 C CA . ARG A 1 510 ? 21.510 3.279 -36.255 1.00 96.56 510 ARG A CA 1
ATOM 4118 C C . ARG A 1 510 ? 21.958 3.504 -34.826 1.00 96.56 510 ARG A C 1
ATOM 4120 O O . ARG A 1 510 ? 23.010 4.094 -34.590 1.00 96.56 510 ARG A O 1
ATOM 4127 N N . PHE A 1 511 ? 21.191 2.967 -33.889 1.00 96.12 511 PHE A N 1
ATOM 4128 C CA . PHE A 1 511 ? 21.592 2.852 -32.496 1.00 96.12 511 PHE A CA 1
ATOM 4129 C C . PHE A 1 511 ? 22.046 1.425 -32.227 1.00 96.12 511 PHE A C 1
ATOM 4131 O O . PHE A 1 511 ? 21.414 0.465 -32.672 1.00 96.12 511 PHE A O 1
ATOM 4138 N N . THR A 1 512 ? 23.141 1.280 -31.494 1.00 96.62 512 THR A N 1
ATOM 4139 C CA . THR A 1 512 ? 23.597 -0.014 -30.988 1.00 96.62 512 THR A CA 1
ATOM 4140 C C . THR A 1 512 ? 23.948 0.096 -29.518 1.00 96.62 512 THR A C 1
ATOM 4142 O O . THR A 1 512 ? 24.555 1.087 -29.111 1.00 96.62 512 THR A O 1
ATOM 4145 N N . ALA A 1 513 ? 23.641 -0.935 -28.743 1.00 96.31 513 ALA A N 1
ATOM 4146 C CA . ALA A 1 513 ? 24.172 -1.112 -27.400 1.00 96.31 513 ALA A CA 1
ATOM 4147 C C . ALA A 1 513 ? 24.927 -2.437 -27.322 1.00 96.31 513 ALA A C 1
ATOM 4149 O O . ALA A 1 513 ? 24.488 -3.420 -27.914 1.00 96.31 513 ALA A O 1
ATOM 4150 N N . ALA A 1 514 ? 26.033 -2.461 -26.588 1.00 95.50 514 ALA A N 1
ATOM 4151 C CA . ALA A 1 514 ? 26.793 -3.667 -26.299 1.00 95.50 514 ALA A CA 1
ATOM 4152 C C . ALA A 1 514 ? 27.125 -3.726 -24.807 1.00 95.50 514 ALA A C 1
ATOM 4154 O O . ALA A 1 514 ? 27.456 -2.703 -24.197 1.00 95.50 514 ALA A O 1
ATOM 4155 N N . LEU A 1 515 ? 27.023 -4.921 -24.237 1.00 92.12 515 LEU A N 1
ATOM 4156 C CA . LEU A 1 515 ? 27.562 -5.240 -22.925 1.00 92.12 515 LEU A CA 1
ATOM 4157 C C . LEU A 1 515 ? 29.092 -5.248 -23.012 1.00 92.12 515 LEU A C 1
ATOM 4159 O O . LEU A 1 515 ? 29.653 -5.601 -24.049 1.00 92.12 515 LEU A O 1
ATOM 4163 N N . SER A 1 516 ? 29.766 -4.805 -21.955 1.00 81.00 516 SER A N 1
ATOM 4164 C CA . SER A 1 516 ? 31.213 -4.993 -21.848 1.00 81.00 516 SER A CA 1
ATOM 4165 C C . SER A 1 516 ? 31.528 -6.472 -21.629 1.00 81.00 516 SER A C 1
ATOM 4167 O O . SER A 1 516 ? 30.842 -7.114 -20.835 1.00 81.00 516 SER A O 1
ATOM 4169 N N . ASP A 1 517 ? 32.553 -6.969 -22.325 1.00 60.41 517 ASP A N 1
ATOM 4170 C CA . ASP A 1 517 ? 33.076 -8.339 -22.194 1.00 60.41 517 ASP A CA 1
ATOM 4171 C C . ASP A 1 517 ? 33.572 -8.680 -20.777 1.00 60.41 517 ASP A C 1
ATOM 4173 O O . ASP A 1 517 ? 34.171 -7.791 -20.116 1.00 60.41 517 ASP A O 1
#

Secondary structure (DSSP, 8-state):
--HHHHHHHH---HHHHHHHHHTTS---EE-TTS-EE--HHHHHHHHHHHHHHHTT--HHHHHHHHTTSS-HHHHHHHHHHHHHHHHHHHHHHHHHHHHHHHS---GGG---HHHHHHHHSSPPPTT-SS-HHHHS-------HHHHHHHHHHHHHHHHHHHHHIIIIIS-----SSHHHHHHHHHHHHHHHHHHHHHHHHHHHHHTSS-HHHHHTTEEEEETTSPPPPHHHHHHHHHHIIIIISGGG-HHHHHHHHHHHHHHHHTTPPPGGGTTEEEEE---HHHHHHHHHHHHHHTHHHHHHHHHHHT--SS-SSS--HHHHHHHHHHHHTT---SSS-----EE-TTS-EEEPPPEEEE-SS-EEEE--TT-EEPP-EEEE-TTS-EEEEEEEEE----TT-SEEE-HHHHHHTHHHHHHHHGGGTS---SSHHHHHHHHHHHHHHHHHHHTTS-TTSTT-EEEEEEGGGTTEEEEEEEEEEESEEE-SSTTEEEESSTTT-EEEEEEEEE---

Foldseek 3Di:
DALVVLCVLLVAPSQLLVLCVVVVLDDFDADPVRGGDDDVVSSVSSNVVVVVLVLVDDVVQVVCCVVVVDPPVRSSVVSVVVVVVVVVLVVLVVVLVVVVVVVPDDPVRDDCVVVVCSNVVDDDDPSPDDSSSVVSGLCLPLCLVLVVLLVVVLLLVLLLVLLLCQQVPVVHDWDCDDPGVVVVVLSSSLSSLVSCLPPQLVCQQVPQGDPSCVLQVKGKAAPVRHTDDSVLRNVLSVCCCCQQQVVVPPVVRVVSSVVVNVCSNVSHQDPSQPRMRIDGDHSDPVSVVVSVVCVVCSVVSSLQSNQVSLDFPCQADQAALQQLQSRLLSVLSVDDDPDDDQDRWHADSQQDTPPDGFWWFDQVVGIDGDDDVPWDKAGWAFDADPVRTGFKTKIKTKDFFAQRGQKGAQLVVLLPRQLSSLVSNLNNQPGDDPSSVVSCVQSSVQSSVQSVQQLQWPQQDAQTKDKDFDVSSNGKIKMKHWNDWAQWDDDPDGRMTGGNRGRPITTMMMMMIGHDD